Protein AF-0000000078666798 (afdb_homodimer)

pLDDT: mean 90.87, std 13.46, range [24.06, 98.31]

Structure (mmCIF, N/CA/C/O backbone):
data_AF-0000000078666798-model_v1
#
loop_
_entity.id
_entity.type
_entity.pdbx_description
1 polymer 'Uncharacterized protein'
#
loop_
_atom_site.group_PDB
_atom_site.id
_atom_site.type_symbol
_atom_site.label_atom_id
_atom_site.label_alt_id
_atom_site.label_comp_id
_atom_site.label_asym_id
_atom_site.label_entity_id
_atom_site.label_seq_id
_atom_site.pdbx_PDB_ins_code
_atom_site.Cartn_x
_atom_site.Cartn_y
_atom_site.Cartn_z
_atom_site.occupancy
_atom_site.B_iso_or_equiv
_atom_site.auth_seq_id
_atom_site.auth_comp_id
_atom_site.auth_asym_id
_atom_site.auth_atom_id
_atom_site.pdbx_PDB_model_num
ATOM 1 N N . MET A 1 1 ? -33.781 8.531 32.406 1 24.12 1 MET A N 1
ATOM 2 C CA . MET A 1 1 ? -33.062 9.25 31.375 1 24.12 1 MET A CA 1
ATOM 3 C C . MET A 1 1 ? -31.906 8.391 30.844 1 24.12 1 MET A C 1
ATOM 5 O O . MET A 1 1 ? -30.938 8.133 31.562 1 24.12 1 MET A O 1
ATOM 9 N N . VAL A 1 2 ? -32.219 7.316 30.141 1 29.7 2 VAL A N 1
ATOM 10 C CA . VAL A 1 2 ? -31.297 6.309 29.625 1 29.7 2 VAL A CA 1
ATOM 11 C C . VAL A 1 2 ? -30.266 6.969 28.703 1 29.7 2 VAL A C 1
ATOM 13 O O . VAL A 1 2 ? -30.625 7.691 27.781 1 29.7 2 VAL A O 1
ATOM 16 N N . GLY A 1 3 ? -29.125 7.355 29.203 1 28 3 GLY A N 1
ATOM 17 C CA . GLY A 1 3 ? -28.016 7.969 28.484 1 28 3 GLY A CA 1
ATOM 18 C C . GLY A 1 3 ? -27.625 7.215 27.219 1 28 3 GLY A C 1
ATOM 19 O O . GLY A 1 3 ? -27.406 6.004 27.266 1 28 3 GLY A O 1
ATOM 20 N N . ALA A 1 4 ? -28.266 7.656 26.141 1 33.53 4 ALA A N 1
ATOM 21 C CA . ALA A 1 4 ? -27.891 7.102 24.828 1 33.53 4 ALA A CA 1
ATOM 22 C C . ALA A 1 4 ? -26.375 6.969 24.719 1 33.53 4 ALA A C 1
ATOM 24 O O . ALA A 1 4 ? -25.656 7.957 24.844 1 33.53 4 ALA A O 1
ATOM 25 N N . GLN A 1 5 ? -25.859 5.953 25.172 1 31.39 5 GLN A N 1
ATOM 26 C CA . GLN A 1 5 ? -24.453 5.66 25 1 31.39 5 GLN A CA 1
ATOM 27 C C . GLN A 1 5 ? -24.031 5.816 23.531 1 31.39 5 GLN A C 1
ATOM 29 O O . GLN A 1 5 ? -24.484 5.051 22.672 1 31.39 5 GLN A O 1
ATOM 34 N N . VAL A 1 6 ? -24.094 7.082 23.016 1 33.88 6 VAL A N 1
ATOM 35 C CA . VAL A 1 6 ? -23.578 7.324 21.688 1 33.88 6 VAL A CA 1
ATOM 36 C C . VAL A 1 6 ? -22.281 6.539 21.484 1 33.88 6 VAL A C 1
ATOM 38 O O . VAL A 1 6 ? -21.328 6.699 22.25 1 33.88 6 VAL A O 1
ATOM 41 N N . LYS A 1 7 ? -22.438 5.395 21.188 1 41.75 7 LYS A N 1
ATOM 42 C CA . LYS A 1 7 ? -21.266 4.68 20.672 1 41.75 7 LYS A CA 1
ATOM 43 C C . LYS A 1 7 ? -20.344 5.625 19.922 1 41.75 7 LYS A C 1
ATOM 45 O O . LYS A 1 7 ? -20.75 6.297 18.969 1 41.75 7 LYS A O 1
ATOM 50 N N . ASP A 1 8 ? -19.359 6.504 20.453 1 40.84 8 ASP A N 1
ATOM 51 C CA . ASP A 1 8 ? -18.328 7.43 20.016 1 40.84 8 ASP A CA 1
ATOM 52 C C . ASP A 1 8 ? -17.625 6.918 18.766 1 40.84 8 ASP A C 1
ATOM 54 O O . ASP A 1 8 ? -16.672 6.141 18.859 1 40.84 8 ASP A O 1
ATOM 58 N N . GLU A 1 9 ? -18.188 6.461 17.828 1 48.91 9 GLU A N 1
ATOM 59 C CA . GLU A 1 9 ? -17.578 6.012 16.578 1 48.91 9 GLU A CA 1
ATOM 60 C C . GLU A 1 9 ? -16.641 7.074 16.016 1 48.91 9 GLU A C 1
ATOM 62 O O . GLU A 1 9 ? -17.078 8.188 15.703 1 48.91 9 GLU A O 1
ATOM 67 N N . LYS A 1 10 ? -15.43 7.164 16.484 1 56.38 10 LYS A N 1
ATOM 68 C CA . LYS A 1 10 ? -14.453 8.125 15.992 1 56.38 10 LYS A CA 1
ATOM 69 C C . LYS A 1 10 ? -14.539 8.281 14.477 1 56.38 10 LYS A C 1
ATOM 71 O O . LYS A 1 10 ? -14.602 7.285 13.75 1 56.38 10 LYS A O 1
ATOM 76 N N . SER A 1 11 ? -14.961 9.508 14.031 1 65.88 11 SER A N 1
ATOM 77 C CA . SER A 1 11 ? -15.109 9.867 12.625 1 65.88 11 SER A CA 1
ATOM 78 C C . SER A 1 11 ? -13.789 9.711 11.875 1 65.88 11 SER A C 1
ATOM 80 O O . SER A 1 11 ? -12.75 10.188 12.328 1 65.88 11 SER A O 1
ATOM 82 N N . THR A 1 12 ? -13.711 8.797 10.922 1 86.25 12 THR A N 1
ATOM 83 C CA . THR A 1 12 ? -12.539 8.617 10.07 1 86.25 12 THR A CA 1
ATOM 84 C C . THR A 1 12 ? -12.508 9.672 8.969 1 86.25 12 THR A C 1
ATOM 86 O O . THR A 1 12 ? -13.547 10.133 8.508 1 86.25 12 THR A O 1
ATOM 89 N N . ILE A 1 13 ? -11.328 10.242 8.719 1 94.5 13 ILE A N 1
ATOM 90 C CA . ILE A 1 13 ? -11.211 11.242 7.664 1 94.5 13 ILE A CA 1
ATOM 91 C C . ILE A 1 13 ? -11.156 10.547 6.305 1 94.5 13 ILE A C 1
ATOM 93 O O . ILE A 1 13 ? -10.781 9.375 6.211 1 94.5 13 ILE A O 1
ATOM 97 N N . ALA A 1 14 ? -11.492 11.266 5.262 1 94.94 14 ALA A N 1
ATOM 98 C CA . ALA A 1 14 ? -11.734 10.656 3.957 1 94.94 14 ALA A CA 1
ATOM 99 C C . ALA A 1 14 ? -10.719 11.133 2.924 1 94.94 14 ALA A C 1
ATOM 101 O O . ALA A 1 14 ? -10.953 11.023 1.718 1 94.94 14 ALA A O 1
ATOM 102 N N . ILE A 1 15 ? -9.617 11.609 3.322 1 96.25 15 ILE A N 1
ATOM 103 C CA . ILE A 1 15 ? -8.727 12.352 2.436 1 96.25 15 ILE A CA 1
ATOM 104 C C . ILE A 1 15 ? -8.141 11.406 1.386 1 96.25 15 ILE A C 1
ATOM 106 O O . ILE A 1 15 ? -7.605 11.859 0.369 1 96.25 15 ILE A O 1
ATOM 110 N N . PHE A 1 16 ? -8.25 10.055 1.621 1 93.56 16 PHE A N 1
ATOM 111 C CA . PHE A 1 16 ? -7.684 9.102 0.673 1 93.56 16 PHE A CA 1
ATOM 112 C C . PHE A 1 16 ? -8.781 8.391 -0.111 1 93.56 16 PHE A C 1
ATOM 114 O O . PHE A 1 16 ? -8.5 7.562 -0.977 1 93.56 16 PHE A O 1
ATOM 121 N N . ASP A 1 17 ? -10.016 8.742 0.143 1 92.06 17 ASP A N 1
ATOM 122 C CA . ASP A 1 17 ? -11.133 7.996 -0.439 1 92.06 17 ASP A CA 1
ATOM 123 C C . ASP A 1 17 ? -11.25 8.266 -1.937 1 92.06 17 ASP A C 1
ATOM 125 O O . ASP A 1 17 ? -11.211 9.422 -2.367 1 92.06 17 ASP A O 1
ATOM 129 N N . THR A 1 18 ? -11.32 7.215 -2.676 1 89.69 18 THR A N 1
ATOM 130 C CA . THR A 1 18 ? -11.539 7.285 -4.117 1 89.69 18 THR A CA 1
ATOM 131 C C . THR A 1 18 ? -12.844 6.602 -4.5 1 89.69 18 THR A C 1
ATOM 133 O O . THR A 1 18 ? -13.453 5.91 -3.684 1 89.69 18 THR A O 1
ATOM 136 N N . PHE A 1 19 ? -13.258 6.891 -5.691 1 84.69 19 PHE A N 1
ATOM 137 C CA . PHE A 1 19 ? -14.445 6.215 -6.191 1 84.69 19 PHE A CA 1
ATOM 138 C C . PHE A 1 19 ? -14.188 4.727 -6.387 1 84.69 19 PHE A C 1
ATOM 140 O O . PHE A 1 19 ? -13.086 4.328 -6.777 1 84.69 19 PHE A O 1
ATOM 147 N N . LYS A 1 20 ? -15.133 3.938 -6.16 1 72.81 20 LYS A N 1
ATOM 148 C CA . LYS A 1 20 ? -15.031 2.492 -6.344 1 72.81 20 LYS A CA 1
ATOM 149 C C . LYS A 1 20 ? -14.734 2.143 -7.801 1 72.81 20 LYS A C 1
ATOM 151 O O . LYS A 1 20 ? -13.938 1.245 -8.078 1 72.81 20 LYS A O 1
ATOM 156 N N . THR A 1 21 ? -15.383 2.861 -8.703 1 66.81 21 THR A N 1
ATOM 157 C CA . THR A 1 21 ? -15.32 2.543 -10.125 1 66.81 21 THR A CA 1
ATOM 158 C C . THR A 1 21 ? -14.102 3.195 -10.773 1 66.81 21 THR A C 1
ATOM 160 O O . THR A 1 21 ? -13.695 2.805 -11.875 1 66.81 21 THR A O 1
ATOM 163 N N . ARG A 1 22 ? -13.711 4.23 -10.141 1 69.75 22 ARG A N 1
ATOM 164 C CA . ARG A 1 22 ? -12.539 4.945 -10.633 1 69.75 22 ARG A CA 1
ATOM 165 C C . ARG A 1 22 ? -11.508 5.145 -9.523 1 69.75 22 ARG A C 1
ATOM 167 O O . ARG A 1 22 ? -11.453 6.211 -8.914 1 69.75 22 ARG A O 1
ATOM 174 N N . LYS A 1 23 ? -10.695 4.234 -9.344 1 66.88 23 LYS A N 1
ATOM 175 C CA . LYS A 1 23 ? -9.828 4.168 -8.172 1 66.88 23 LYS A CA 1
ATOM 176 C C . LYS A 1 23 ? -8.766 5.266 -8.211 1 66.88 23 LYS A C 1
ATOM 178 O O . LYS A 1 23 ? -8.172 5.594 -7.184 1 66.88 23 LYS A O 1
ATOM 183 N N . ASN A 1 24 ? -8.727 5.969 -9.289 1 76.25 24 ASN A N 1
ATOM 184 C CA . ASN A 1 24 ? -7.707 7.012 -9.367 1 76.25 24 ASN A CA 1
ATOM 185 C C . ASN A 1 24 ? -8.312 8.398 -9.188 1 76.25 24 ASN A C 1
ATOM 187 O O . ASN A 1 24 ? -7.609 9.406 -9.289 1 76.25 24 ASN A O 1
ATOM 191 N N . LYS A 1 25 ? -9.57 8.359 -8.812 1 87.06 25 LYS A N 1
ATOM 192 C CA . LYS A 1 25 ? -10.219 9.656 -8.633 1 87.06 25 LYS A CA 1
ATOM 193 C C . LYS A 1 25 ? -10.773 9.797 -7.219 1 87.06 25 LYS A C 1
ATOM 195 O O . LYS A 1 25 ? -11.547 8.953 -6.762 1 87.06 25 LYS A O 1
ATOM 200 N N . PHE A 1 26 ? -10.492 10.906 -6.598 1 92.75 26 PHE A N 1
ATOM 201 C CA . PHE A 1 26 ? -10.945 11.188 -5.238 1 92.75 26 PHE A CA 1
ATOM 202 C C . PHE A 1 26 ? -12.453 11.43 -5.215 1 92.75 26 PHE A C 1
ATOM 204 O O . PHE A 1 26 ? -13.008 11.992 -6.156 1 92.75 26 PHE A O 1
ATOM 211 N N . THR A 1 27 ? -13.125 11.055 -4.145 1 93.69 27 THR A N 1
ATOM 212 C CA . THR A 1 27 ? -14.523 11.391 -3.92 1 93.69 27 THR A CA 1
ATOM 213 C C . THR A 1 27 ? -14.68 12.891 -3.658 1 93.69 27 THR A C 1
ATOM 215 O O . THR A 1 27 ? -13.695 13.586 -3.416 1 93.69 27 THR A O 1
ATOM 218 N N . GLY A 1 28 ? -15.875 13.398 -3.717 1 92.38 28 GLY A N 1
ATOM 219 C CA . GLY A 1 28 ? -16.141 14.789 -3.396 1 92.38 28 GLY A CA 1
ATOM 220 C C . GLY A 1 28 ? -15.75 15.164 -1.98 1 92.38 28 GLY A C 1
ATOM 221 O O . GLY A 1 28 ? -15.164 16.234 -1.751 1 92.38 28 GLY A O 1
ATOM 222 N N . GLU A 1 29 ? -16.062 14.305 -1.074 1 94.75 29 GLU A N 1
ATOM 223 C CA . GLU A 1 29 ? -15.703 14.523 0.325 1 94.75 29 GLU A CA 1
ATOM 224 C C . GLU A 1 29 ? -14.195 14.586 0.514 1 94.75 29 GLU A C 1
ATOM 226 O O . GLU A 1 29 ? -13.688 15.453 1.229 1 94.75 29 GLU A O 1
ATOM 231 N N . ALA A 1 30 ? -13.523 13.672 -0.137 1 96.31 30 ALA A N 1
ATOM 232 C CA . ALA A 1 30 ? -12.062 13.656 -0.062 1 96.31 30 ALA A CA 1
ATOM 233 C C . ALA A 1 30 ? -11.477 14.977 -0.57 1 96.31 30 ALA A C 1
ATOM 235 O O . ALA A 1 30 ? -10.609 15.57 0.079 1 96.31 30 ALA A O 1
ATOM 236 N N . LYS A 1 31 ? -11.969 15.422 -1.641 1 95.44 31 LYS A N 1
ATOM 237 C CA . LYS A 1 31 ? -11.484 16.656 -2.236 1 95.44 31 LYS A CA 1
ATOM 238 C C . LYS A 1 31 ? -11.75 17.859 -1.32 1 95.44 31 LYS A C 1
ATOM 240 O O . LYS A 1 31 ? -10.891 18.719 -1.159 1 95.44 31 LYS A O 1
ATOM 245 N N . ARG A 1 32 ? -12.914 17.844 -0.799 1 96.56 32 ARG A N 1
ATOM 246 C CA . ARG A 1 32 ? -13.273 18.953 0.078 1 96.56 32 ARG A CA 1
ATOM 247 C C . ARG A 1 32 ? -12.414 18.953 1.335 1 96.56 32 ARG A C 1
ATOM 249 O O . ARG A 1 32 ? -11.891 20 1.729 1 96.56 32 ARG A O 1
ATOM 256 N N . GLN A 1 33 ? -12.242 17.812 1.947 1 98 33 GLN A N 1
ATOM 257 C CA . GLN A 1 33 ? -11.422 17.734 3.15 1 98 33 GLN A CA 1
ATOM 258 C C . GLN A 1 33 ? -9.977 18.109 2.854 1 98 33 GLN A C 1
ATOM 260 O O . GLN A 1 33 ? -9.344 18.828 3.629 1 98 33 GLN A O 1
ATOM 265 N N . ARG A 1 34 ? -9.492 17.578 1.766 1 97.94 34 ARG A N 1
ATOM 266 C CA . ARG A 1 34 ? -8.148 17.938 1.338 1 97.94 34 ARG A CA 1
ATOM 267 C C . ARG A 1 34 ? -8.023 19.438 1.132 1 97.94 34 ARG A C 1
ATOM 269 O O . ARG A 1 34 ? -7.031 20.047 1.53 1 97.94 34 ARG A O 1
ATOM 276 N N . GLY A 1 35 ? -9.023 20.031 0.528 1 97.31 35 GLY A N 1
ATOM 277 C CA . GLY A 1 35 ? -9.039 21.469 0.323 1 97.31 35 GLY A CA 1
ATOM 278 C C . GLY A 1 35 ? -9.023 22.25 1.62 1 97.31 35 GLY A C 1
ATOM 279 O O . GLY A 1 35 ? -8.305 23.25 1.746 1 97.31 35 GLY A O 1
ATOM 280 N N . ILE A 1 36 ? -9.812 21.828 2.543 1 98.31 36 ILE A N 1
ATOM 281 C CA . ILE A 1 36 ? -9.891 22.484 3.842 1 98.31 36 ILE A CA 1
ATOM 282 C C . ILE A 1 36 ? -8.531 22.438 4.531 1 98.31 36 ILE A C 1
ATOM 284 O O . ILE A 1 36 ? -8.016 23.469 4.977 1 98.31 36 ILE A O 1
ATOM 288 N N . ILE A 1 37 ? -7.973 21.281 4.582 1 98.31 37 ILE A N 1
ATOM 289 C CA . ILE A 1 37 ? -6.711 21.062 5.277 1 98.31 37 ILE A CA 1
ATOM 290 C C . ILE A 1 37 ? -5.598 21.844 4.586 1 98.31 37 ILE A C 1
ATOM 292 O O . ILE A 1 37 ? -4.785 22.5 5.25 1 98.31 37 ILE A O 1
ATOM 296 N N . ALA A 1 38 ? -5.578 21.781 3.279 1 97.88 38 ALA A N 1
ATOM 297 C CA . ALA A 1 38 ? -4.566 22.516 2.523 1 97.88 38 ALA A CA 1
ATOM 298 C C . ALA A 1 38 ? -4.664 24.016 2.789 1 97.88 38 ALA A C 1
ATOM 300 O O . ALA A 1 38 ? -3.648 24.688 2.969 1 97.88 38 ALA A O 1
ATOM 301 N N . HIS A 1 39 ? -5.855 24.516 2.814 1 97.94 39 HIS A N 1
ATOM 302 C CA . HIS A 1 39 ? -6.066 25.938 3.057 1 97.94 39 HIS A CA 1
ATOM 303 C C . HIS A 1 39 ? -5.598 26.344 4.453 1 97.94 39 HIS A C 1
ATOM 305 O O . HIS A 1 39 ? -4.875 27.328 4.613 1 97.94 39 HIS A O 1
ATOM 311 N N . LEU A 1 40 ? -5.953 25.578 5.402 1 98 40 LEU A N 1
ATOM 312 C CA . LEU A 1 40 ? -5.602 25.891 6.785 1 98 40 LEU A CA 1
ATOM 313 C C . LEU A 1 40 ? -4.098 25.766 7.004 1 98 40 LEU A C 1
ATOM 315 O O . LEU A 1 40 ? -3.537 26.406 7.891 1 98 40 LEU A O 1
ATOM 319 N N . ALA A 1 41 ? -3.449 24.906 6.23 1 97.25 41 ALA A N 1
ATOM 320 C CA . ALA A 1 41 ? -2.012 24.703 6.371 1 97.25 41 ALA A CA 1
ATOM 321 C C . ALA A 1 41 ? -1.224 25.891 5.84 1 97.25 41 ALA A C 1
ATOM 323 O O . ALA A 1 41 ? -0.082 26.125 6.246 1 97.25 41 ALA A O 1
ATOM 324 N N . THR A 1 42 ? -1.809 26.609 4.969 1 94.94 42 THR A N 1
ATOM 325 C CA . THR A 1 42 ? -1.032 27.625 4.266 1 94.94 42 THR A CA 1
ATOM 326 C C . THR A 1 42 ? -1.52 29.031 4.629 1 94.94 42 THR A C 1
ATOM 328 O O . THR A 1 42 ? -0.784 30 4.48 1 94.94 42 THR A O 1
ATOM 331 N N . GLU A 1 43 ? -2.746 29.141 5.059 1 95.56 43 GLU A N 1
ATOM 332 C CA . GLU A 1 43 ? -3.328 30.438 5.395 1 95.56 43 GLU A CA 1
ATOM 333 C C . GLU A 1 43 ? -3.023 30.828 6.84 1 95.56 43 GLU A C 1
ATOM 335 O O . GLU A 1 43 ? -3.299 30.062 7.766 1 95.56 43 GLU A O 1
ATOM 340 N N . GLN A 1 44 ? -2.537 32.062 7.035 1 93.69 44 GLN A N 1
ATOM 341 C CA . GLN A 1 44 ? -2.125 32.5 8.367 1 93.69 44 GLN A CA 1
ATOM 342 C C . GLN A 1 44 ? -3.145 33.438 8.984 1 93.69 44 GLN A C 1
ATOM 344 O O . GLN A 1 44 ? -3.262 33.531 10.211 1 93.69 44 GLN A O 1
ATOM 349 N N . SER A 1 45 ? -3.914 34.125 8.172 1 96.38 45 SER A N 1
ATOM 350 C CA . SER A 1 45 ? -4.844 35.125 8.664 1 96.38 45 SER A CA 1
ATOM 351 C C . SER A 1 45 ? -6.094 34.5 9.258 1 96.38 45 SER A C 1
ATOM 353 O O . SER A 1 45 ? -6.797 33.75 8.578 1 96.38 45 SER A O 1
ATOM 355 N N . PRO A 1 46 ? -6.391 34.844 10.477 1 95.31 46 PRO A N 1
ATOM 356 C CA . PRO A 1 46 ? -7.617 34.344 11.086 1 95.31 46 PRO A CA 1
ATOM 357 C C . PRO A 1 46 ? -8.867 34.656 10.273 1 95.31 46 PRO A C 1
ATOM 359 O O . PRO A 1 46 ? -9.789 33.844 10.195 1 95.31 46 PRO A O 1
ATOM 362 N N . GLU A 1 47 ? -8.914 35.781 9.633 1 94.94 47 GLU A N 1
ATOM 363 C CA . GLU A 1 47 ? -10.062 36.219 8.859 1 94.94 47 GLU A CA 1
ATOM 364 C C . GLU A 1 47 ? -10.312 35.312 7.664 1 94.94 47 GLU A C 1
ATOM 366 O O . GLU A 1 47 ? -11.453 35.156 7.219 1 94.94 47 GLU A O 1
ATOM 371 N N . LEU A 1 48 ? -9.289 34.688 7.273 1 97.19 48 LEU A N 1
ATOM 372 C CA . LEU A 1 48 ? -9.391 33.844 6.09 1 97.19 48 LEU A CA 1
ATOM 373 C C . LEU A 1 48 ? -9.5 32.375 6.48 1 97.19 48 LEU A C 1
ATOM 375 O O . LEU A 1 48 ? -9.453 31.5 5.617 1 97.19 48 LEU A O 1
ATOM 379 N N . ARG A 1 49 ? -9.641 32.156 7.762 1 97.88 49 ARG A N 1
ATOM 380 C CA . ARG A 1 49 ? -9.727 30.781 8.242 1 97.88 49 ARG A CA 1
ATOM 381 C C . ARG A 1 49 ? -11.062 30.516 8.93 1 97.88 49 ARG A C 1
ATOM 383 O O . ARG A 1 49 ? -11.156 29.656 9.812 1 97.88 49 ARG A O 1
ATOM 390 N N . THR A 1 50 ? -12.023 31.359 8.602 1 96.25 50 THR A N 1
ATOM 391 C CA . THR A 1 50 ? -13.391 31.094 9.031 1 96.25 50 THR A CA 1
ATOM 392 C C . THR A 1 50 ? -14.07 30.109 8.078 1 96.25 50 THR A C 1
ATOM 394 O O . THR A 1 50 ? -13.586 29.875 6.969 1 96.25 50 THR A O 1
ATOM 397 N N . ARG A 1 51 ? -15.18 29.578 8.508 1 95.38 51 ARG A N 1
ATOM 398 C CA . ARG A 1 51 ? -15.914 28.625 7.672 1 95.38 51 ARG A CA 1
ATOM 399 C C . ARG A 1 51 ? -16.234 29.234 6.312 1 95.38 51 ARG A C 1
ATOM 401 O O . ARG A 1 51 ? -16 28.609 5.273 1 95.38 51 ARG A O 1
ATOM 408 N N . THR A 1 52 ? -16.75 30.391 6.328 1 94.31 52 THR A N 1
ATOM 409 C CA . THR A 1 52 ? -17.156 31.078 5.105 1 94.31 52 THR A CA 1
ATOM 410 C C . THR A 1 52 ? -15.945 31.375 4.223 1 94.31 52 THR A C 1
ATOM 412 O O . THR A 1 52 ? -15.992 31.172 3.008 1 94.31 52 THR A O 1
ATOM 415 N N . SER A 1 53 ? -14.93 31.875 4.832 1 96.44 53 SER A N 1
ATOM 416 C CA . SER A 1 53 ? -13.727 32.188 4.066 1 96.44 53 SER A CA 1
ATOM 417 C C . SER A 1 53 ? -13.117 30.953 3.439 1 96.44 53 SER A C 1
ATOM 419 O O . SER A 1 53 ? -12.625 30.984 2.309 1 96.44 53 SER A O 1
ATOM 421 N N . ILE A 1 54 ? -13.125 29.891 4.152 1 97.88 54 ILE A N 1
ATOM 422 C CA . ILE A 1 54 ? -12.625 28.609 3.641 1 97.88 54 ILE A CA 1
ATOM 423 C C . ILE A 1 54 ? -13.461 28.172 2.439 1 97.88 54 ILE A C 1
ATOM 425 O O . ILE A 1 54 ? -12.914 27.781 1.406 1 97.88 54 ILE A O 1
ATOM 429 N N . ALA A 1 55 ? -14.758 28.297 2.57 1 97.5 55 ALA A N 1
ATOM 430 C CA . ALA A 1 55 ? -15.656 27.953 1.468 1 97.5 55 ALA A CA 1
ATOM 431 C C . ALA A 1 55 ? -15.359 28.797 0.236 1 97.5 55 ALA A C 1
ATOM 433 O O . ALA A 1 55 ? -15.305 28.281 -0.883 1 97.5 55 ALA A O 1
ATOM 434 N N . HIS A 1 56 ? -15.141 30.078 0.47 1 97.5 56 HIS A N 1
ATOM 435 C CA . HIS A 1 56 ? -14.82 30.984 -0.627 1 97.5 56 HIS A CA 1
ATOM 436 C C . HIS A 1 56 ? -13.516 30.578 -1.308 1 97.5 56 HIS A C 1
ATOM 438 O O . HIS A 1 56 ? -13.438 30.531 -2.537 1 97.5 56 HIS A O 1
ATOM 444 N N . ALA A 1 57 ? -12.547 30.297 -0.557 1 97.06 57 ALA A N 1
ATOM 445 C CA . ALA A 1 57 ? -11.227 29.969 -1.084 1 97.06 57 ALA A CA 1
ATOM 446 C C . ALA A 1 57 ? -11.273 28.688 -1.928 1 97.06 57 ALA A C 1
ATOM 448 O O . ALA A 1 57 ? -10.742 28.656 -3.039 1 97.06 57 ALA A O 1
ATOM 449 N N . ILE A 1 58 ? -11.922 27.672 -1.451 1 96.5 58 ILE A N 1
ATOM 450 C CA . ILE A 1 58 ? -11.984 26.391 -2.135 1 96.5 58 ILE A CA 1
ATOM 451 C C . ILE A 1 58 ? -12.852 26.516 -3.381 1 96.5 58 ILE A C 1
ATOM 453 O O . ILE A 1 58 ? -12.516 25.969 -4.438 1 96.5 58 ILE A O 1
ATOM 457 N N . ALA A 1 59 ? -13.977 27.188 -3.285 1 96.88 59 ALA A N 1
ATOM 458 C CA . ALA A 1 59 ? -14.859 27.406 -4.43 1 96.88 59 ALA A CA 1
ATOM 459 C C . ALA A 1 59 ? -14.133 28.125 -5.555 1 96.88 59 ALA A C 1
ATOM 461 O O . ALA A 1 59 ? -14.273 27.766 -6.727 1 96.88 59 ALA A O 1
ATOM 462 N N . LYS A 1 60 ? -13.461 29.172 -5.199 1 95.81 60 LYS A N 1
ATOM 463 C CA . LYS A 1 60 ? -12.703 29.953 -6.176 1 95.81 60 LYS A CA 1
ATOM 464 C C . LYS A 1 60 ? -11.703 29.078 -6.922 1 95.81 60 LYS A C 1
ATOM 466 O O . LYS A 1 60 ? -11.57 29.172 -8.141 1 95.81 60 LYS A O 1
ATOM 471 N N . GLN A 1 61 ? -11.023 28.203 -6.227 1 92.38 61 GLN A N 1
ATOM 472 C CA . GLN A 1 61 ? -10.031 27.297 -6.812 1 92.38 61 GLN A CA 1
ATOM 473 C C . GLN A 1 61 ? -10.672 26.375 -7.848 1 92.38 61 GLN A C 1
ATOM 475 O O . GLN A 1 61 ? -10.031 26.016 -8.836 1 92.38 61 GLN A O 1
ATOM 480 N N . HIS A 1 62 ? -11.867 26.062 -7.617 1 92.25 62 HIS A N 1
ATOM 481 C CA . HIS A 1 62 ? -12.523 25.094 -8.492 1 92.25 62 HIS A CA 1
ATOM 482 C C . HIS A 1 62 ? -13.477 25.781 -9.461 1 92.25 62 HIS A C 1
ATOM 484 O O . HIS A 1 62 ? -14.148 25.125 -10.25 1 92.25 62 HIS A O 1
ATOM 490 N N . GLY A 1 63 ? -13.594 27.047 -9.391 1 93.44 63 GLY A N 1
ATOM 491 C CA . GLY A 1 63 ? -14.438 27.812 -10.305 1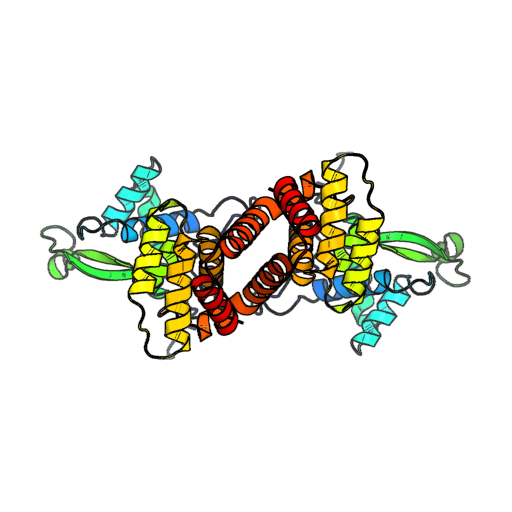 93.44 63 GLY A CA 1
ATOM 492 C C . GLY A 1 63 ? -15.922 27.578 -10.078 1 93.44 63 GLY A C 1
ATOM 493 O O . GLY A 1 63 ? -16.688 27.453 -11.039 1 93.44 63 GLY A O 1
ATOM 494 N N . ILE A 1 64 ? -16.312 27.359 -8.883 1 95.12 64 ILE A N 1
ATOM 495 C CA . ILE A 1 64 ? -17.703 27.156 -8.547 1 95.12 64 ILE A CA 1
ATOM 496 C C . ILE A 1 64 ? -18.156 28.188 -7.523 1 95.12 64 ILE A C 1
ATOM 498 O O . ILE A 1 64 ? -17.344 28.953 -7 1 95.12 64 ILE A O 1
ATOM 502 N N . LEU A 1 65 ? -19.469 28.266 -7.316 1 96 65 LEU A N 1
ATOM 503 C CA . LEU A 1 65 ? -20.016 29.172 -6.312 1 96 65 LEU A CA 1
ATOM 504 C C . LEU A 1 65 ? -19.828 28.609 -4.906 1 96 65 LEU A C 1
ATOM 506 O O . LEU A 1 65 ? -20.078 27.422 -4.676 1 96 65 LEU A O 1
ATOM 510 N N . TRP A 1 66 ? -19.406 29.469 -3.986 1 95.06 66 TRP A N 1
ATOM 511 C CA . TRP A 1 66 ? -19.094 29.016 -2.635 1 95.06 66 TRP A CA 1
ATOM 512 C C . TRP A 1 66 ? -20.344 28.453 -1.95 1 95.06 66 TRP A C 1
ATOM 514 O O . TRP A 1 66 ? -20.25 27.531 -1.14 1 95.06 66 TRP A O 1
ATOM 524 N N . GLN A 1 67 ? -21.516 28.969 -2.264 1 94.88 67 GLN A N 1
ATOM 525 C CA . GLN A 1 67 ? -22.781 28.531 -1.675 1 94.88 67 GLN A CA 1
ATOM 526 C C . GLN A 1 67 ? -23.031 27.047 -1.974 1 94.88 67 GLN A C 1
ATOM 528 O O . GLN A 1 67 ? -23.688 26.359 -1.187 1 94.88 67 GLN A O 1
ATOM 533 N N . ASN A 1 68 ? -22.469 26.562 -3.066 1 94.25 68 ASN A N 1
ATOM 534 C CA . ASN A 1 68 ? -22.703 25.188 -3.508 1 94.25 68 ASN A CA 1
ATOM 535 C C . ASN A 1 68 ? -21.906 24.188 -2.674 1 94.25 68 ASN A C 1
ATOM 537 O O . ASN A 1 68 ? -22.219 23 -2.674 1 94.25 68 ASN A O 1
ATOM 541 N N . ILE A 1 69 ? -20.906 24.703 -2.031 1 95.75 69 ILE A N 1
ATOM 542 C CA . ILE A 1 69 ? -20.062 23.734 -1.325 1 95.75 69 ILE A CA 1
ATOM 543 C C . ILE A 1 69 ? -20.078 24.047 0.17 1 95.75 69 ILE A C 1
ATOM 545 O O . ILE A 1 69 ? -19.469 23.312 0.962 1 95.75 69 ILE A O 1
ATOM 549 N N . TYR A 1 70 ? -20.766 25.109 0.602 1 96.31 70 TYR A N 1
ATOM 550 C CA . TYR A 1 70 ? -20.719 25.562 1.989 1 96.31 70 TYR A CA 1
ATOM 551 C C . TYR A 1 70 ? -21.203 24.453 2.93 1 96.31 70 TYR A C 1
ATOM 553 O O . TYR A 1 70 ? -20.578 24.188 3.959 1 96.31 70 TYR A O 1
ATOM 561 N N . SER A 1 71 ? -22.359 23.812 2.609 1 95.81 71 SER A N 1
ATOM 562 C CA . SER A 1 71 ? -22.906 22.766 3.461 1 95.81 71 SER A CA 1
ATOM 563 C C . SER A 1 71 ? -21.906 21.625 3.639 1 95.81 71 SER A C 1
ATOM 565 O O . SER A 1 71 ? -21.781 21.062 4.73 1 95.81 71 SER A O 1
ATOM 567 N N . GLY A 1 72 ? -21.219 21.312 2.533 1 96.44 72 GLY A N 1
ATOM 568 C CA . GLY A 1 72 ? -20.188 20.297 2.613 1 96.44 72 GLY A CA 1
ATOM 569 C C . GLY A 1 72 ? -19.016 20.688 3.488 1 96.44 72 GLY A C 1
ATOM 570 O O . GLY A 1 72 ? -18.531 19.875 4.281 1 96.44 72 GLY A O 1
ATOM 571 N N . ILE A 1 73 ? -18.641 21.922 3.365 1 96.75 73 ILE A N 1
ATOM 572 C CA . ILE A 1 73 ? -17.547 22.438 4.172 1 96.75 73 ILE A CA 1
ATOM 573 C C . ILE A 1 73 ? -17.938 22.406 5.652 1 96.75 73 ILE A C 1
ATOM 575 O O . ILE A 1 73 ? -17.141 21.969 6.492 1 96.75 73 ILE A O 1
ATOM 579 N N . PHE A 1 74 ? -19.094 22.797 5.926 1 95.56 74 PHE A N 1
ATOM 580 C CA . PHE A 1 74 ? -19.594 22.781 7.293 1 95.56 74 PHE A CA 1
ATOM 581 C C . PHE A 1 74 ? -19.578 21.359 7.863 1 95.56 74 PHE A C 1
ATOM 583 O O . PHE A 1 74 ? -19.047 21.141 8.961 1 95.56 74 PHE A O 1
ATOM 590 N N . ARG A 1 75 ? -20.109 20.469 7.145 1 96.31 75 ARG A N 1
ATOM 591 C CA . ARG A 1 75 ? -20.156 19.094 7.602 1 96.31 75 ARG A CA 1
ATOM 592 C C . ARG A 1 75 ? -18.766 18.516 7.816 1 96.31 75 ARG A C 1
ATOM 594 O O . ARG A 1 75 ? -18.484 17.938 8.867 1 96.31 75 ARG A O 1
ATOM 601 N N . ASP A 1 76 ? -17.922 18.719 6.84 1 96.88 76 ASP A N 1
ATOM 602 C CA . ASP A 1 76 ? -16.578 18.172 6.91 1 96.88 76 ASP A CA 1
ATOM 603 C C . ASP A 1 76 ? -15.797 18.766 8.078 1 96.88 76 ASP A C 1
ATOM 605 O O . ASP A 1 76 ? -15.086 18.031 8.789 1 96.88 76 ASP A O 1
ATOM 609 N N . LEU A 1 77 ? -15.945 20.016 8.281 1 96.81 77 LEU A N 1
ATOM 610 C CA . LEU A 1 77 ? -15.227 20.688 9.352 1 96.81 77 LEU A CA 1
ATOM 611 C C . LEU A 1 77 ? -15.781 20.281 10.719 1 96.81 77 LEU A C 1
ATOM 613 O O . LEU A 1 77 ? -15.055 19.75 11.555 1 96.81 77 LEU A O 1
ATOM 617 N N . ASP A 1 78 ? -17.062 20.375 10.93 1 94.44 78 ASP A N 1
ATOM 618 C CA . ASP A 1 78 ? -17.672 20.297 12.258 1 94.44 78 ASP A CA 1
ATOM 619 C C . ASP A 1 78 ? -17.969 18.844 12.633 1 94.44 78 ASP A C 1
ATOM 621 O O . ASP A 1 78 ? -17.922 18.484 13.812 1 94.44 78 ASP A O 1
ATOM 625 N N . GLU A 1 79 ? -18.219 18.078 11.633 1 95.44 79 GLU A N 1
ATOM 626 C CA . GLU A 1 79 ? -18.672 16.719 11.969 1 95.44 79 GLU A CA 1
ATOM 627 C C . GLU A 1 79 ? -17.562 15.703 11.719 1 95.44 79 GLU A C 1
ATOM 629 O O . GLU A 1 79 ? -17.656 14.562 12.164 1 95.44 79 GLU A O 1
ATOM 634 N N . VAL A 1 80 ? -16.5 16.094 11.078 1 96.12 80 VAL A N 1
ATOM 635 C CA . VAL A 1 80 ? -15.492 15.086 10.742 1 96.12 80 VAL A CA 1
ATOM 636 C C . VAL A 1 80 ? -14.117 15.539 11.234 1 96.12 80 VAL A C 1
ATOM 638 O O . VAL A 1 80 ? -13.578 14.984 12.195 1 96.12 80 VAL A O 1
ATOM 641 N N . LEU A 1 81 ? -13.609 16.672 10.766 1 97.88 81 LEU A N 1
ATOM 642 C CA . LEU A 1 81 ? -12.219 17.047 10.961 1 97.88 81 LEU A CA 1
ATOM 643 C C . LEU A 1 81 ? -11.969 17.5 12.398 1 97.88 81 LEU A C 1
ATOM 645 O O . LEU A 1 81 ? -10.906 17.234 12.961 1 97.88 81 LEU A O 1
ATOM 649 N N . ILE A 1 82 ? -12.93 18.172 12.969 1 97 82 ILE A N 1
ATOM 650 C CA . ILE A 1 82 ? -12.781 18.609 14.352 1 97 82 ILE A CA 1
ATOM 651 C C . ILE A 1 82 ? -12.898 17.422 15.289 1 97 82 ILE A C 1
ATOM 653 O O . ILE A 1 82 ? -12 17.172 16.109 1 97 82 ILE A O 1
ATOM 657 N N . PRO A 1 83 ? -13.953 16.578 15.125 1 95.31 83 PRO A N 1
ATOM 658 C CA . PRO A 1 83 ? -14.039 15.398 15.992 1 95.31 83 PRO A CA 1
ATOM 659 C C . PRO A 1 83 ? -12.852 14.453 15.828 1 95.31 83 PRO A C 1
ATOM 661 O O . PRO A 1 83 ? -12.438 13.797 16.797 1 95.31 83 PRO A O 1
ATOM 664 N N . ALA A 1 84 ? -12.242 14.422 14.672 1 95.19 84 ALA A N 1
ATOM 665 C CA . ALA A 1 84 ? -11.109 13.531 14.414 1 95.19 84 ALA A CA 1
ATOM 666 C C . ALA A 1 84 ? -9.82 14.102 14.984 1 95.19 84 ALA A C 1
ATOM 668 O O . ALA A 1 84 ? -8.789 13.43 15.008 1 95.19 84 ALA A O 1
ATOM 669 N N . GLY A 1 85 ? -9.891 15.359 15.391 1 94.88 85 GLY A N 1
ATOM 670 C CA . GLY A 1 85 ? -8.727 15.977 16.016 1 94.88 85 GLY A CA 1
ATOM 671 C C . GLY A 1 85 ? -7.742 16.547 15.008 1 94.88 85 GLY A C 1
ATOM 672 O O . GLY A 1 85 ? -6.574 16.766 15.328 1 94.88 85 GLY A O 1
ATOM 673 N N . VAL A 1 86 ? -8.133 16.766 13.781 1 97.5 86 VAL A N 1
ATOM 674 C CA . VAL A 1 86 ? -7.281 17.297 12.719 1 97.5 86 VAL A CA 1
ATOM 675 C C . VAL A 1 86 ? -7.34 18.812 12.711 1 97.5 86 VAL A C 1
ATOM 677 O O . VAL A 1 86 ? -6.352 19.484 12.391 1 97.5 86 VAL A O 1
ATOM 680 N N . VAL A 1 87 ? -8.523 19.328 13.039 1 98 87 VAL A N 1
ATOM 681 C CA . VAL A 1 87 ? -8.773 20.766 13.07 1 98 87 VAL A CA 1
ATOM 682 C C . VAL A 1 87 ? -9.305 21.172 14.438 1 98 87 VAL A C 1
ATOM 684 O O . VAL A 1 87 ? -9.945 20.375 15.125 1 98 87 VAL A O 1
ATOM 687 N N . LYS A 1 88 ? -8.984 22.359 14.812 1 98.06 88 LYS A N 1
ATOM 688 C CA . LYS A 1 88 ? -9.516 22.922 16.047 1 98.06 88 LYS A CA 1
ATOM 689 C C . LYS A 1 88 ? -9.906 24.391 15.867 1 98.06 88 LYS A C 1
ATOM 691 O O . LYS A 1 88 ? -9.469 25.031 14.906 1 98.06 88 LYS A O 1
ATOM 696 N N . GLU A 1 89 ? -10.758 24.828 16.781 1 96.31 89 GLU A N 1
ATOM 697 C CA . GLU A 1 89 ? -11.023 26.266 16.828 1 96.31 89 GLU A CA 1
ATOM 698 C C . GLU A 1 89 ? -9.836 27.031 17.391 1 96.31 89 GLU A C 1
ATOM 700 O O . GLU A 1 89 ? -9.32 26.688 18.453 1 96.31 89 GLU A O 1
ATOM 705 N N . GLY A 1 90 ? -9.359 27.969 16.641 1 94.56 90 GLY A N 1
ATOM 706 C CA . GLY A 1 90 ? -8.195 28.75 17.031 1 94.56 90 GLY A CA 1
ATOM 707 C C . GLY A 1 90 ? -8.547 29.984 17.844 1 94.56 90 GLY A C 1
ATOM 708 O O . GLY A 1 90 ? -7.688 30.547 18.516 1 94.56 90 GLY A O 1
ATOM 709 N N . GLY A 1 91 ? -9.766 30.359 17.75 1 93.25 91 GLY A N 1
ATOM 710 C CA . GLY A 1 91 ? -10.266 31.578 18.375 1 93.25 91 GLY A CA 1
ATOM 711 C C . GLY A 1 91 ? -11.484 32.156 17.688 1 93.25 91 GLY A C 1
ATOM 712 O O . GLY A 1 91 ? -12.117 31.469 16.859 1 93.25 91 GLY A O 1
ATOM 713 N N . ARG A 1 92 ? -11.836 33.312 18.141 1 93.06 92 ARG A N 1
ATOM 714 C CA . ARG A 1 92 ? -13.016 33.969 17.562 1 93.06 92 ARG A CA 1
ATOM 715 C C . ARG A 1 92 ? -12.742 35.438 17.234 1 93.06 92 ARG A C 1
ATOM 717 O O . ARG A 1 92 ? -12.055 36.125 17.984 1 93.06 92 ARG A O 1
ATOM 724 N N . LEU A 1 93 ? -13.219 35.75 16.109 1 92.5 93 LEU A N 1
ATOM 725 C CA . LEU A 1 93 ? -13.117 37.125 15.633 1 92.5 93 LEU A CA 1
ATOM 726 C C . LEU A 1 93 ? -14.359 37.906 16.016 1 92.5 93 LEU A C 1
ATOM 728 O O . LEU A 1 93 ? -15.477 37.406 15.953 1 92.5 93 LEU A O 1
ATOM 732 N N . PRO A 1 94 ? -14.031 39.156 16.391 1 87.62 94 PRO A N 1
ATOM 733 C CA . PRO A 1 94 ? -15.203 40 16.703 1 87.62 94 PRO A CA 1
ATOM 734 C C . PRO A 1 94 ? -16.094 40.25 15.484 1 87.62 94 PRO A C 1
ATOM 736 O O . PRO A 1 94 ? -15.578 40.375 14.367 1 87.62 94 PRO A O 1
ATOM 739 N N . LEU A 1 95 ? -17.344 40.031 15.703 1 77.62 95 LEU A N 1
ATOM 740 C CA . LEU A 1 95 ? -18.297 40.312 14.648 1 77.62 95 LEU A CA 1
ATOM 741 C C . LEU A 1 95 ? -19.219 41.469 15.047 1 77.62 95 LEU A C 1
ATOM 743 O O . LEU A 1 95 ? -19.781 41.469 16.141 1 77.62 95 LEU A O 1
ATOM 747 N N . ARG A 1 96 ? -19.297 42.406 14.25 1 71 96 ARG A N 1
ATOM 748 C CA . ARG A 1 96 ? -20.109 43.594 14.578 1 71 96 ARG A CA 1
ATOM 749 C C . ARG A 1 96 ? -21.547 43.375 14.109 1 71 96 ARG A C 1
ATOM 751 O O . ARG A 1 96 ? -22.484 43.875 14.742 1 71 96 ARG A O 1
ATOM 758 N N . ARG A 1 97 ? -21.672 42.594 12.945 1 71.69 97 ARG A N 1
ATOM 759 C CA . ARG A 1 97 ? -23.016 42.406 12.406 1 71.69 97 ARG A CA 1
ATOM 760 C C . ARG A 1 97 ? -23.328 40.906 12.219 1 71.69 97 ARG A C 1
ATOM 762 O O . ARG A 1 97 ? -22.422 40.094 12.109 1 71.69 97 ARG A O 1
ATOM 769 N N . GLY A 1 98 ? -24.656 40.469 12.32 1 68.69 98 GLY A N 1
ATOM 770 C CA . GLY A 1 98 ? -25.078 39.094 12.148 1 68.69 98 GLY A CA 1
ATOM 771 C C . GLY A 1 98 ? -25.844 38.562 13.344 1 68.69 98 GLY A C 1
ATOM 772 O O . GLY A 1 98 ? -26.297 39.312 14.195 1 68.69 98 GLY A O 1
ATOM 773 N N . PRO A 1 99 ? -26.062 37.25 13.172 1 70.38 99 PRO A N 1
ATOM 774 C CA . PRO A 1 99 ? -26.797 36.656 14.289 1 70.38 99 PRO A CA 1
ATOM 775 C C . PRO A 1 99 ? -26.203 37 15.648 1 70.38 99 PRO A C 1
ATOM 777 O O . PRO A 1 99 ? -24.984 37.156 15.773 1 70.38 99 PRO A O 1
ATOM 780 N N . LYS A 1 100 ? -27.109 37.25 16.516 1 73.75 100 LYS A N 1
ATOM 781 C CA . LYS A 1 100 ? -26.75 37.719 17.859 1 73.75 100 LYS A CA 1
ATOM 782 C C . LYS A 1 100 ? -25.656 36.844 18.453 1 73.75 100 LYS A C 1
ATOM 784 O O . LYS A 1 100 ? -24.734 37.375 19.094 1 73.75 100 LYS A O 1
ATOM 789 N N . ALA A 1 101 ? -25.781 35.562 18.281 1 70.94 101 ALA A N 1
ATOM 790 C CA . ALA A 1 101 ? -24.781 34.656 18.859 1 70.94 101 ALA A CA 1
ATOM 791 C C . ALA A 1 101 ? -23.391 34.969 18.344 1 70.94 101 ALA A C 1
ATOM 793 O O . ALA A 1 101 ? -22.422 34.938 19.109 1 70.94 101 ALA A O 1
ATOM 794 N N . LEU A 1 102 ? -23.312 35.25 17.125 1 75.5 102 LEU A N 1
ATOM 795 C CA . LEU A 1 102 ? -22.016 35.594 16.547 1 75.5 102 LEU A CA 1
ATOM 796 C C . LEU A 1 102 ? -21.531 36.969 17 1 75.5 102 LEU A C 1
ATOM 798 O O . LEU A 1 102 ? -20.328 37.188 17.125 1 75.5 102 LEU A O 1
ATOM 802 N N . GLN A 1 103 ? -22.5 37.812 17.203 1 75.94 103 GLN A N 1
ATOM 803 C CA . GLN A 1 103 ? -22.172 39.156 17.703 1 75.94 103 GLN A CA 1
ATOM 804 C C . GLN A 1 103 ? -21.625 39.094 19.125 1 75.94 103 GLN A C 1
ATOM 806 O O . GLN A 1 103 ? -20.703 39.812 19.484 1 75.94 103 GLN A O 1
ATOM 811 N N . LEU A 1 104 ? -22.188 38.156 19.844 1 79.81 104 LEU A N 1
ATOM 812 C CA . LEU A 1 104 ? -21.812 38.062 21.25 1 79.81 104 LEU A CA 1
ATOM 813 C C . LEU A 1 104 ? -20.547 37.219 21.406 1 79.81 104 LEU A C 1
ATOM 815 O O . LEU A 1 104 ? -19.656 37.594 22.188 1 79.81 104 LEU A O 1
ATOM 819 N N . GLU A 1 105 ? -20.438 36.125 20.641 1 85.81 105 GLU A N 1
ATOM 820 C CA . GLU A 1 105 ? -19.359 35.188 20.891 1 85.81 105 GLU A CA 1
ATOM 821 C C . GLU A 1 105 ? -18.25 35.312 19.875 1 85.81 105 GLU A C 1
ATOM 823 O O . GLU A 1 105 ? -17.141 34.812 20.078 1 85.81 105 GLU A O 1
ATOM 828 N N . GLY A 1 106 ? -18.531 35.969 18.75 1 89.88 106 GLY A N 1
ATOM 829 C CA . GLY A 1 106 ? -17.547 36.125 17.688 1 89.88 106 GLY A CA 1
ATOM 830 C C . GLY A 1 106 ? -17.625 35.031 16.641 1 89.88 106 GLY A C 1
ATOM 831 O O . GLY A 1 106 ? -18.422 34.094 16.781 1 89.88 106 GLY A O 1
ATOM 832 N N . VAL A 1 107 ? -16.953 35.219 15.602 1 90.62 107 VAL A N 1
ATOM 833 C CA . VAL A 1 107 ? -16.906 34.25 14.516 1 90.62 107 VAL A CA 1
ATOM 834 C C . VAL A 1 107 ? -15.695 33.312 14.695 1 90.62 107 VAL A C 1
ATOM 836 O O . VAL A 1 107 ? -14.555 33.781 14.75 1 90.62 107 VAL A O 1
ATOM 839 N N . PRO A 1 108 ? -16.016 32.094 14.797 1 93.62 108 PRO A N 1
ATOM 840 C CA . PRO A 1 108 ? -14.867 31.188 15 1 93.62 108 PRO A CA 1
ATOM 841 C C . PRO A 1 108 ? -13.953 31.125 13.781 1 93.62 108 PRO A C 1
ATOM 843 O O . PRO A 1 108 ? -14.43 31.188 12.641 1 93.62 108 PRO A O 1
ATOM 846 N N . PHE A 1 109 ? -12.664 31.062 13.961 1 96.44 109 PHE A N 1
ATOM 847 C CA . PHE A 1 109 ? -11.727 30.656 12.922 1 96.44 109 PHE A CA 1
ATOM 848 C C . PHE A 1 109 ? -10.984 29.391 13.328 1 96.44 109 PHE A C 1
ATOM 850 O O . PHE A 1 109 ? -11.062 28.953 14.484 1 96.44 109 PHE A O 1
ATOM 857 N N . TYR A 1 110 ? -10.352 28.75 12.367 1 98.06 110 TYR A N 1
ATOM 858 C CA . TYR A 1 110 ? -9.883 27.375 12.578 1 98.06 110 TYR A CA 1
ATOM 859 C C . TYR A 1 110 ? -8.391 27.266 12.273 1 98.06 110 TYR A C 1
ATOM 861 O O . TYR A 1 110 ? -7.828 28.109 11.57 1 98.06 110 TYR A O 1
ATOM 869 N N . GLU A 1 111 ? -7.785 26.312 12.898 1 98 111 GLU A N 1
ATOM 870 C CA . GLU A 1 111 ? -6.379 26 12.664 1 98 111 GLU A CA 1
ATOM 871 C C . GLU A 1 111 ? -6.145 24.5 12.672 1 98 111 GLU A C 1
ATOM 873 O O . GLU A 1 111 ? -6.969 23.734 13.18 1 98 111 GLU A O 1
ATOM 878 N N . LEU A 1 112 ? -5.055 24.109 12.062 1 97.56 112 LEU A N 1
ATOM 879 C CA . LEU A 1 112 ? -4.68 22.703 12.117 1 97.56 112 LEU A CA 1
ATOM 880 C C . LEU A 1 112 ? -4.078 22.359 13.477 1 97.56 112 LEU A C 1
ATOM 882 O O . LEU A 1 112 ? -3.336 23.156 14.055 1 97.56 112 LEU A O 1
ATOM 886 N N . THR A 1 113 ? -4.473 21.188 14.023 1 96.75 113 THR A N 1
ATOM 887 C CA . THR A 1 113 ? -3.768 20.609 15.164 1 96.75 113 THR A CA 1
ATOM 888 C C . THR A 1 113 ? -2.436 20.016 14.734 1 96.75 113 THR A C 1
ATOM 890 O O . THR A 1 113 ? -2.076 20.078 13.555 1 96.75 113 THR A O 1
ATOM 893 N N . ASP A 1 114 ? -1.732 19.375 15.672 1 94.81 114 ASP A N 1
ATOM 894 C CA . ASP A 1 114 ? -0.525 18.641 15.312 1 94.81 114 ASP A CA 1
ATOM 895 C C . ASP A 1 114 ? -0.847 17.469 14.375 1 94.81 114 ASP A C 1
ATOM 897 O O . ASP A 1 114 ? -0.116 17.234 13.414 1 94.81 114 ASP A O 1
ATOM 901 N N . ALA A 1 115 ? -1.911 16.812 14.711 1 95.62 115 ALA A N 1
ATOM 902 C CA . ALA A 1 115 ? -2.354 15.742 13.82 1 95.62 115 ALA A CA 1
ATOM 903 C C . ALA A 1 115 ? -2.688 16.297 12.43 1 95.62 115 ALA A C 1
ATOM 905 O O . ALA A 1 115 ? -2.344 15.68 11.422 1 95.62 115 ALA A O 1
ATOM 906 N N . GLY A 1 116 ? -3.324 17.438 12.438 1 97.12 116 GLY A N 1
ATOM 907 C CA . GLY A 1 116 ? -3.67 18.078 11.18 1 97.12 116 GLY A CA 1
ATOM 908 C C . GLY A 1 116 ? -2.459 18.453 10.344 1 97.12 116 GLY A C 1
ATOM 909 O O . GLY A 1 116 ? -2.482 18.328 9.117 1 97.12 116 GLY A O 1
ATOM 910 N N . MET A 1 117 ? -1.452 18.875 10.992 1 96.06 117 MET A N 1
ATOM 911 C CA . MET A 1 117 ? -0.221 19.234 10.289 1 96.06 117 MET A CA 1
ATOM 912 C C . MET A 1 117 ? 0.409 18 9.648 1 96.06 117 MET A C 1
ATOM 914 O O . MET A 1 117 ? 0.895 18.078 8.516 1 96.06 117 MET A O 1
ATOM 918 N N . LEU A 1 118 ? 0.417 16.938 10.367 1 96.25 118 LEU A N 1
ATOM 919 C CA . LEU A 1 118 ? 0.917 15.688 9.812 1 96.25 118 LEU A CA 1
ATOM 920 C C . LEU A 1 118 ? 0.075 15.25 8.617 1 96.25 118 LEU A C 1
ATOM 922 O O . LEU A 1 118 ? 0.616 14.867 7.578 1 96.25 118 LEU A O 1
ATOM 926 N N . VAL A 1 119 ? -1.215 15.32 8.758 1 97.38 119 VAL A N 1
ATOM 927 C CA . VAL A 1 119 ? -2.127 14.938 7.684 1 97.38 119 VAL A CA 1
ATOM 928 C C . VAL A 1 119 ? -1.889 15.828 6.465 1 97.38 119 VAL A C 1
ATOM 930 O O . VAL A 1 119 ? -1.865 15.344 5.332 1 97.38 119 VAL A O 1
ATOM 933 N N . ALA A 1 120 ? -1.679 17.109 6.695 1 97.62 120 ALA A N 1
ATOM 934 C CA . ALA A 1 120 ? -1.444 18.078 5.617 1 97.62 120 ALA A CA 1
ATOM 935 C C . ALA A 1 120 ? -0.221 17.688 4.793 1 97.62 120 ALA A C 1
ATOM 937 O O . ALA A 1 120 ? -0.18 17.922 3.584 1 97.62 120 ALA A O 1
ATOM 938 N N . SER A 1 121 ? 0.702 17.016 5.426 1 95.94 121 SER A N 1
ATOM 939 C CA . SER A 1 121 ? 1.943 16.656 4.75 1 95.94 121 SER A CA 1
ATOM 940 C C . SER A 1 121 ? 1.709 15.555 3.717 1 95.94 121 SER A C 1
ATOM 942 O O . SER A 1 121 ? 2.572 15.289 2.875 1 95.94 121 SER A O 1
ATOM 944 N N . ALA A 1 122 ? 0.576 14.93 3.736 1 95.19 122 ALA A N 1
ATOM 945 C CA . ALA A 1 122 ? 0.249 13.875 2.777 1 95.19 122 ALA A CA 1
ATOM 946 C C . ALA A 1 122 ? -0.597 14.422 1.631 1 95.19 122 ALA A C 1
ATOM 948 O O . ALA A 1 122 ? -0.939 13.688 0.7 1 95.19 122 ALA A O 1
ATOM 949 N N . ILE A 1 123 ? -0.939 15.633 1.684 1 96.56 123 ILE A N 1
ATOM 950 C CA . ILE A 1 123 ? -1.805 16.234 0.674 1 96.56 123 ILE A CA 1
ATOM 951 C C . ILE A 1 123 ? -0.958 16.766 -0.478 1 96.56 123 ILE A C 1
ATOM 953 O O . ILE A 1 123 ? -0.298 17.812 -0.343 1 96.56 123 ILE A O 1
ATOM 957 N N . GLU A 1 124 ? -1.071 16.141 -1.592 1 92.62 124 GLU A N 1
ATOM 958 C CA . GLU A 1 124 ? -0.221 16.422 -2.744 1 92.62 124 GLU A CA 1
ATOM 959 C C . GLU A 1 124 ? -0.496 17.828 -3.301 1 92.62 124 GLU A C 1
ATOM 961 O O . GLU A 1 124 ? 0.396 18.453 -3.869 1 92.62 124 GLU A O 1
ATOM 966 N N . GLU A 1 125 ? -1.668 18.328 -3.131 1 92.44 125 GLU A N 1
ATOM 967 C CA . GLU A 1 125 ? -2.07 19.641 -3.633 1 92.44 125 GLU A CA 1
ATOM 968 C C . GLU A 1 125 ? -1.218 20.75 -3.023 1 92.44 125 GLU A C 1
ATOM 970 O O . GLU A 1 125 ? -1.153 21.859 -3.564 1 92.44 125 GLU A O 1
ATOM 975 N N . LEU A 1 126 ? -0.579 20.453 -1.937 1 95.81 126 LEU A N 1
ATOM 976 C CA . LEU A 1 126 ? 0.261 21.438 -1.265 1 95.81 126 LEU A CA 1
ATOM 977 C C . LEU A 1 126 ? 1.622 21.547 -1.944 1 95.81 126 LEU A C 1
ATOM 979 O O . LEU A 1 126 ? 2.402 22.453 -1.639 1 95.81 126 LEU A O 1
ATOM 983 N N . GLY A 1 127 ? 1.965 20.641 -2.844 1 91.44 127 GLY A N 1
ATOM 984 C CA . GLY A 1 127 ? 3.211 20.703 -3.592 1 91.44 127 GLY A CA 1
ATOM 985 C C . GLY A 1 127 ? 4.441 20.688 -2.707 1 91.44 127 GLY A C 1
ATOM 986 O O . GLY A 1 127 ? 4.566 19.828 -1.83 1 91.44 127 GLY A O 1
ATOM 987 N N . ASP A 1 128 ? 5.289 21.578 -2.865 1 88.31 128 ASP A N 1
ATOM 988 C CA . ASP A 1 128 ? 6.57 21.641 -2.166 1 88.31 128 ASP A CA 1
ATOM 989 C C . ASP A 1 128 ? 6.375 22 -0.695 1 88.31 128 ASP A C 1
ATOM 991 O O . ASP A 1 128 ? 7.227 21.703 0.141 1 88.31 128 ASP A O 1
ATOM 995 N N . LYS A 1 129 ? 5.309 22.641 -0.4 1 93.62 129 LYS A N 1
ATOM 996 C CA . LYS A 1 129 ? 5.059 23.062 0.974 1 93.62 129 LYS A CA 1
ATOM 997 C C . LYS A 1 129 ? 4.844 21.859 1.892 1 93.62 129 LYS A C 1
ATOM 999 O O . LYS A 1 129 ? 5.031 21.969 3.105 1 93.62 129 LYS A O 1
ATOM 1004 N N . ARG A 1 130 ? 4.422 20.812 1.299 1 94.25 130 ARG A N 1
ATOM 1005 C CA . ARG A 1 130 ? 4.125 19.609 2.07 1 94.25 130 ARG A CA 1
ATOM 1006 C C . ARG A 1 130 ? 5.352 19.141 2.848 1 94.25 130 ARG A C 1
ATOM 1008 O O . ARG A 1 130 ? 5.27 18.891 4.051 1 94.25 130 ARG A O 1
ATOM 1015 N N . MET A 1 131 ? 6.449 19.109 2.174 1 93.88 131 MET A N 1
ATOM 1016 C CA . MET A 1 131 ? 7.664 18.625 2.816 1 93.88 131 MET A CA 1
ATOM 1017 C C . MET A 1 131 ? 8.164 19.625 3.857 1 93.88 131 MET A C 1
ATOM 1019 O O . MET A 1 131 ? 8.711 19.219 4.891 1 93.88 131 MET A O 1
ATOM 1023 N N . LYS A 1 132 ? 7.957 20.859 3.576 1 94.69 132 LYS A N 1
ATOM 1024 C CA . LYS A 1 132 ? 8.352 21.875 4.547 1 94.69 132 LYS A CA 1
ATOM 1025 C C . LYS A 1 132 ? 7.516 21.766 5.82 1 94.69 132 LYS A C 1
ATOM 1027 O O . LYS A 1 132 ? 8.047 21.922 6.926 1 94.69 132 LYS A O 1
ATOM 1032 N N . LEU A 1 133 ? 6.27 21.531 5.645 1 95.25 133 LEU A N 1
ATOM 1033 C CA . LEU A 1 133 ? 5.383 21.328 6.785 1 95.25 133 LEU A CA 1
ATOM 1034 C C . LEU A 1 133 ? 5.824 20.125 7.609 1 95.25 133 LEU A C 1
ATOM 1036 O O . LEU A 1 133 ? 5.887 20.188 8.836 1 95.25 133 LEU A O 1
ATOM 1040 N N . LEU A 1 134 ? 6.141 19.078 6.887 1 96.88 134 LEU A N 1
ATOM 1041 C CA . LEU A 1 134 ? 6.586 17.859 7.562 1 96.88 134 LEU A CA 1
ATOM 1042 C C . LEU A 1 134 ? 7.891 18.094 8.312 1 96.88 134 LEU A C 1
ATOM 1044 O O . LEU A 1 134 ? 8.031 17.688 9.469 1 96.88 134 LEU A O 1
ATOM 1048 N N . GLN A 1 135 ? 8.781 18.75 7.66 1 97 135 GLN A N 1
ATOM 1049 C CA . GLN A 1 135 ? 10.07 19.078 8.273 1 97 135 GLN A CA 1
ATOM 1050 C C . GLN A 1 135 ? 9.883 19.891 9.547 1 97 135 GLN A C 1
ATOM 1052 O O . GLN A 1 135 ? 10.508 19.609 10.57 1 97 135 GLN A O 1
ATOM 1057 N N . SER A 1 136 ? 9.023 20.859 9.469 1 95 136 SER A N 1
ATOM 1058 C CA . SER A 1 136 ? 8.75 21.703 10.625 1 95 136 SER A CA 1
ATOM 1059 C C . SER A 1 136 ? 8.133 20.891 11.758 1 95 136 SER A C 1
ATOM 1061 O O . SER A 1 136 ? 8.523 21.047 12.922 1 95 136 SER A O 1
ATOM 1063 N N . TYR A 1 137 ? 7.23 20.062 11.43 1 95.75 137 TYR A N 1
ATOM 1064 C CA . TYR A 1 137 ? 6.586 19.219 12.43 1 95.75 137 TYR A CA 1
ATOM 1065 C C . TYR A 1 137 ? 7.594 18.312 13.109 1 95.75 137 TYR A C 1
ATOM 1067 O O . TYR A 1 137 ? 7.648 18.234 14.336 1 95.75 137 TYR A O 1
ATOM 1075 N N . ILE A 1 138 ? 8.438 17.656 12.32 1 96.94 138 ILE A N 1
ATOM 1076 C CA . ILE A 1 138 ? 9.414 16.703 12.859 1 96.94 138 ILE A CA 1
ATOM 1077 C C . ILE A 1 138 ? 10.422 17.453 13.727 1 96.94 138 ILE A C 1
ATOM 1079 O O . ILE A 1 138 ? 10.812 16.969 14.789 1 96.94 138 ILE A O 1
ATOM 1083 N N . SER A 1 139 ? 10.82 18.594 13.273 1 96.06 139 SER A N 1
ATOM 1084 C CA . SER A 1 139 ? 11.781 19.391 14.016 1 96.06 139 SER A CA 1
ATOM 1085 C C . SER A 1 139 ? 11.25 19.781 15.391 1 96.06 139 SER A C 1
ATOM 1087 O O . SER A 1 139 ? 12.023 19.922 16.344 1 96.06 139 SER A O 1
ATOM 1089 N N . SER A 1 140 ? 9.961 19.875 15.492 1 94.5 140 SER A N 1
ATOM 1090 C CA . SER A 1 140 ? 9.344 20.344 16.734 1 94.5 140 SER A CA 1
ATOM 1091 C C . SER A 1 140 ? 9.164 19.188 17.719 1 94.5 140 SER A C 1
ATOM 1093 O O . SER A 1 140 ? 8.859 19.406 18.891 1 94.5 140 SER A O 1
ATOM 1095 N N . LEU A 1 141 ? 9.336 17.969 17.25 1 94.75 141 LEU A N 1
ATOM 1096 C CA . LEU A 1 141 ? 9.133 16.812 18.109 1 94.75 141 LEU A CA 1
ATOM 1097 C C . LEU A 1 141 ? 10.18 16.75 19.219 1 94.75 141 LEU A C 1
ATOM 1099 O O . LEU A 1 141 ? 11.336 17.141 19 1 94.75 141 LEU A O 1
ATOM 1103 N N . PRO A 1 142 ? 9.734 16.266 20.359 1 89.81 142 PRO A N 1
ATOM 1104 C CA . PRO A 1 142 ? 10.719 16.078 21.422 1 89.81 142 PRO A CA 1
ATOM 1105 C C . PRO A 1 142 ? 11.711 14.969 21.109 1 89.81 142 PRO A C 1
ATOM 1107 O O . PRO A 1 142 ? 11.414 14.062 20.328 1 89.81 142 PRO A O 1
ATOM 1110 N N . ALA A 1 143 ? 12.93 15.086 21.609 1 87.31 143 ALA A N 1
ATOM 1111 C CA . ALA A 1 143 ? 13.992 14.102 21.422 1 87.31 143 ALA A CA 1
ATOM 1112 C C . ALA A 1 143 ? 14.555 13.641 22.766 1 87.31 143 ALA A C 1
ATOM 1114 O O . ALA A 1 143 ? 15.773 13.648 22.969 1 87.31 143 ALA A O 1
ATOM 1115 N N . GLY A 1 144 ? 13.602 13.188 23.578 1 85.62 144 GLY A N 1
ATOM 1116 C CA . GLY A 1 144 ? 14 12.898 24.938 1 85.62 144 GLY A CA 1
ATOM 1117 C C . GLY A 1 144 ? 14.711 11.57 25.094 1 85.62 144 GLY A C 1
ATOM 1118 O O . GLY A 1 144 ? 15.586 11.422 25.953 1 85.62 144 GLY A O 1
ATOM 1119 N N . ASP A 1 145 ? 14.336 10.562 24.406 1 91 145 ASP A N 1
ATOM 1120 C CA . ASP A 1 145 ? 14.977 9.258 24.5 1 91 145 ASP A CA 1
ATOM 1121 C C . ASP A 1 145 ? 15.703 8.914 23.188 1 91 145 ASP A C 1
ATOM 1123 O O . ASP A 1 145 ? 15.547 9.609 22.188 1 91 145 ASP A O 1
ATOM 1127 N N . THR A 1 146 ? 16.484 7.875 23.25 1 94.06 146 THR A N 1
ATOM 1128 C CA . THR A 1 146 ? 17.375 7.508 22.141 1 94.06 146 THR A CA 1
ATOM 1129 C C . THR A 1 146 ? 16.562 7.168 20.891 1 94.06 146 THR A C 1
ATOM 1131 O O . THR A 1 146 ? 16.922 7.586 19.781 1 94.06 146 THR A O 1
ATOM 1134 N N . ASN A 1 147 ? 15.555 6.445 21.016 1 95 147 ASN A N 1
ATOM 1135 C CA . ASN A 1 147 ? 14.734 6.062 19.875 1 95 147 ASN A CA 1
ATOM 1136 C C . ASN A 1 147 ? 14.086 7.281 19.219 1 95 147 ASN A C 1
ATOM 1138 O O . ASN A 1 147 ? 14.055 7.387 18 1 95 147 ASN A O 1
ATOM 1142 N N . SER A 1 148 ? 13.57 8.188 20.047 1 95.06 148 SER A N 1
ATOM 1143 C CA . SER A 1 148 ? 12.945 9.398 19.547 1 95.06 148 SER A CA 1
ATOM 1144 C C . SER A 1 148 ? 13.953 10.273 18.797 1 95.06 148 SER A C 1
ATOM 1146 O O . SER A 1 148 ? 13.641 10.844 17.75 1 95.06 148 SER A O 1
ATOM 1148 N N . ARG A 1 149 ? 15.109 10.359 19.344 1 96.25 149 ARG A N 1
ATOM 1149 C CA . ARG A 1 149 ? 16.156 11.148 18.719 1 96.25 149 ARG A CA 1
ATOM 1150 C C . ARG A 1 149 ? 16.578 10.547 17.391 1 96.25 149 ARG A C 1
ATOM 1152 O O . ARG A 1 149 ? 16.719 11.266 16.391 1 96.25 149 ARG A O 1
ATOM 1159 N N . THR A 1 150 ? 16.75 9.234 17.359 1 97 150 THR A N 1
ATOM 1160 C CA . THR A 1 150 ? 17.141 8.523 16.156 1 97 150 THR A CA 1
ATOM 1161 C C . THR A 1 150 ? 16.094 8.695 15.062 1 97 150 THR A C 1
ATOM 1163 O O . THR A 1 150 ? 16.422 8.945 13.906 1 97 150 THR A O 1
ATOM 1166 N N . MET A 1 151 ? 14.859 8.547 15.43 1 97.12 151 MET A N 1
ATOM 1167 C CA . MET A 1 151 ? 13.766 8.719 14.477 1 97.12 151 MET A CA 1
ATOM 1168 C C . MET A 1 151 ? 13.758 10.141 13.914 1 97.12 151 MET A C 1
ATOM 1170 O O . MET A 1 151 ? 13.672 10.336 12.703 1 97.12 151 MET A O 1
ATOM 1174 N N . LYS A 1 152 ? 13.82 11.117 14.836 1 97.19 152 LYS A N 1
ATOM 1175 C CA . LYS A 1 152 ? 13.781 12.523 14.453 1 97.19 152 LYS A CA 1
ATOM 1176 C C . LYS A 1 152 ? 14.922 12.867 13.5 1 97.19 152 LYS A C 1
ATOM 1178 O O . LYS A 1 152 ? 14.688 13.414 12.414 1 97.19 152 LYS A O 1
ATOM 1183 N N . GLU A 1 153 ? 16.141 12.523 13.883 1 97.62 153 GLU A N 1
ATOM 1184 C CA . GLU A 1 153 ? 17.312 12.836 13.078 1 97.62 153 GLU A CA 1
ATOM 1185 C C . GLU A 1 153 ? 17.281 12.086 11.742 1 97.62 153 GLU A C 1
ATOM 1187 O O . GLU A 1 153 ? 17.609 12.648 10.703 1 97.62 153 GLU A O 1
ATOM 1192 N N . GLY A 1 154 ? 16.922 10.797 11.805 1 97.62 154 GLY A N 1
ATOM 1193 C CA . GLY A 1 154 ? 16.797 10.016 10.586 1 97.62 154 GLY A CA 1
ATOM 1194 C C . GLY A 1 154 ? 15.766 10.586 9.625 1 97.62 154 GLY A C 1
ATOM 1195 O O . GLY A 1 154 ? 16.031 10.688 8.422 1 97.62 154 GLY A O 1
ATOM 1196 N N . MET A 1 155 ? 14.641 11.008 10.133 1 97.62 155 MET A N 1
ATOM 1197 C CA . MET A 1 155 ? 13.578 11.562 9.297 1 97.62 155 MET A CA 1
ATOM 1198 C C . MET A 1 155 ? 14.008 12.891 8.68 1 97.62 155 MET A C 1
ATOM 1200 O O . MET A 1 155 ? 13.789 13.125 7.492 1 97.62 155 MET A O 1
ATOM 1204 N N . LEU A 1 156 ? 14.57 13.719 9.484 1 97.88 156 LEU A N 1
ATOM 1205 C CA . LEU A 1 156 ? 15.008 15.023 8.992 1 97.88 156 LEU A CA 1
ATOM 1206 C C . LEU A 1 156 ? 16.047 14.859 7.887 1 97.88 156 LEU A C 1
ATOM 1208 O O . LEU A 1 156 ? 16.016 15.586 6.887 1 97.88 156 LEU A O 1
ATOM 1212 N N . PHE A 1 157 ? 16.922 13.914 8.055 1 98 157 PHE A N 1
ATOM 1213 C CA . PHE A 1 157 ? 17.938 13.656 7.043 1 98 157 PHE A CA 1
ATOM 1214 C C . PHE A 1 157 ? 17.297 13.117 5.77 1 98 157 PHE A C 1
ATOM 1216 O O . PHE A 1 157 ? 17.594 13.586 4.672 1 98 157 PHE A O 1
ATOM 1223 N N . LEU A 1 158 ? 16.406 12.195 5.906 1 97.62 158 LEU A N 1
ATOM 1224 C CA . LEU A 1 158 ? 15.82 11.484 4.77 1 97.62 158 LEU A CA 1
ATOM 1225 C C . LEU A 1 158 ? 14.82 12.367 4.035 1 97.62 158 LEU A C 1
ATOM 1227 O O . LEU A 1 158 ? 14.562 12.164 2.848 1 97.62 158 LEU A O 1
ATOM 1231 N N . ILE A 1 159 ? 14.219 13.336 4.703 1 97.12 159 ILE A N 1
ATOM 1232 C CA . ILE A 1 159 ? 13.336 14.297 4.047 1 97.12 159 ILE A CA 1
ATOM 1233 C C . ILE A 1 159 ? 14.078 14.977 2.9 1 97.12 159 ILE A C 1
ATOM 1235 O O . ILE A 1 159 ? 13.484 15.281 1.861 1 97.12 159 ILE A O 1
ATOM 1239 N N . VAL A 1 160 ? 15.359 15.148 3.061 1 95.88 160 VAL A N 1
ATOM 1240 C CA . VAL A 1 160 ? 16.172 15.812 2.045 1 95.88 160 VAL A CA 1
ATOM 1241 C C . VAL A 1 160 ? 16.766 14.773 1.101 1 95.88 160 VAL A C 1
ATOM 1243 O O . VAL A 1 160 ? 16.688 14.922 -0.122 1 95.88 160 VAL A O 1
ATOM 1246 N N . ALA A 1 161 ? 17.297 13.664 1.58 1 96.62 161 ALA A N 1
ATOM 1247 C CA . ALA A 1 161 ? 18.062 12.688 0.814 1 96.62 161 ALA A CA 1
ATOM 1248 C C . ALA A 1 161 ? 17.156 11.773 0.014 1 96.62 161 ALA A C 1
ATOM 1250 O O . ALA A 1 161 ? 17.516 11.312 -1.069 1 96.62 161 ALA A O 1
ATOM 1251 N N . ALA A 1 162 ? 15.984 11.469 0.55 1 96.75 162 ALA A N 1
ATOM 1252 C CA . ALA A 1 162 ? 15.016 10.57 -0.071 1 96.75 162 ALA A CA 1
ATOM 1253 C C . ALA A 1 162 ? 13.586 10.992 0.243 1 96.75 162 ALA A C 1
ATOM 1255 O O . ALA A 1 162 ? 12.844 10.258 0.896 1 96.75 162 ALA A O 1
ATOM 1256 N N . PRO A 1 163 ? 13.148 12.109 -0.289 1 96.19 163 PRO A N 1
ATOM 1257 C CA . PRO A 1 163 ? 11.859 12.695 0.076 1 96.19 163 PRO A CA 1
ATOM 1258 C C . PRO A 1 163 ? 10.68 11.812 -0.308 1 96.19 163 PRO A C 1
ATOM 1260 O O . PRO A 1 163 ? 9.672 11.773 0.402 1 96.19 163 PRO A O 1
ATOM 1263 N N . SER A 1 164 ? 10.758 11.117 -1.421 1 95.5 164 SER A N 1
ATOM 1264 C CA . SER A 1 164 ? 9.656 10.258 -1.833 1 95.5 164 SER A CA 1
ATOM 1265 C C . SER A 1 164 ? 9.453 9.109 -0.849 1 95.5 164 SER A C 1
ATOM 1267 O O . SER A 1 164 ? 8.32 8.703 -0.585 1 95.5 164 SER A O 1
ATOM 1269 N N . PHE A 1 165 ? 10.578 8.625 -0.312 1 96.81 165 PHE A N 1
ATOM 1270 C CA . PHE A 1 165 ? 10.508 7.555 0.68 1 96.81 165 PHE A CA 1
ATOM 1271 C C . PHE A 1 165 ? 9.805 8.031 1.942 1 96.81 165 PHE A C 1
ATOM 1273 O O . PHE A 1 165 ? 8.898 7.359 2.447 1 96.81 165 PHE A O 1
ATOM 1280 N N . ILE A 1 166 ? 10.164 9.172 2.434 1 96.94 166 ILE A N 1
ATOM 1281 C CA . ILE A 1 166 ? 9.57 9.703 3.654 1 96.94 166 ILE A CA 1
ATOM 1282 C C . ILE A 1 166 ? 8.094 10.008 3.418 1 96.94 166 ILE A C 1
ATOM 1284 O O . ILE A 1 166 ? 7.25 9.727 4.273 1 96.94 166 ILE A O 1
ATOM 1288 N N . SER A 1 167 ? 7.82 10.562 2.242 1 95.75 167 SER A N 1
ATOM 1289 C CA . SER A 1 167 ? 6.43 10.836 1.895 1 95.75 167 SER A CA 1
ATOM 1290 C C . SER A 1 167 ? 5.594 9.562 1.918 1 95.75 167 SER A C 1
ATOM 1292 O O . SER A 1 167 ? 4.461 9.562 2.406 1 95.75 167 SER A O 1
ATOM 1294 N N . LYS A 1 168 ? 6.164 8.523 1.44 1 95.25 168 LYS A N 1
ATOM 1295 C CA . LYS A 1 168 ? 5.465 7.246 1.407 1 95.25 168 LYS A CA 1
ATOM 1296 C C . LYS A 1 168 ? 5.191 6.73 2.816 1 95.25 168 LYS A C 1
ATOM 1298 O O . LYS A 1 168 ? 4.074 6.312 3.127 1 95.25 168 LYS A O 1
ATOM 1303 N N . ILE A 1 169 ? 6.184 6.758 3.654 1 95.75 169 ILE A N 1
ATOM 1304 C CA . ILE A 1 169 ? 6.055 6.223 5.004 1 95.75 169 ILE A CA 1
ATOM 1305 C C . ILE A 1 169 ? 5.043 7.051 5.793 1 95.75 169 ILE A C 1
ATOM 1307 O O . ILE A 1 169 ? 4.219 6.5 6.527 1 95.75 169 ILE A O 1
ATOM 1311 N N . ILE A 1 170 ? 5.078 8.336 5.633 1 96.38 170 ILE A N 1
ATOM 1312 C CA . ILE A 1 170 ? 4.164 9.219 6.352 1 96.38 170 ILE A CA 1
ATOM 1313 C C . ILE A 1 170 ? 2.746 9.031 5.82 1 96.38 170 ILE A C 1
ATOM 1315 O O . ILE A 1 170 ? 1.786 9 6.598 1 96.38 170 ILE A O 1
ATOM 1319 N N . SER A 1 171 ? 2.627 8.914 4.527 1 96.12 171 SER A N 1
ATOM 1320 C CA . SER A 1 171 ? 1.313 8.688 3.936 1 96.12 171 SER A CA 1
ATOM 1321 C C . SER A 1 171 ? 0.693 7.391 4.445 1 96.12 171 SER A C 1
ATOM 1323 O O . SER A 1 171 ? -0.51 7.332 4.707 1 96.12 171 SER A O 1
ATOM 1325 N N . GLU A 1 172 ? 1.503 6.379 4.559 1 95.38 172 GLU A N 1
ATOM 1326 C CA . GLU A 1 172 ? 1.007 5.113 5.094 1 95.38 172 GLU A CA 1
ATOM 1327 C C . GLU A 1 172 ? 0.544 5.273 6.539 1 95.38 172 GLU A C 1
ATOM 1329 O O . GLU A 1 172 ? -0.468 4.691 6.938 1 95.38 172 GLU A O 1
ATOM 1334 N N . TYR A 1 173 ? 1.319 5.996 7.281 1 96.75 173 TYR A N 1
ATOM 1335 C CA . TYR A 1 173 ? 0.984 6.277 8.672 1 96.75 173 TYR A CA 1
ATOM 1336 C C . TYR A 1 173 ? -0.34 7.027 8.773 1 96.75 173 TYR A C 1
ATOM 1338 O O . TYR A 1 173 ? -1.204 6.664 9.578 1 96.75 173 TYR A O 1
ATOM 1346 N N . ILE A 1 174 ? -0.589 7.961 7.926 1 96.62 174 ILE A N 1
ATOM 1347 C CA . ILE A 1 174 ? -1.807 8.766 7.918 1 96.62 174 ILE A CA 1
ATOM 1348 C C . ILE A 1 174 ? -2.973 7.934 7.391 1 96.62 174 ILE A C 1
ATOM 1350 O O . ILE A 1 174 ? -4.105 8.07 7.863 1 96.62 174 ILE A O 1
ATOM 1354 N N . TYR A 1 175 ? -2.678 7.137 6.461 1 95.12 175 TYR A N 1
ATOM 1355 C CA . TYR A 1 175 ? -3.713 6.25 5.941 1 95.12 175 TYR A CA 1
ATOM 1356 C C . TYR A 1 175 ? -4.25 5.336 7.039 1 95.12 175 TYR A C 1
ATOM 1358 O O . TYR A 1 175 ? -5.461 5.129 7.145 1 95.12 175 TYR A O 1
ATOM 1366 N N . ALA A 1 176 ? -3.375 4.77 7.84 1 93.75 176 ALA A N 1
ATOM 1367 C CA . ALA A 1 176 ? -3.789 3.93 8.961 1 93.75 176 ALA A CA 1
ATOM 1368 C C . ALA A 1 176 ? -4.711 4.691 9.906 1 93.75 176 ALA A C 1
ATOM 1370 O O . ALA A 1 176 ? -5.684 4.137 10.422 1 93.75 176 ALA A O 1
ATOM 1371 N N . TYR A 1 177 ? -4.387 5.895 10.117 1 94.12 177 TYR A N 1
ATOM 1372 C CA . TYR A 1 177 ? -5.223 6.77 10.938 1 94.12 177 TYR A CA 1
ATOM 1373 C C . TYR A 1 177 ? -6.578 7 10.281 1 94.12 177 TYR A C 1
ATOM 1375 O O . TYR A 1 177 ? -7.617 6.891 10.93 1 94.12 177 TYR A O 1
ATOM 1383 N N . SER A 1 178 ? -6.602 7.258 8.984 1 93.38 178 SER A N 1
ATOM 1384 C CA . SER A 1 178 ? -7.816 7.59 8.242 1 93.38 178 SER A CA 1
ATOM 1385 C C . SER A 1 178 ? -8.758 6.395 8.172 1 93.38 178 SER A C 1
ATOM 1387 O O . SER A 1 178 ? -9.977 6.562 8.078 1 93.38 178 SER A O 1
ATOM 1389 N N . THR A 1 179 ? -8.219 5.223 8.258 1 88 179 THR A N 1
ATOM 1390 C CA . THR A 1 179 ? -9.039 4.02 8.156 1 88 179 THR A CA 1
ATOM 1391 C C . THR A 1 179 ? -9.414 3.506 9.547 1 88 179 THR A C 1
ATOM 1393 O O . THR A 1 179 ? -10.172 2.535 9.672 1 88 179 THR A O 1
ATOM 1396 N N . GLY A 1 180 ? -8.859 4.098 10.555 1 87.75 180 GLY A N 1
ATOM 1397 C CA . GLY A 1 180 ? -9.18 3.705 11.914 1 87.75 180 GLY A CA 1
ATOM 1398 C C . GLY A 1 180 ? -8.312 2.576 12.438 1 87.75 180 GLY A C 1
ATOM 1399 O O . GLY A 1 180 ? -8.562 2.033 13.516 1 87.75 180 GLY A O 1
ATOM 1400 N N . ALA A 1 181 ? -7.305 2.176 11.703 1 87.94 181 ALA A N 1
ATOM 1401 C CA . ALA A 1 181 ? -6.383 1.14 12.164 1 87.94 181 ALA A CA 1
ATOM 1402 C C . ALA A 1 181 ? -5.621 1.597 13.406 1 87.94 181 ALA A C 1
ATOM 1404 O O . ALA A 1 181 ? -5.215 0.774 14.227 1 87.94 181 ALA A O 1
ATOM 1405 N N . ILE A 1 182 ? -5.348 2.898 13.477 1 91.69 182 ILE A N 1
ATOM 1406 C CA . ILE A 1 182 ? -4.805 3.504 14.688 1 91.69 182 ILE A CA 1
ATOM 1407 C C . ILE A 1 182 ? -5.66 4.699 15.102 1 91.69 182 ILE A C 1
ATOM 1409 O O . ILE A 1 182 ? -6.273 5.348 14.25 1 91.69 182 ILE A O 1
ATOM 1413 N N . ASP A 1 183 ? -5.605 5.012 16.344 1 89.56 183 ASP A N 1
ATOM 1414 C CA . ASP A 1 183 ? -6.547 5.98 16.906 1 89.56 183 ASP A CA 1
ATOM 1415 C C . ASP A 1 183 ? -5.961 7.387 16.891 1 89.56 183 ASP A C 1
ATOM 1417 O O . ASP A 1 183 ? -6.695 8.375 16.875 1 89.56 183 ASP A O 1
ATOM 1421 N N . THR A 1 184 ? -4.648 7.465 17.047 1 92.75 184 THR A N 1
ATOM 1422 C CA . THR A 1 184 ? -3.98 8.758 17.094 1 92.75 184 THR A CA 1
ATOM 1423 C C . THR A 1 184 ? -2.678 8.727 16.297 1 92.75 184 THR A C 1
ATOM 1425 O O . THR A 1 184 ? -2.076 7.668 16.125 1 92.75 184 THR A O 1
ATOM 1428 N N . ILE A 1 185 ? -2.324 9.945 15.797 1 93.88 185 ILE A N 1
ATOM 1429 C CA . ILE A 1 185 ? -1.101 9.969 15.008 1 93.88 185 ILE A CA 1
ATOM 1430 C C . ILE A 1 185 ? -0.149 11.031 15.555 1 93.88 185 ILE A C 1
ATOM 1432 O O . ILE A 1 185 ? 1.009 11.109 15.133 1 93.88 185 ILE A O 1
ATOM 1436 N N . ALA A 1 186 ? -0.639 11.891 16.422 1 93.94 186 ALA A N 1
ATOM 1437 C CA . ALA A 1 186 ? 0.201 12.922 17.016 1 93.94 186 ALA A CA 1
ATOM 1438 C C . ALA A 1 186 ? 0.214 12.789 18.547 1 93.94 186 ALA A C 1
ATOM 1440 O O . ALA A 1 186 ? -0.807 12.461 19.156 1 93.94 186 ALA A O 1
ATOM 1441 N N . PRO A 1 187 ? 1.364 12.984 19.25 1 93.81 187 PRO A N 1
ATOM 1442 C CA . PRO A 1 187 ? 2.666 13.234 18.625 1 93.81 187 PRO A CA 1
ATOM 1443 C C . PRO A 1 187 ? 3.24 11.992 17.938 1 93.81 187 PRO A C 1
ATOM 1445 O O . PRO A 1 187 ? 3.016 10.867 18.406 1 93.81 187 PRO A O 1
ATOM 1448 N N . LEU A 1 188 ? 3.908 12.227 16.875 1 94.81 188 LEU A N 1
ATOM 1449 C CA . LEU A 1 188 ? 4.598 11.148 16.172 1 94.81 188 LEU A CA 1
ATOM 1450 C C . LEU A 1 188 ? 5.703 10.562 17.047 1 94.81 188 LEU A C 1
ATOM 1452 O O . LEU A 1 188 ? 6.52 11.297 17.609 1 94.81 188 LEU A O 1
ATOM 1456 N N . ASP A 1 189 ? 5.66 9.336 17.234 1 93.56 189 ASP A N 1
ATOM 1457 C CA . ASP A 1 189 ? 6.75 8.688 17.953 1 93.56 189 ASP A CA 1
ATOM 1458 C C . ASP A 1 189 ? 7.133 7.363 17.281 1 93.56 189 ASP A C 1
ATOM 1460 O O . ASP A 1 189 ? 6.391 6.848 16.453 1 93.56 189 ASP A O 1
ATOM 1464 N N . ALA A 1 190 ? 8.219 6.836 17.719 1 95.25 190 ALA A N 1
ATOM 1465 C CA . ALA A 1 190 ? 8.82 5.688 17.047 1 95.25 190 ALA A CA 1
ATOM 1466 C C . ALA A 1 190 ? 7.953 4.445 17.203 1 95.25 190 ALA A C 1
ATOM 1468 O O . ALA A 1 190 ? 7.801 3.664 16.266 1 95.25 190 ALA A O 1
ATOM 1469 N N . LYS A 1 191 ? 7.395 4.25 18.328 1 94.69 191 LYS A N 1
ATOM 1470 C CA . LYS A 1 191 ? 6.59 3.064 18.594 1 94.69 191 LYS A CA 1
ATOM 1471 C C . LYS A 1 191 ? 5.336 3.045 17.734 1 94.69 191 LYS A C 1
ATOM 1473 O O . LYS A 1 191 ? 5.012 2.023 17.125 1 94.69 191 LYS A O 1
ATOM 1478 N N . LYS A 1 192 ? 4.648 4.152 17.672 1 93.94 192 LYS A N 1
ATOM 1479 C CA . LYS A 1 192 ? 3.436 4.262 16.859 1 93.94 192 LYS A CA 1
ATOM 1480 C C . LYS A 1 192 ? 3.742 4.102 15.375 1 93.94 192 LYS A C 1
ATOM 1482 O O . LYS A 1 192 ? 3.051 3.363 14.672 1 93.94 192 LYS A O 1
ATOM 1487 N N . LEU A 1 193 ? 4.754 4.844 14.977 1 96.75 193 LEU A N 1
ATOM 1488 C CA . LEU A 1 193 ? 5.141 4.758 13.57 1 96.75 193 LEU A CA 1
ATOM 1489 C C . LEU A 1 193 ? 5.531 3.332 13.203 1 96.75 193 LEU A C 1
ATOM 1491 O O . LEU A 1 193 ? 5.082 2.807 12.18 1 96.75 193 LEU A O 1
ATOM 1495 N N . ARG A 1 194 ? 6.297 2.693 14.047 1 96.88 194 ARG A N 1
ATOM 1496 C CA . ARG A 1 194 ? 6.754 1.324 13.844 1 96.88 194 ARG A CA 1
ATOM 1497 C C . ARG A 1 194 ? 5.578 0.359 13.75 1 96.88 194 ARG A C 1
ATOM 1499 O O . ARG A 1 194 ? 5.594 -0.575 12.945 1 96.88 194 ARG A O 1
ATOM 1506 N N . SER A 1 195 ? 4.57 0.54 14.508 1 95.69 195 SER A N 1
ATOM 1507 C CA . SER A 1 195 ? 3.418 -0.354 14.547 1 95.69 195 SER A CA 1
ATOM 1508 C C . SER A 1 195 ? 2.701 -0.39 13.203 1 95.69 195 SER A C 1
ATOM 1510 O O . SER A 1 195 ? 1.978 -1.343 12.906 1 95.69 195 SER A O 1
ATOM 1512 N N . VAL A 1 196 ? 2.926 0.64 12.43 1 95.75 196 VAL A N 1
ATOM 1513 C CA . VAL A 1 196 ? 2.217 0.753 11.164 1 95.75 196 VAL A CA 1
ATOM 1514 C C . VAL A 1 196 ? 3.146 0.375 10.016 1 95.75 196 VAL A C 1
ATOM 1516 O O . VAL A 1 196 ? 2.744 -0.332 9.086 1 95.75 196 VAL A O 1
ATOM 1519 N N . ILE A 1 197 ? 4.406 0.77 10.094 1 96.56 197 ILE A N 1
ATOM 1520 C CA . ILE A 1 197 ? 5.191 0.767 8.867 1 96.56 197 ILE A CA 1
ATOM 1521 C C . ILE A 1 197 ? 6.34 -0.234 8.992 1 96.56 197 ILE A C 1
ATOM 1523 O O . ILE A 1 197 ? 7.199 -0.312 8.109 1 96.56 197 ILE A O 1
ATOM 1527 N N . ALA A 1 198 ? 6.477 -1.039 10.023 1 96.62 198 ALA A N 1
ATOM 1528 C CA . ALA A 1 198 ? 7.617 -1.917 10.273 1 96.62 198 ALA A CA 1
ATOM 1529 C C . ALA A 1 198 ? 7.863 -2.855 9.102 1 96.62 198 ALA A C 1
ATOM 1531 O O . ALA A 1 198 ? 9.008 -3.049 8.68 1 96.62 198 ALA A O 1
ATOM 1532 N N . LYS A 1 199 ? 6.828 -3.457 8.594 1 93.44 199 LYS A N 1
ATOM 1533 C CA . LYS A 1 199 ? 6.969 -4.398 7.488 1 93.44 199 LYS A CA 1
ATOM 1534 C C . LYS A 1 199 ? 7.551 -3.717 6.25 1 93.44 199 LYS A C 1
ATOM 1536 O O . LYS A 1 199 ? 8.438 -4.266 5.594 1 93.44 199 LYS A O 1
ATOM 1541 N N . GLN A 1 200 ? 7.031 -2.576 6.016 1 93.94 200 GLN A N 1
ATOM 1542 C CA . GLN A 1 200 ? 7.531 -1.814 4.875 1 93.94 200 GLN A CA 1
ATOM 1543 C C . GLN A 1 200 ? 9 -1.448 5.055 1 93.94 200 GLN A C 1
ATOM 1545 O O . GLN A 1 200 ? 9.797 -1.568 4.121 1 93.94 200 GLN A O 1
ATOM 1550 N N . ILE A 1 201 ? 9.344 -1.032 6.207 1 96.88 201 ILE A N 1
ATOM 1551 C CA . ILE A 1 201 ? 10.711 -0.617 6.492 1 96.88 201 ILE A CA 1
ATOM 1552 C C . ILE A 1 201 ? 11.648 -1.816 6.383 1 96.88 201 ILE A C 1
ATOM 1554 O O . ILE A 1 201 ? 12.789 -1.683 5.93 1 96.88 201 ILE A O 1
ATOM 1558 N N . THR A 1 202 ? 11.195 -2.955 6.797 1 96.25 202 THR A N 1
ATOM 1559 C CA . THR A 1 202 ? 12 -4.168 6.695 1 96.25 202 THR A CA 1
ATOM 1560 C C . THR A 1 202 ? 12.344 -4.465 5.238 1 96.25 202 THR A C 1
ATOM 1562 O O . THR A 1 202 ? 13.477 -4.844 4.93 1 96.25 202 THR A O 1
ATOM 1565 N N . VAL A 1 203 ? 11.406 -4.285 4.379 1 95.81 203 VAL A N 1
ATOM 1566 C CA . VAL A 1 203 ? 11.609 -4.508 2.951 1 95.81 203 VAL A CA 1
ATOM 1567 C C . VAL A 1 203 ? 12.633 -3.51 2.412 1 95.81 203 VAL A C 1
ATOM 1569 O O . VAL A 1 203 ? 13.547 -3.887 1.675 1 95.8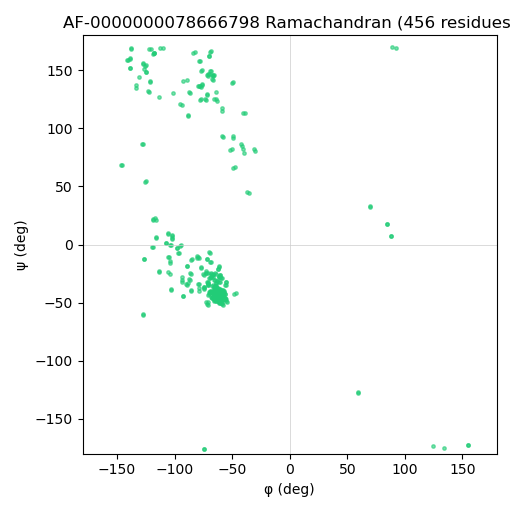1 203 VAL A O 1
ATOM 1572 N N . GLU A 1 204 ? 12.461 -2.244 2.793 1 96.19 204 GLU A N 1
ATOM 1573 C CA . GLU A 1 204 ? 13.383 -1.202 2.352 1 96.19 204 GLU A CA 1
ATOM 1574 C C . GLU A 1 204 ? 14.805 -1.468 2.854 1 96.19 204 GLU A C 1
ATOM 1576 O O . GLU A 1 204 ? 15.773 -1.322 2.104 1 96.19 204 GLU A O 1
ATOM 1581 N N . LYS A 1 205 ? 14.867 -1.789 4.098 1 95.69 205 LYS A N 1
ATOM 1582 C CA . LYS A 1 205 ? 16.156 -2.117 4.711 1 95.69 205 LYS A CA 1
ATOM 1583 C C . LYS A 1 205 ? 16.828 -3.273 3.982 1 95.69 205 LYS A C 1
ATOM 1585 O O . LYS A 1 205 ? 18.031 -3.209 3.68 1 95.69 205 LYS A O 1
ATOM 1590 N N . GLU A 1 206 ? 16.094 -4.34 3.699 1 96.56 206 GLU A N 1
ATOM 1591 C CA . GLU A 1 206 ? 16.609 -5.496 2.973 1 96.56 206 GLU A CA 1
ATOM 1592 C C . GLU A 1 206 ? 17.188 -5.086 1.623 1 96.56 206 GLU A C 1
ATOM 1594 O O . GLU A 1 206 ? 18.312 -5.488 1.273 1 96.56 206 GLU A O 1
ATOM 1599 N N . LEU A 1 207 ? 16.469 -4.293 0.91 1 96.88 207 LEU A N 1
ATOM 1600 C CA . LEU A 1 207 ? 16.891 -3.887 -0.428 1 96.88 207 LEU A CA 1
ATOM 1601 C C . LEU A 1 207 ? 18.141 -3.027 -0.371 1 96.88 207 LEU A C 1
ATOM 1603 O O . LEU A 1 207 ? 19.094 -3.254 -1.128 1 96.88 207 LEU A O 1
ATOM 1607 N N . VAL A 1 208 ? 18.156 -2.068 0.545 1 96.5 208 VAL A N 1
ATOM 1608 C CA . VAL A 1 208 ? 19.281 -1.156 0.69 1 96.5 208 VAL A CA 1
ATOM 1609 C C . VAL A 1 208 ? 20.531 -1.938 1.098 1 96.5 208 VAL A C 1
ATOM 1611 O O . VAL A 1 208 ? 21.594 -1.769 0.502 1 96.5 208 VAL A O 1
ATOM 1614 N N . GLU A 1 209 ? 20.375 -2.809 2.053 1 94.44 209 GLU A N 1
ATOM 1615 C CA . GLU A 1 209 ? 21.5 -3.584 2.543 1 94.44 209 GLU A CA 1
ATOM 1616 C C . GLU A 1 209 ? 22.016 -4.555 1.478 1 94.44 209 GLU A C 1
ATOM 1618 O O . GLU A 1 209 ? 23.219 -4.734 1.318 1 94.44 209 GLU A O 1
ATOM 1623 N N . ALA A 1 210 ? 21.094 -5.176 0.773 1 95.62 210 ALA A N 1
ATOM 1624 C CA . ALA A 1 210 ? 21.484 -6.055 -0.324 1 95.62 210 ALA A CA 1
ATOM 1625 C C . ALA A 1 210 ? 22.266 -5.285 -1.386 1 95.62 210 ALA A C 1
ATOM 1627 O O . ALA A 1 210 ? 23.328 -5.73 -1.829 1 95.62 210 ALA A O 1
ATOM 1628 N N . PHE A 1 211 ? 21.844 -4.148 -1.738 1 95.69 211 PHE A N 1
ATOM 1629 C CA . PHE A 1 211 ? 22.422 -3.365 -2.82 1 95.69 211 PHE A CA 1
ATOM 1630 C C . PHE A 1 211 ? 23.828 -2.906 -2.453 1 95.69 211 PHE A C 1
ATOM 1632 O O . PHE A 1 211 ? 24.75 -2.943 -3.285 1 95.69 211 PHE A O 1
ATOM 1639 N N . VAL A 1 212 ? 24 -2.514 -1.257 1 92.5 212 VAL A N 1
ATOM 1640 C CA . VAL A 1 212 ? 25.281 -1.959 -0.8 1 92.5 212 VAL A CA 1
ATOM 1641 C C . VAL A 1 212 ? 26.359 -3.039 -0.839 1 92.5 212 VAL A C 1
ATOM 1643 O O . VAL A 1 212 ? 27.516 -2.752 -1.133 1 92.5 212 VAL A O 1
ATOM 1646 N N . THR A 1 213 ? 25.984 -4.273 -0.64 1 92.44 213 THR A N 1
ATOM 1647 C CA . THR A 1 213 ? 26.969 -5.344 -0.516 1 92.44 213 THR A CA 1
ATOM 1648 C C . THR A 1 213 ? 27.188 -6.031 -1.86 1 92.44 213 THR A C 1
ATOM 1650 O O . THR A 1 213 ? 28.094 -6.863 -1.995 1 92.44 213 THR A O 1
ATOM 1653 N N . MET A 1 214 ? 26.5 -5.613 -2.871 1 94.81 214 MET A N 1
ATOM 1654 C CA . MET A 1 214 ? 26.578 -6.23 -4.191 1 94.81 214 MET A CA 1
ATOM 1655 C C . MET A 1 214 ? 27.875 -5.824 -4.906 1 94.81 214 MET A C 1
ATOM 1657 O O . MET A 1 214 ? 28.391 -4.727 -4.688 1 94.81 214 MET A O 1
ATOM 1661 N N . GLN A 1 215 ? 28.344 -6.734 -5.754 1 95.06 215 GLN A N 1
ATOM 1662 C CA . GLN A 1 215 ? 29.391 -6.379 -6.699 1 95.06 215 GLN A CA 1
ATOM 1663 C C . GLN A 1 215 ? 28.859 -5.441 -7.781 1 95.06 215 GLN A C 1
ATOM 1665 O O . GLN A 1 215 ? 27.641 -5.348 -7.992 1 95.06 215 GLN A O 1
ATOM 1670 N N . GLN A 1 216 ? 29.719 -4.789 -8.461 1 94.88 216 GLN A N 1
ATOM 1671 C CA . GLN A 1 216 ? 29.359 -3.727 -9.398 1 94.88 216 GLN A CA 1
ATOM 1672 C C . GLN A 1 216 ? 28.469 -4.258 -10.516 1 94.88 216 GLN A C 1
ATOM 1674 O O . GLN A 1 216 ? 27.516 -3.602 -10.922 1 94.88 216 GLN A O 1
ATOM 1679 N N . ASP A 1 217 ? 28.75 -5.383 -11.031 1 95.75 217 ASP A N 1
ATOM 1680 C CA . ASP A 1 217 ? 27.953 -5.953 -12.109 1 95.75 217 ASP A CA 1
ATOM 1681 C C . ASP A 1 217 ? 26.516 -6.168 -11.672 1 95.75 217 ASP A C 1
ATOM 1683 O O . ASP A 1 217 ? 25.578 -5.93 -12.445 1 95.75 217 ASP A O 1
ATOM 1687 N N . HIS A 1 218 ? 26.375 -6.66 -10.422 1 96.5 218 HIS A N 1
ATOM 1688 C CA . HIS A 1 218 ? 25.031 -6.871 -9.883 1 96.5 218 HIS A CA 1
ATOM 1689 C C . HIS A 1 218 ? 24.344 -5.547 -9.594 1 96.5 218 HIS A C 1
ATOM 1691 O O . HIS A 1 218 ? 23.125 -5.43 -9.766 1 96.5 218 HIS A O 1
ATOM 1697 N N . LYS A 1 219 ? 25.094 -4.531 -9.164 1 96.31 219 LYS A N 1
ATOM 1698 C CA . LYS A 1 219 ? 24.531 -3.195 -8.977 1 96.31 219 LYS A CA 1
ATOM 1699 C C . LYS A 1 219 ? 24 -2.635 -10.297 1 96.31 219 LYS A C 1
ATOM 1701 O O . LYS A 1 219 ? 22.906 -2.066 -10.344 1 96.31 219 LYS A O 1
ATOM 1706 N N . ASP A 1 220 ? 24.766 -2.838 -11.352 1 96.75 220 ASP A N 1
ATOM 1707 C CA . ASP A 1 220 ? 24.344 -2.367 -12.672 1 96.75 220 ASP A CA 1
ATOM 1708 C C . ASP A 1 220 ? 23.094 -3.092 -13.141 1 96.75 220 ASP A C 1
ATOM 1710 O O . ASP A 1 220 ? 22.203 -2.482 -13.75 1 96.75 220 ASP A O 1
ATOM 1714 N N . LEU A 1 221 ? 23.031 -4.352 -12.836 1 96.81 221 LEU A N 1
ATOM 1715 C CA . LEU A 1 221 ? 21.859 -5.145 -13.18 1 96.81 221 LEU A CA 1
ATOM 1716 C C . LEU A 1 221 ? 20.609 -4.602 -12.492 1 96.81 221 LEU A C 1
ATOM 1718 O O . LEU A 1 221 ? 19.578 -4.426 -13.125 1 96.81 221 LEU A O 1
ATOM 1722 N N . VAL A 1 222 ? 20.75 -4.309 -11.203 1 97.38 222 VAL A N 1
ATOM 1723 C CA . VAL A 1 222 ? 19.625 -3.822 -10.414 1 97.38 222 VAL A CA 1
ATOM 1724 C C . VAL A 1 222 ? 19.25 -2.416 -10.867 1 97.38 222 VAL A C 1
ATOM 1726 O O . VAL A 1 222 ? 18.062 -2.094 -10.984 1 97.38 222 VAL A O 1
ATOM 1729 N N . ARG A 1 223 ? 20.219 -1.557 -11.164 1 96.75 223 ARG A N 1
ATOM 1730 C CA . ARG A 1 223 ? 19.953 -0.217 -11.68 1 96.75 223 ARG A CA 1
ATOM 1731 C C . ARG A 1 223 ? 19.188 -0.279 -12.992 1 96.75 223 ARG A C 1
ATOM 1733 O O . ARG A 1 223 ? 18.234 0.479 -13.195 1 96.75 223 ARG A O 1
ATOM 1740 N N . ASN A 1 224 ? 19.594 -1.144 -13.859 1 97.12 224 ASN A N 1
ATOM 1741 C CA . ASN A 1 224 ? 18.906 -1.314 -15.133 1 97.12 224 ASN A CA 1
ATOM 1742 C C . ASN A 1 224 ? 17.484 -1.852 -14.938 1 97.12 224 ASN A C 1
ATOM 1744 O O . ASN A 1 224 ? 16.578 -1.463 -15.656 1 97.12 224 ASN A O 1
ATOM 1748 N N . PHE A 1 225 ? 17.391 -2.783 -13.961 1 97.75 225 PHE A N 1
ATOM 1749 C CA . PHE A 1 225 ? 16.078 -3.301 -13.602 1 97.75 225 PHE A CA 1
ATOM 1750 C C . PHE A 1 225 ? 15.156 -2.172 -13.164 1 97.75 225 PHE A C 1
ATOM 1752 O O . PHE A 1 225 ? 14.016 -2.08 -13.633 1 97.75 225 PHE A O 1
ATOM 1759 N N . PHE A 1 226 ? 15.641 -1.257 -12.312 1 97.75 226 PHE A N 1
ATOM 1760 C CA . PHE A 1 226 ? 14.859 -0.11 -11.867 1 97.75 226 PHE A CA 1
ATOM 1761 C C . PHE A 1 226 ? 14.5 0.789 -13.047 1 97.75 226 PHE A C 1
ATOM 1763 O O . PHE A 1 226 ? 13.367 1.262 -13.156 1 97.75 226 PHE A O 1
ATOM 1770 N N . LYS A 1 227 ? 15.43 1.001 -13.914 1 96.56 227 LYS A N 1
ATOM 1771 C CA . LYS A 1 227 ? 15.227 1.887 -15.055 1 96.56 227 LYS A CA 1
ATOM 1772 C C . LYS A 1 227 ? 14.117 1.362 -15.969 1 96.56 227 LYS A C 1
ATOM 1774 O O . LYS A 1 227 ? 13.266 2.129 -16.422 1 96.56 227 LYS A O 1
ATOM 1779 N N . VAL A 1 228 ? 14.078 0.075 -16.156 1 96.56 228 VAL A N 1
ATOM 1780 C CA . VAL A 1 228 ? 13.117 -0.558 -17.047 1 96.56 228 VAL A CA 1
ATOM 1781 C C . VAL A 1 228 ? 11.719 -0.469 -16.438 1 96.56 228 VAL A C 1
ATOM 1783 O O . VAL A 1 228 ? 10.719 -0.423 -17.172 1 96.56 228 VAL A O 1
ATOM 1786 N N . LEU A 1 229 ? 11.648 -0.426 -15.117 1 96.88 229 LEU A N 1
ATOM 1787 C CA . LEU A 1 229 ? 10.359 -0.506 -14.445 1 96.88 229 LEU A CA 1
ATOM 1788 C C . LEU A 1 229 ? 9.906 0.871 -13.977 1 96.88 229 LEU A C 1
ATOM 1790 O O . LEU A 1 229 ? 8.938 0.984 -13.219 1 96.88 229 LEU A O 1
ATOM 1794 N N . THR A 1 230 ? 10.609 1.923 -14.289 1 93.81 230 THR A N 1
ATOM 1795 C CA . THR A 1 230 ? 10.18 3.281 -13.984 1 93.81 230 THR A CA 1
ATOM 1796 C C . THR A 1 230 ? 9.875 4.055 -15.266 1 93.81 230 THR A C 1
ATOM 1798 O O . THR A 1 230 ? 10.359 3.699 -16.344 1 93.81 230 THR A O 1
ATOM 1801 N N . MET B 1 1 ? -35.219 -12.531 -30.234 1 24.06 1 MET B N 1
ATOM 1802 C CA . MET B 1 1 ? -34.281 -13.148 -29.266 1 24.06 1 MET B CA 1
ATOM 1803 C C . MET B 1 1 ? -33.219 -12.164 -28.828 1 24.06 1 MET B C 1
ATOM 1805 O O . MET B 1 1 ? -32.344 -11.781 -29.625 1 24.06 1 MET B O 1
ATOM 1809 N N . VAL B 1 2 ? -33.562 -11.141 -28.062 1 29.58 2 VAL B N 1
ATOM 1810 C CA . VAL B 1 2 ? -32.719 -10.039 -27.609 1 29.58 2 VAL B CA 1
ATOM 1811 C C . VAL B 1 2 ? -31.531 -10.594 -26.828 1 29.58 2 VAL B C 1
ATOM 1813 O O . VAL B 1 2 ? -31.703 -11.367 -25.875 1 29.58 2 VAL B O 1
ATOM 1816 N N . GLY B 1 3 ? -30.391 -10.852 -27.438 1 28.52 3 GLY B N 1
ATOM 1817 C CA . GLY B 1 3 ? -29.156 -11.367 -26.844 1 28.52 3 GLY B CA 1
ATOM 1818 C C . GLY B 1 3 ? -28.734 -10.617 -25.594 1 28.52 3 GLY B C 1
ATOM 1819 O O . GLY B 1 3 ? -28.641 -9.383 -25.609 1 28.52 3 GLY B O 1
ATOM 1820 N N . ALA B 1 4 ? -29.188 -11.188 -24.469 1 34.16 4 ALA B N 1
ATOM 1821 C CA . ALA B 1 4 ? -28.766 -10.633 -23.188 1 34.16 4 ALA B CA 1
ATOM 1822 C C . ALA B 1 4 ? -27.281 -10.281 -23.219 1 34.16 4 ALA B C 1
ATOM 1824 O O . ALA B 1 4 ? -26.438 -11.133 -23.516 1 34.16 4 ALA B O 1
ATOM 1825 N N . GLN B 1 5 ? -26.969 -9.188 -23.641 1 31.3 5 GLN B N 1
ATOM 1826 C CA . GLN B 1 5 ? -25.594 -8.688 -23.578 1 31.3 5 GLN B CA 1
ATOM 1827 C C . GLN B 1 5 ? -25 -8.891 -22.188 1 31.3 5 GLN B C 1
ATOM 1829 O O . GLN B 1 5 ? -25.453 -8.273 -21.219 1 31.3 5 GLN B O 1
ATOM 1834 N N . VAL B 1 6 ? -24.797 -10.195 -21.797 1 33.56 6 VAL B N 1
ATOM 1835 C CA . VAL B 1 6 ? -24.094 -10.445 -20.547 1 33.56 6 VAL B CA 1
ATOM 1836 C C . VAL B 1 6 ? -22.938 -9.469 -20.391 1 33.56 6 VAL B C 1
ATOM 1838 O O . VAL B 1 6 ? -22.047 -9.414 -21.25 1 33.56 6 VAL B O 1
ATOM 1841 N N . LYS B 1 7 ? -23.234 -8.359 -20.016 1 41.31 7 LYS B N 1
ATOM 1842 C CA . LYS B 1 7 ? -22.141 -7.512 -19.547 1 41.31 7 LYS B CA 1
ATOM 1843 C C . LYS B 1 7 ? -21.031 -8.344 -18.938 1 41.31 7 LYS B C 1
ATOM 1845 O O . LYS B 1 7 ? -21.266 -9.102 -17.984 1 41.31 7 LYS B O 1
ATOM 1850 N N . ASP B 1 8 ? -20 -9.062 -19.562 1 41.06 8 ASP B N 1
ATOM 1851 C CA . ASP B 1 8 ? -18.812 -9.836 -19.234 1 41.06 8 ASP B CA 1
ATOM 1852 C C . ASP B 1 8 ? -18.094 -9.266 -18.016 1 41.06 8 ASP B C 1
ATOM 1854 O O . ASP B 1 8 ? -17.25 -8.367 -18.141 1 41.06 8 ASP B O 1
ATOM 1858 N N . GLU B 1 9 ? -18.656 -8.914 -17.031 1 49.25 9 GLU B N 1
ATOM 1859 C CA . GLU B 1 9 ? -18.031 -8.406 -15.812 1 49.25 9 GLU B CA 1
ATOM 1860 C C . GLU B 1 9 ? -16.938 -9.359 -15.312 1 49.25 9 GLU B C 1
ATOM 1862 O O . GLU B 1 9 ? -17.219 -10.508 -14.984 1 49.25 9 GLU B O 1
ATOM 1867 N N . LYS B 1 10 ? -15.75 -9.312 -15.844 1 56.69 10 LYS B N 1
ATOM 1868 C CA . LYS B 1 10 ? -14.633 -10.148 -15.422 1 56.69 10 LYS B CA 1
ATOM 1869 C C . LYS B 1 10 ? -14.586 -10.289 -13.906 1 56.69 10 LYS B C 1
ATOM 1871 O O . LYS B 1 10 ? -14.703 -9.289 -13.188 1 56.69 10 LYS B O 1
ATOM 1876 N N . SER B 1 11 ? -14.844 -11.547 -13.422 1 65.75 11 SER B N 1
ATOM 1877 C CA . SER B 1 11 ? -14.844 -11.891 -12.008 1 65.75 11 SER B CA 1
ATOM 1878 C C . SER B 1 11 ? -13.492 -11.586 -11.367 1 65.75 11 SER B C 1
ATOM 1880 O O . SER B 1 11 ? -12.445 -11.961 -11.891 1 65.75 11 SER B O 1
ATOM 1882 N N . THR B 1 12 ? -13.461 -10.68 -10.398 1 86.38 12 THR B N 1
ATOM 1883 C CA . THR B 1 12 ? -12.25 -10.359 -9.648 1 86.38 12 THR B CA 1
ATOM 1884 C C . THR B 1 12 ? -12 -11.406 -8.562 1 86.38 12 THR B C 1
ATOM 1886 O O . THR B 1 12 ? -12.945 -11.977 -8.016 1 86.38 12 THR B O 1
ATOM 1889 N N . ILE B 1 13 ? -10.758 -11.836 -8.414 1 94.56 13 ILE B N 1
ATOM 1890 C CA . ILE B 1 13 ? -10.438 -12.812 -7.375 1 94.56 13 ILE B CA 1
ATOM 1891 C C . ILE B 1 13 ? -10.352 -12.109 -6.02 1 94.56 13 ILE B C 1
ATOM 1893 O O . ILE B 1 13 ? -10.109 -10.898 -5.953 1 94.56 13 ILE B O 1
ATOM 1897 N N . ALA B 1 14 ? -10.516 -12.852 -4.957 1 94.94 14 ALA B N 1
ATOM 1898 C CA . ALA B 1 14 ? -10.727 -12.266 -3.637 1 94.94 14 ALA B CA 1
ATOM 1899 C C . ALA B 1 14 ? -9.594 -12.633 -2.688 1 94.94 14 ALA B C 1
ATOM 1901 O O . ALA B 1 14 ? -9.742 -12.547 -1.466 1 94.94 14 ALA B O 1
ATOM 1902 N N . ILE B 1 15 ? -8.477 -12.969 -3.17 1 96.25 15 ILE B N 1
ATOM 1903 C CA . ILE B 1 15 ? -7.441 -13.602 -2.357 1 96.25 15 ILE B CA 1
ATOM 1904 C C . ILE B 1 15 ? -6.887 -12.594 -1.352 1 96.25 15 ILE B C 1
ATOM 1906 O O . ILE B 1 15 ? -6.23 -12.977 -0.381 1 96.25 15 ILE B O 1
ATOM 1910 N N . PHE B 1 16 ? -7.172 -11.266 -1.572 1 93.38 16 PHE B N 1
ATOM 1911 C CA . PHE B 1 16 ? -6.641 -10.25 -0.668 1 93.38 16 PHE B CA 1
ATOM 1912 C C . PHE B 1 16 ? -7.75 -9.672 0.203 1 93.38 16 PHE B C 1
ATOM 1914 O O . PHE B 1 16 ? -7.492 -8.812 1.051 1 93.38 16 PHE B O 1
ATOM 1921 N N . ASP B 1 17 ? -8.953 -10.148 0.053 1 91.94 17 ASP B N 1
ATOM 1922 C CA . ASP B 1 17 ? -10.094 -9.531 0.726 1 91.94 17 ASP B CA 1
ATOM 1923 C C . ASP B 1 17 ? -10.062 -9.812 2.227 1 91.94 17 ASP B C 1
ATOM 1925 O O . ASP B 1 17 ? -9.859 -10.953 2.648 1 91.94 17 ASP B O 1
ATOM 1929 N N . THR B 1 18 ? -10.188 -8.758 2.977 1 89.12 18 THR B N 1
ATOM 1930 C CA . THR B 1 18 ? -10.281 -8.844 4.43 1 89.12 18 THR B CA 1
ATOM 1931 C C . THR B 1 18 ? -11.617 -8.297 4.922 1 89.12 18 THR B C 1
ATOM 1933 O O . THR B 1 18 ? -12.359 -7.68 4.156 1 89.12 18 THR B O 1
ATOM 1936 N N . PHE B 1 19 ? -11.891 -8.617 6.145 1 83.81 19 PHE B N 1
ATOM 1937 C CA . PHE B 1 19 ? -13.102 -8.07 6.738 1 83.81 19 PHE B CA 1
ATOM 1938 C C . PHE B 1 19 ? -12.984 -6.562 6.926 1 83.81 19 PHE B C 1
ATOM 1940 O O . PHE B 1 19 ? -11.906 -6.051 7.227 1 83.81 19 PHE B O 1
ATOM 1947 N N . LYS B 1 20 ? -14.023 -5.891 6.777 1 72.12 20 LYS B N 1
ATOM 1948 C CA . LYS B 1 20 ? -14.062 -4.441 6.965 1 72.12 20 LYS B CA 1
ATOM 1949 C C . LYS B 1 20 ? -13.703 -4.066 8.398 1 72.12 20 LYS B C 1
ATOM 1951 O O . LYS B 1 20 ? -12.984 -3.088 8.633 1 72.12 20 LYS B O 1
ATOM 1956 N N . THR B 1 21 ? -14.195 -4.836 9.344 1 66.19 21 THR B N 1
ATOM 1957 C CA . THR B 1 21 ? -14.07 -4.508 10.758 1 66.19 21 THR B CA 1
ATOM 1958 C C . THR B 1 21 ? -12.75 -5.027 11.32 1 66.19 21 THR B C 1
ATOM 1960 O O . THR B 1 21 ? -12.305 -4.59 12.383 1 66.19 21 THR B O 1
ATOM 1963 N N . ARG B 1 22 ? -12.297 -6.016 10.633 1 69.06 22 ARG B N 1
ATOM 1964 C CA . ARG B 1 22 ? -11.031 -6.598 11.047 1 69.06 22 ARG B CA 1
ATOM 1965 C C . ARG B 1 22 ? -10.062 -6.691 9.875 1 69.06 22 ARG B C 1
ATOM 1967 O O . ARG B 1 22 ? -9.93 -7.75 9.25 1 69.06 22 ARG B O 1
ATOM 1974 N N . LYS B 1 23 ? -9.352 -5.703 9.617 1 66.5 23 LYS B N 1
ATOM 1975 C CA . LYS B 1 23 ? -8.586 -5.551 8.383 1 66.5 23 LYS B CA 1
ATOM 1976 C C . LYS B 1 23 ? -7.43 -6.543 8.328 1 66.5 23 LYS B C 1
ATOM 1978 O O . LYS B 1 23 ? -6.902 -6.828 7.254 1 66.5 23 LYS B O 1
ATOM 1983 N N . ASN B 1 24 ? -7.223 -7.234 9.383 1 75.75 24 ASN B N 1
ATOM 1984 C CA . ASN B 1 24 ? -6.098 -8.164 9.359 1 75.75 24 ASN B CA 1
ATOM 1985 C C . ASN B 1 24 ? -6.57 -9.609 9.227 1 75.75 24 ASN B C 1
ATOM 1987 O O . ASN B 1 24 ? -5.758 -10.539 9.266 1 75.75 24 ASN B O 1
ATOM 1991 N N . LYS B 1 25 ? -7.863 -9.695 8.953 1 86.75 25 LYS B N 1
ATOM 1992 C CA . LYS B 1 25 ? -8.383 -11.055 8.82 1 86.75 25 LYS B CA 1
ATOM 1993 C C . LYS B 1 25 ? -9.031 -11.266 7.457 1 86.75 25 LYS B C 1
ATOM 1995 O O . LYS B 1 25 ? -9.938 -10.516 7.07 1 86.75 25 LYS B O 1
ATOM 2000 N N . PHE B 1 26 ? -8.664 -12.336 6.801 1 92.62 26 PHE B N 1
ATOM 2001 C CA . PHE B 1 26 ? -9.188 -12.672 5.48 1 92.62 26 PHE B CA 1
ATOM 2002 C C . PHE B 1 26 ? -10.648 -13.086 5.57 1 92.62 26 PHE B C 1
ATOM 2004 O O . PHE B 1 26 ? -11.07 -13.711 6.551 1 92.62 26 PHE B O 1
ATOM 2011 N N . THR B 1 27 ? -11.438 -12.789 4.562 1 93.62 27 THR B N 1
ATOM 2012 C CA . THR B 1 27 ? -12.805 -13.289 4.445 1 93.62 27 THR B CA 1
ATOM 2013 C C . THR B 1 27 ? -12.805 -14.789 4.188 1 93.62 27 THR B C 1
ATOM 2015 O O . THR B 1 27 ? -11.773 -15.375 3.869 1 93.62 27 THR B O 1
ATOM 2018 N N . GLY B 1 28 ? -13.93 -15.43 4.332 1 92.25 28 GLY B N 1
ATOM 2019 C CA . GLY B 1 28 ? -14.062 -16.844 4.023 1 92.25 28 GLY B CA 1
ATOM 2020 C C . GLY B 1 28 ? -13.742 -17.172 2.578 1 92.25 28 GLY B C 1
ATOM 2021 O O . GLY B 1 28 ? -13.07 -18.172 2.299 1 92.25 28 GLY B O 1
ATOM 2022 N N . GLU B 1 29 ? -14.211 -16.344 1.712 1 94.69 29 GLU B N 1
ATOM 2023 C CA . GLU B 1 29 ? -13.953 -16.531 0.288 1 94.69 29 GLU B CA 1
ATOM 2024 C C . GLU B 1 29 ? -12.461 -16.438 -0.016 1 94.69 29 GLU B C 1
ATOM 2026 O O . GLU B 1 29 ? -11.914 -17.234 -0.771 1 94.69 29 GLU B O 1
ATOM 2031 N N . ALA B 1 30 ? -11.836 -15.453 0.583 1 96.25 30 ALA B N 1
ATOM 2032 C CA . ALA B 1 30 ? -10.398 -15.281 0.396 1 96.25 30 ALA B CA 1
ATOM 2033 C C . ALA B 1 30 ? -9.633 -16.516 0.851 1 96.25 30 ALA B C 1
ATOM 2035 O O . ALA B 1 30 ? -8.758 -17.016 0.134 1 96.25 30 ALA B O 1
ATOM 2036 N N . LYS B 1 31 ? -9.992 -17.016 1.949 1 95.38 31 LYS B N 1
ATOM 2037 C CA . LYS B 1 31 ? -9.328 -18.188 2.5 1 95.38 31 LYS B CA 1
ATOM 2038 C C . LYS B 1 31 ? -9.523 -19.406 1.599 1 95.38 31 LYS B C 1
ATOM 2040 O O . LYS B 1 31 ? -8.586 -20.172 1.364 1 95.38 31 LYS B O 1
ATOM 2045 N N . ARG B 1 32 ? -10.719 -19.516 1.17 1 96.5 32 ARG B N 1
ATOM 2046 C CA . ARG B 1 32 ? -11.016 -20.656 0.319 1 96.5 32 ARG B CA 1
ATOM 2047 C C . ARG B 1 32 ? -10.258 -20.578 -1.001 1 96.5 32 ARG B C 1
ATOM 2049 O O . ARG B 1 32 ? -9.656 -21.562 -1.437 1 96.5 32 ARG B O 1
ATOM 2056 N N . GLN B 1 33 ? -10.273 -19.438 -1.616 1 98 33 GLN B N 1
ATOM 2057 C CA . GLN B 1 33 ? -9.562 -19.266 -2.879 1 98 33 GLN B CA 1
ATOM 2058 C C . GLN B 1 33 ? -8.062 -19.469 -2.699 1 98 33 GLN B C 1
ATOM 2060 O O . GLN B 1 33 ? -7.418 -20.125 -3.521 1 98 33 GLN B O 1
ATOM 2065 N N . ARG B 1 34 ? -7.562 -18.891 -1.655 1 97.94 34 ARG B N 1
ATOM 2066 C CA . ARG B 1 34 ? -6.156 -19.094 -1.336 1 97.94 34 ARG B CA 1
ATOM 2067 C C . ARG B 1 34 ? -5.848 -20.578 -1.147 1 97.94 34 ARG B C 1
ATOM 2069 O O . ARG B 1 34 ? -4.824 -21.078 -1.626 1 97.94 34 ARG B O 1
ATOM 2076 N N . GLY B 1 35 ? -6.719 -21.266 -0.46 1 97.25 35 GLY B N 1
ATOM 2077 C CA . GLY B 1 35 ? -6.555 -22.688 -0.26 1 97.25 35 GLY B CA 1
ATOM 2078 C C . GLY B 1 35 ? -6.559 -23.484 -1.557 1 97.25 35 GLY B C 1
ATOM 2079 O O . GLY B 1 35 ? -5.738 -24.391 -1.743 1 97.25 35 GLY B O 1
ATOM 2080 N N . ILE B 1 36 ? -7.465 -23.156 -2.418 1 98.31 36 ILE B N 1
ATOM 2081 C CA . ILE B 1 36 ? -7.57 -23.828 -3.709 1 98.31 36 ILE B CA 1
ATOM 2082 C C . ILE B 1 36 ? -6.281 -23.625 -4.504 1 98.31 36 ILE B C 1
ATOM 2084 O O . ILE B 1 36 ? -5.688 -24.594 -4.992 1 98.31 36 ILE B O 1
ATOM 2088 N N . ILE B 1 37 ? -5.855 -22.422 -4.59 1 98.31 37 ILE B N 1
ATOM 2089 C CA . ILE B 1 37 ? -4.684 -22.062 -5.383 1 98.31 37 ILE B CA 1
ATOM 2090 C C . ILE B 1 37 ? -3.438 -22.719 -4.785 1 98.31 37 ILE B C 1
ATOM 2092 O O . ILE B 1 37 ? -2.611 -23.266 -5.512 1 98.31 37 ILE B O 1
ATOM 2096 N N . ALA B 1 38 ? -3.326 -22.656 -3.482 1 97.88 38 ALA B N 1
ATOM 2097 C CA . ALA B 1 38 ? -2.184 -23.266 -2.812 1 97.88 38 ALA B CA 1
ATOM 2098 C C . ALA B 1 38 ? -2.135 -24.766 -3.08 1 97.88 38 ALA B C 1
ATOM 2100 O O . ALA B 1 38 ? -1.064 -25.328 -3.344 1 97.88 38 ALA B O 1
ATOM 2101 N N . HIS B 1 39 ? -3.256 -25.391 -3.008 1 97.94 39 HIS B N 1
ATOM 2102 C CA . HIS B 1 39 ? -3.326 -26.828 -3.242 1 97.94 39 HIS B CA 1
ATOM 2103 C C . HIS B 1 39 ? -2.926 -27.188 -4.672 1 97.94 39 HIS B C 1
ATOM 2105 O O . HIS B 1 39 ? -2.113 -28.078 -4.891 1 97.94 39 HIS B O 1
ATOM 2111 N N . LEU B 1 40 ? -3.441 -26.469 -5.594 1 97.94 40 LEU B N 1
ATOM 2112 C CA . LEU B 1 40 ? -3.166 -26.75 -7 1 97.94 40 LEU B CA 1
ATOM 2113 C C . LEU B 1 40 ? -1.708 -26.453 -7.336 1 97.94 40 LEU B C 1
ATOM 2115 O O . LEU B 1 40 ? -1.148 -27.047 -8.266 1 97.94 40 LEU B O 1
ATOM 2119 N N . ALA B 1 41 ? -1.1 -25.531 -6.613 1 97.25 41 ALA B N 1
ATOM 2120 C CA . ALA B 1 41 ? 0.289 -25.156 -6.867 1 97.25 41 ALA B CA 1
ATOM 2121 C C . ALA B 1 41 ? 1.247 -26.25 -6.402 1 97.25 41 ALA B C 1
ATOM 2123 O O . ALA B 1 41 ? 2.371 -26.344 -6.902 1 97.25 41 ALA B O 1
ATOM 2124 N N . THR B 1 42 ? 0.814 -27.016 -5.484 1 95 42 THR B N 1
ATOM 2125 C CA . THR B 1 42 ? 1.754 -27.938 -4.852 1 95 42 THR B CA 1
ATOM 2126 C C . THR B 1 42 ? 1.399 -29.391 -5.184 1 95 42 THR B C 1
ATOM 2128 O O . THR B 1 42 ? 2.248 -30.281 -5.09 1 95 42 THR B O 1
ATOM 2131 N N . GLU B 1 43 ? 0.165 -29.641 -5.527 1 95.5 43 GLU B N 1
ATOM 2132 C CA . GLU B 1 43 ? -0.291 -31 -5.824 1 95.5 43 GLU B CA 1
ATOM 2133 C C . GLU B 1 43 ? -0.067 -31.344 -7.289 1 95.5 43 GLU B C 1
ATOM 2135 O O . GLU B 1 43 ? -0.507 -30.609 -8.18 1 95.5 43 GLU B O 1
ATOM 2140 N N . GLN B 1 44 ? 0.54 -32.531 -7.535 1 93.44 44 GLN B N 1
ATOM 2141 C CA . GLN B 1 44 ? 0.887 -32.906 -8.906 1 93.44 44 GLN B CA 1
ATOM 2142 C C . GLN B 1 44 ? -0.064 -33.969 -9.438 1 93.44 44 GLN B C 1
ATOM 2144 O O . GLN B 1 44 ? -0.274 -34.062 -10.648 1 93.44 44 GLN B O 1
ATOM 2149 N N . SER B 1 45 ? -0.688 -34.719 -8.578 1 96.19 45 SER B N 1
ATOM 2150 C CA . SER B 1 45 ? -1.529 -35.812 -9 1 96.19 45 SER B CA 1
ATOM 2151 C C . SER B 1 45 ? -2.889 -35.344 -9.492 1 96.19 45 SER B C 1
ATOM 2153 O O . SER B 1 45 ? -3.617 -34.656 -8.758 1 96.19 45 SER B O 1
ATOM 2155 N N . PRO B 1 46 ? -3.232 -35.719 -10.688 1 95.25 46 PRO B N 1
ATOM 2156 C CA . PRO B 1 46 ? -4.555 -35.344 -11.195 1 95.25 46 PRO B CA 1
ATOM 2157 C C . PRO B 1 46 ? -5.688 -35.812 -10.289 1 95.25 46 PRO B C 1
ATOM 2159 O O . PRO B 1 46 ? -6.688 -35.125 -10.133 1 95.25 46 PRO B O 1
ATOM 2162 N N . GLU B 1 47 ? -5.562 -36.938 -9.656 1 94.62 47 GLU B N 1
ATOM 2163 C CA . GLU B 1 47 ? -6.594 -37.531 -8.797 1 94.62 47 GLU B CA 1
ATOM 2164 C C . GLU B 1 47 ? -6.848 -36.625 -7.578 1 94.62 47 GLU B C 1
ATOM 2166 O O . GLU B 1 47 ? -7.953 -36.625 -7.035 1 94.62 47 GLU B O 1
ATOM 2171 N N . LEU B 1 48 ? -5.875 -35.875 -7.25 1 97 48 LEU B N 1
ATOM 2172 C CA . LEU B 1 48 ? -5.977 -35.062 -6.055 1 97 48 LEU B CA 1
ATOM 2173 C C . LEU B 1 48 ? -6.281 -33.594 -6.426 1 97 48 LEU B C 1
ATOM 2175 O O . LEU B 1 48 ? -6.281 -32.719 -5.559 1 97 48 LEU B O 1
ATOM 2179 N N . ARG B 1 49 ? -6.547 -33.406 -7.695 1 97.88 49 ARG B N 1
ATOM 2180 C CA . ARG B 1 49 ? -6.828 -32.062 -8.156 1 97.88 49 ARG B CA 1
ATOM 2181 C C . ARG B 1 49 ? -8.234 -31.953 -8.742 1 97.88 49 ARG B C 1
ATOM 2183 O O . ARG B 1 49 ? -8.492 -31.125 -9.602 1 97.88 49 ARG B O 1
ATOM 2190 N N . THR B 1 50 ? -9.055 -32.875 -8.328 1 95.94 50 THR B N 1
ATOM 2191 C CA . THR B 1 50 ? -10.477 -32.781 -8.641 1 95.94 50 THR B CA 1
ATOM 2192 C C . THR B 1 50 ? -11.188 -31.891 -7.629 1 95.94 50 THR B C 1
ATOM 2194 O O . THR B 1 50 ? -10.648 -31.594 -6.562 1 95.94 50 THR B O 1
ATOM 2197 N N . ARG B 1 51 ? -12.359 -31.484 -7.969 1 95.25 51 ARG B N 1
ATOM 2198 C CA . ARG B 1 51 ? -13.133 -30.625 -7.07 1 95.25 51 ARG B CA 1
ATOM 2199 C C . ARG B 1 51 ? -13.273 -31.266 -5.695 1 95.25 51 ARG B C 1
ATOM 2201 O O . ARG B 1 51 ? -13.023 -30.609 -4.676 1 95.25 51 ARG B O 1
ATOM 2208 N N . THR B 1 52 ? -13.641 -32.438 -5.668 1 94.12 52 THR B N 1
ATOM 2209 C CA . THR B 1 52 ? -13.875 -33.156 -4.422 1 94.12 52 THR B CA 1
ATOM 2210 C C . THR B 1 52 ? -12.57 -33.344 -3.641 1 94.12 52 THR B C 1
ATOM 2212 O O . THR B 1 52 ? -12.547 -33.125 -2.424 1 94.12 52 THR B O 1
ATOM 2215 N N . SER B 1 53 ? -11.562 -33.719 -4.328 1 96.25 53 SER B N 1
ATOM 2216 C CA . SER B 1 53 ? -10.273 -33.906 -3.658 1 96.25 53 SER B CA 1
ATOM 2217 C C . SER B 1 53 ? -9.758 -32.594 -3.082 1 96.25 53 SER B C 1
ATOM 2219 O O . SER B 1 53 ? -9.18 -32.562 -1.996 1 96.25 53 SER B O 1
ATOM 2221 N N . ILE B 1 54 ? -9.945 -31.547 -3.787 1 97.88 54 ILE B N 1
ATOM 2222 C CA . ILE B 1 54 ? -9.555 -30.219 -3.312 1 97.88 54 ILE B CA 1
ATOM 2223 C C . ILE B 1 54 ? -10.336 -29.875 -2.045 1 97.88 54 ILE B C 1
ATOM 2225 O O . ILE B 1 54 ? -9.758 -29.422 -1.058 1 97.88 54 ILE B O 1
ATOM 2229 N N . ALA B 1 55 ? -11.625 -30.141 -2.059 1 97.44 55 ALA B N 1
ATOM 2230 C CA . ALA B 1 55 ? -12.461 -29.891 -0.889 1 97.44 55 ALA B CA 1
ATOM 2231 C C . ALA B 1 55 ? -11.977 -30.703 0.312 1 97.44 55 ALA B C 1
ATOM 2233 O O . ALA B 1 55 ? -11.891 -30.172 1.426 1 97.44 55 ALA B O 1
ATOM 2234 N N . HIS B 1 56 ? -11.641 -31.953 0.046 1 97.38 56 HIS B N 1
ATOM 2235 C CA . HIS B 1 56 ? -11.133 -32.812 1.108 1 97.38 56 HIS B CA 1
ATOM 2236 C C . HIS B 1 56 ? -9.836 -32.25 1.686 1 97.38 56 HIS B C 1
ATOM 2238 O O . HIS B 1 56 ? -9.664 -32.188 2.906 1 97.38 56 HIS B O 1
ATOM 2244 N N . ALA B 1 57 ? -8.961 -31.875 0.86 1 97 57 ALA B N 1
ATOM 2245 C CA . ALA B 1 57 ? -7.645 -31.391 1.282 1 97 57 ALA B CA 1
ATOM 2246 C C . ALA B 1 57 ? -7.766 -30.125 2.133 1 97 57 ALA B C 1
ATOM 2248 O O . ALA B 1 57 ? -7.156 -30.031 3.199 1 97 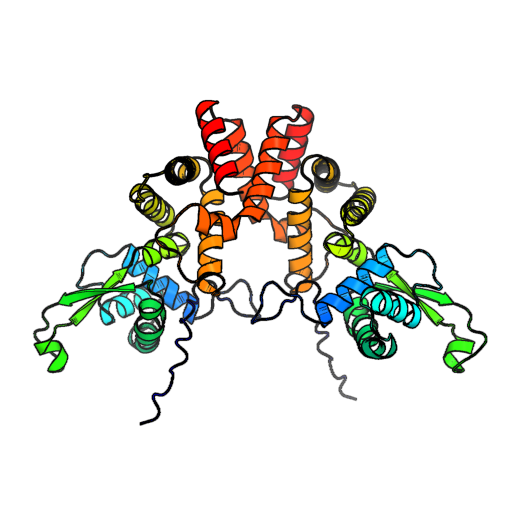57 ALA B O 1
ATOM 2249 N N . ILE B 1 58 ? -8.555 -29.188 1.711 1 96.31 58 ILE B N 1
ATOM 2250 C CA . ILE B 1 58 ? -8.711 -27.906 2.402 1 96.31 58 ILE B CA 1
ATOM 2251 C C . ILE B 1 58 ? -9.461 -28.125 3.715 1 96.31 58 ILE B C 1
ATOM 2253 O O . ILE B 1 58 ? -9.102 -27.547 4.742 1 96.31 58 ILE B O 1
ATOM 2257 N N . ALA B 1 59 ? -10.508 -28.938 3.705 1 96.75 59 ALA B N 1
ATOM 2258 C CA . ALA B 1 59 ? -11.266 -29.234 4.914 1 96.75 59 ALA B CA 1
ATOM 2259 C C . ALA B 1 59 ? -10.383 -29.875 5.977 1 96.75 59 ALA B C 1
ATOM 2261 O O . ALA B 1 59 ? -10.461 -29.516 7.156 1 96.75 59 ALA B O 1
ATOM 2262 N N . LYS B 1 60 ? -9.617 -30.844 5.57 1 95.69 60 LYS B N 1
ATOM 2263 C CA . LYS B 1 60 ? -8.703 -31.516 6.48 1 95.69 60 LYS B CA 1
ATOM 2264 C C . LYS B 1 60 ? -7.754 -30.531 7.148 1 95.69 60 LYS B C 1
ATOM 2266 O O . LYS B 1 60 ? -7.512 -30.609 8.352 1 95.69 60 LYS B O 1
ATOM 2271 N N . GLN B 1 61 ? -7.234 -29.594 6.406 1 92.19 61 GLN B N 1
ATOM 2272 C CA . GLN B 1 61 ? -6.309 -28.578 6.918 1 92.19 61 GLN B CA 1
ATOM 2273 C C . GLN B 1 61 ? -6.961 -27.734 8.008 1 92.19 61 GLN B C 1
ATOM 2275 O O . GLN B 1 61 ? -6.293 -27.297 8.938 1 92.19 61 GLN B O 1
ATOM 2280 N N . HIS B 1 62 ? -8.211 -27.562 7.867 1 92.12 62 HIS B N 1
ATOM 2281 C CA . HIS B 1 62 ? -8.898 -26.672 8.789 1 92.12 62 HIS B CA 1
ATOM 2282 C C . HIS B 1 62 ? -9.695 -27.453 9.828 1 92.12 62 HIS B C 1
ATOM 2284 O O . HIS B 1 62 ? -10.375 -26.859 10.672 1 92.12 62 HIS B O 1
ATOM 2290 N N . GLY B 1 63 ? -9.68 -28.734 9.781 1 93.38 63 GLY B N 1
ATOM 2291 C CA . GLY B 1 63 ? -10.367 -29.578 10.75 1 93.38 63 GLY B CA 1
ATOM 2292 C C . GLY B 1 63 ? -11.875 -29.516 10.633 1 93.38 63 GLY B C 1
ATOM 2293 O O . GLY B 1 63 ? -12.578 -29.469 11.648 1 93.38 63 GLY B O 1
ATOM 2294 N N . ILE B 1 64 ? -12.375 -29.328 9.469 1 95 64 ILE B N 1
ATOM 2295 C CA . ILE B 1 64 ? -13.812 -29.281 9.242 1 95 64 ILE B CA 1
ATOM 2296 C C . ILE B 1 64 ? -14.219 -30.375 8.258 1 95 64 ILE 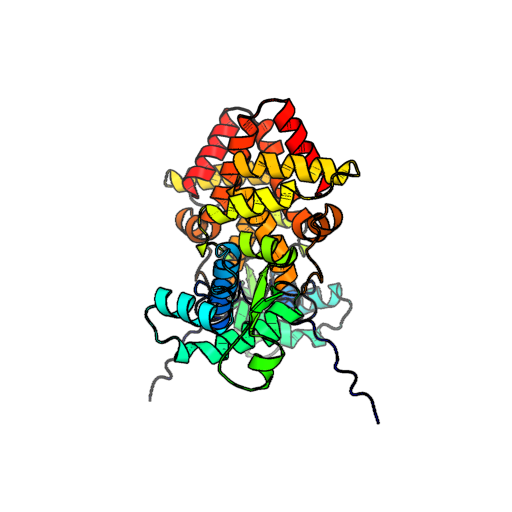B C 1
ATOM 2298 O O . ILE B 1 64 ? -13.367 -31.031 7.664 1 95 64 ILE B O 1
ATOM 2302 N N . LEU B 1 65 ? -15.516 -30.594 8.148 1 96 65 LEU B N 1
ATOM 2303 C CA . LEU B 1 65 ? -16.031 -31.562 7.188 1 96 65 LEU B CA 1
ATOM 2304 C C . LEU B 1 65 ? -16.031 -30.969 5.777 1 96 65 LEU B C 1
ATOM 2306 O O . LEU B 1 65 ? -16.438 -29.828 5.57 1 96 65 LEU B O 1
ATOM 2310 N N . TRP B 1 66 ? -15.586 -31.781 4.816 1 95 66 TRP B N 1
ATOM 2311 C CA . TRP B 1 66 ? -15.438 -31.297 3.449 1 95 66 TRP B CA 1
ATOM 2312 C C . TRP B 1 66 ? -16.781 -30.891 2.865 1 95 66 TRP B C 1
ATOM 2314 O O . TRP B 1 66 ? -16.875 -29.953 2.057 1 95 66 TRP B O 1
ATOM 2324 N N . GLN B 1 67 ? -17.875 -31.531 3.26 1 94.88 67 GLN B N 1
ATOM 2325 C CA . GLN B 1 67 ? -19.219 -31.234 2.773 1 94.88 67 GLN B CA 1
ATOM 2326 C C . GLN B 1 67 ? -19.609 -29.797 3.1 1 94.88 67 GLN B C 1
ATOM 2328 O O . GLN B 1 67 ? -20.391 -29.188 2.371 1 94.88 67 GLN B O 1
ATOM 2333 N N . ASN B 1 68 ? -19.016 -29.25 4.148 1 94.19 68 ASN B N 1
ATOM 2334 C CA . ASN B 1 68 ? -19.375 -27.906 4.613 1 94.19 68 ASN B CA 1
ATOM 2335 C C . ASN B 1 68 ? -18.766 -26.828 3.729 1 94.19 68 ASN B C 1
ATOM 2337 O O . ASN B 1 68 ? -19.203 -25.672 3.766 1 94.19 68 ASN B O 1
ATOM 2341 N N . ILE B 1 69 ? -17.75 -27.219 3.01 1 95.69 69 ILE B N 1
ATOM 2342 C CA . ILE B 1 69 ? -17.094 -26.172 2.244 1 95.69 69 ILE B CA 1
ATOM 2343 C C . ILE B 1 69 ? -17.188 -26.484 0.753 1 95.69 69 ILE B C 1
ATOM 2345 O O . ILE B 1 69 ? -16.734 -25.688 -0.081 1 95.69 69 ILE B O 1
ATOM 2349 N N . TYR B 1 70 ? -17.781 -27.641 0.377 1 96.31 70 TYR B N 1
ATOM 2350 C CA . TYR B 1 70 ? -17.797 -28.078 -1.011 1 96.31 70 TYR B CA 1
ATOM 2351 C C . TYR B 1 70 ? -18.484 -27.047 -1.905 1 96.31 70 TYR B C 1
ATOM 2353 O O . TYR B 1 70 ? -17.969 -26.719 -2.982 1 96.31 70 TYR B O 1
ATOM 2361 N N . SER B 1 71 ? -19.656 -26.531 -1.492 1 95.75 71 SER B N 1
ATOM 2362 C CA . SER B 1 71 ? -20.391 -25.562 -2.291 1 95.75 71 SER B CA 1
ATOM 2363 C C . SER B 1 71 ? -19.547 -24.312 -2.545 1 95.75 71 SER B C 1
ATOM 2365 O O . SER B 1 71 ? -19.578 -23.75 -3.639 1 95.75 71 SER B O 1
ATOM 2367 N N . GLY B 1 72 ? -18.812 -23.922 -1.492 1 96.38 72 GLY B N 1
ATOM 2368 C CA . GLY B 1 72 ? -17.922 -22.781 -1.652 1 96.38 72 GLY B CA 1
ATOM 2369 C C . GLY B 1 72 ? -16.781 -23.047 -2.621 1 96.38 72 GLY B C 1
ATOM 2370 O O . GLY B 1 72 ? -16.453 -22.203 -3.449 1 96.38 72 GLY B O 1
ATOM 2371 N N . ILE B 1 73 ? -16.266 -24.234 -2.543 1 96.69 73 ILE B N 1
ATOM 2372 C CA . ILE B 1 73 ? -15.188 -24.625 -3.438 1 96.69 73 ILE B CA 1
ATOM 2373 C C . ILE B 1 73 ? -15.688 -24.641 -4.879 1 96.69 73 ILE B C 1
ATOM 2375 O O . ILE B 1 73 ? -15.023 -24.125 -5.781 1 96.69 73 ILE B O 1
ATOM 2379 N N . PHE B 1 74 ? -16.812 -25.172 -5.062 1 95.5 74 PHE B N 1
ATOM 2380 C CA . PHE B 1 74 ? -17.422 -25.219 -6.383 1 95.5 74 PHE B CA 1
ATOM 2381 C C . PHE B 1 74 ? -17.609 -23.812 -6.949 1 95.5 74 PHE B C 1
ATOM 2383 O O . PHE B 1 74 ? -17.203 -23.531 -8.078 1 95.5 74 PHE B O 1
ATOM 2390 N N . ARG B 1 75 ? -18.172 -22.984 -6.188 1 96.25 75 ARG B N 1
ATOM 2391 C CA . ARG B 1 75 ? -18.422 -21.625 -6.629 1 96.25 75 ARG B CA 1
ATOM 2392 C C . ARG B 1 75 ? -17.125 -20.906 -6.953 1 96.25 75 ARG B C 1
ATOM 2394 O O . ARG B 1 75 ? -16.984 -20.297 -8.016 1 96.25 75 ARG B O 1
ATOM 2401 N N . ASP B 1 76 ? -16.188 -21 -6.051 1 96.88 76 ASP B N 1
ATOM 2402 C CA . ASP B 1 76 ? -14.914 -20.297 -6.223 1 96.88 76 ASP B CA 1
ATOM 2403 C C . ASP B 1 76 ? -14.172 -20.812 -7.461 1 96.88 76 ASP B C 1
ATOM 2405 O O . ASP B 1 76 ? -13.609 -20.016 -8.211 1 96.88 76 ASP B O 1
ATOM 2409 N N . LEU B 1 77 ? -14.211 -22.062 -7.656 1 96.75 77 LEU B N 1
ATOM 2410 C CA . LEU B 1 77 ? -13.5 -22.656 -8.789 1 96.75 77 LEU B CA 1
ATOM 2411 C C . LEU B 1 77 ? -14.203 -22.328 -10.102 1 96.75 77 LEU B C 1
ATOM 2413 O O . LEU B 1 77 ? -13.609 -21.719 -10.992 1 96.75 77 LEU B O 1
ATOM 2417 N N . ASP B 1 78 ? -15.484 -22.562 -10.211 1 94.38 78 ASP B N 1
ATOM 2418 C CA . ASP B 1 78 ? -16.203 -22.547 -11.477 1 94.38 78 ASP B CA 1
ATOM 2419 C C . ASP B 1 78 ? -16.672 -21.141 -11.828 1 94.38 78 ASP B C 1
ATOM 2421 O O . ASP B 1 78 ? -16.75 -20.781 -13.008 1 94.38 78 ASP B O 1
ATOM 2425 N N . GLU B 1 79 ? -16.938 -20.406 -10.805 1 95.38 79 GLU B N 1
ATOM 2426 C CA . GLU B 1 79 ? -17.547 -19.109 -11.094 1 95.38 79 GLU B CA 1
ATOM 2427 C C . GLU B 1 79 ? -16.547 -17.969 -10.93 1 95.38 79 GLU B C 1
ATOM 2429 O O . GLU B 1 79 ? -16.797 -16.844 -11.359 1 95.38 79 GLU B O 1
ATOM 2434 N N . VAL B 1 80 ? -15.398 -18.234 -10.375 1 96.12 80 VAL B N 1
ATOM 2435 C CA . VAL B 1 80 ? -14.492 -17.125 -10.109 1 96.12 80 VAL B CA 1
ATOM 2436 C C . VAL B 1 80 ? -13.117 -17.422 -10.711 1 96.12 80 VAL B C 1
ATOM 2438 O O . VAL B 1 80 ? -12.727 -16.812 -11.711 1 96.12 80 VAL B O 1
ATOM 2441 N N . LEU B 1 81 ? -12.453 -18.5 -10.297 1 97.88 81 LEU B N 1
ATOM 2442 C CA . LEU B 1 81 ? -11.047 -18.719 -10.609 1 97.88 81 LEU B CA 1
ATOM 2443 C C . LEU B 1 81 ? -10.867 -19.125 -12.062 1 97.88 81 LEU B C 1
ATOM 2445 O O . LEU B 1 81 ? -9.883 -18.75 -12.711 1 97.88 81 LEU B O 1
ATOM 2449 N N . ILE B 1 82 ? -11.789 -19.922 -12.555 1 97 82 ILE B N 1
ATOM 2450 C CA . ILE B 1 82 ? -11.703 -20.344 -13.953 1 97 82 ILE B CA 1
ATOM 2451 C C . ILE B 1 82 ? -12.023 -19.172 -14.867 1 97 82 ILE B C 1
ATOM 2453 O O . ILE B 1 82 ? -11.234 -18.828 -15.75 1 97 82 ILE B O 1
ATOM 2457 N N . PRO B 1 83 ? -13.156 -18.453 -14.617 1 95.31 83 PRO B N 1
ATOM 2458 C CA . PRO B 1 83 ? -13.438 -17.297 -15.469 1 95.31 83 PRO B CA 1
ATOM 2459 C C . PRO B 1 83 ? -12.352 -16.219 -15.391 1 95.31 83 PRO B C 1
ATOM 2461 O O . PRO B 1 83 ? -12.109 -15.523 -16.375 1 95.31 83 PRO B O 1
ATOM 2464 N N . ALA B 1 84 ? -11.656 -16.109 -14.289 1 95.25 84 ALA B N 1
ATOM 2465 C CA . ALA B 1 84 ? -10.617 -15.109 -14.109 1 95.25 84 ALA B CA 1
ATOM 2466 C C . ALA B 1 84 ? -9.32 -15.531 -14.797 1 95.25 84 ALA B C 1
ATOM 2468 O O . ALA B 1 84 ? -8.375 -14.742 -14.898 1 95.25 84 ALA B O 1
ATOM 2469 N N . GLY B 1 85 ? -9.281 -16.781 -15.211 1 94.94 85 GLY B N 1
ATOM 2470 C CA . GLY B 1 85 ? -8.109 -17.266 -15.922 1 94.94 85 GLY B CA 1
ATOM 2471 C C . GLY B 1 85 ? -6.996 -17.719 -15 1 94.94 85 GLY B C 1
ATOM 2472 O O . GLY B 1 85 ? -5.84 -17.812 -15.414 1 94.94 85 GLY B O 1
ATOM 2473 N N . VAL B 1 86 ? -7.262 -17.984 -13.742 1 97.56 86 VAL B N 1
ATOM 2474 C CA . VAL B 1 86 ? -6.273 -18.391 -12.75 1 97.56 86 VAL B CA 1
ATOM 2475 C C . VAL B 1 86 ? -6.16 -19.922 -12.742 1 97.56 86 VAL B C 1
ATOM 2477 O O . VAL B 1 86 ? -5.078 -20.469 -12.516 1 97.56 86 VAL B O 1
ATOM 2480 N N . VAL B 1 87 ? -7.301 -20.562 -12.992 1 98 87 VAL B N 1
ATOM 2481 C CA . VAL B 1 87 ? -7.391 -22.016 -13.008 1 98 87 VAL B CA 1
ATOM 2482 C C . VAL B 1 87 ? -7.973 -22.5 -14.336 1 98 87 VAL B C 1
ATOM 2484 O O . VAL B 1 87 ? -8.766 -21.781 -14.961 1 98 87 VAL B O 1
ATOM 2487 N N . LYS B 1 88 ? -7.551 -23.641 -14.75 1 98.06 88 LYS B N 1
ATOM 2488 C CA . LYS B 1 88 ? -8.117 -24.266 -15.938 1 98.06 88 LYS B CA 1
ATOM 2489 C C . LYS B 1 88 ? -8.32 -25.766 -15.727 1 98.06 88 LYS B C 1
ATOM 2491 O O . LYS B 1 88 ? -7.738 -26.359 -14.82 1 98.06 88 LYS B O 1
ATOM 2496 N N . GLU B 1 89 ? -9.188 -26.297 -16.578 1 96.25 89 GLU B N 1
ATOM 2497 C CA . GLU B 1 89 ? -9.297 -27.766 -16.594 1 96.25 89 GLU B CA 1
ATOM 2498 C C . GLU B 1 89 ? -8.078 -28.391 -17.266 1 96.25 89 GLU B C 1
ATOM 2500 O O . GLU B 1 89 ? -7.699 -28 -18.375 1 96.25 89 GLU B O 1
ATOM 2505 N N . GLY B 1 90 ? -7.441 -29.281 -16.547 1 94.44 90 GLY B N 1
ATOM 2506 C CA . GLY B 1 90 ? -6.23 -29.922 -17.031 1 94.44 90 GLY B CA 1
ATOM 2507 C C . GLY B 1 90 ? -6.508 -31.188 -17.828 1 94.44 90 GLY B C 1
ATOM 2508 O O . GLY B 1 90 ? -5.637 -31.672 -18.547 1 94.44 90 GLY B O 1
ATOM 2509 N N . GLY B 1 91 ? -7.66 -31.703 -17.656 1 93.06 91 GLY B N 1
ATOM 2510 C CA . GLY B 1 91 ? -8.062 -32.969 -18.234 1 93.06 91 GLY B CA 1
ATOM 2511 C C . GLY B 1 91 ? -9.156 -33.656 -17.453 1 93.06 91 GLY B C 1
ATOM 2512 O O . GLY B 1 91 ? -9.797 -33.062 -16.594 1 93.06 91 GLY B O 1
ATOM 2513 N N . ARG B 1 92 ? -9.406 -34.875 -17.891 1 92.81 92 ARG B N 1
ATOM 2514 C CA . ARG B 1 92 ? -10.461 -35.656 -17.234 1 92.81 92 ARG B CA 1
ATOM 2515 C C . ARG B 1 92 ? -10 -37.062 -16.938 1 92.81 92 ARG B C 1
ATOM 2517 O O . ARG B 1 92 ? -9.297 -37.688 -17.734 1 92.81 92 ARG B O 1
ATOM 2524 N N . LEU B 1 93 ? -10.305 -37.438 -15.758 1 91.88 93 LEU B N 1
ATOM 2525 C CA . LEU B 1 93 ? -10.016 -38.781 -15.297 1 91.88 93 LEU B CA 1
ATOM 2526 C C . LEU B 1 93 ? -11.18 -39.719 -15.617 1 91.88 93 LEU B C 1
ATOM 2528 O O . LEU B 1 93 ? -12.344 -39.312 -15.547 1 91.88 93 LEU B O 1
ATOM 2532 N N . PRO B 1 94 ? -10.719 -40.938 -15.992 1 86.06 94 PRO B N 1
ATOM 2533 C CA . PRO B 1 94 ? -11.812 -41.906 -16.188 1 86.06 94 PRO B CA 1
ATOM 2534 C C . PRO B 1 94 ? -12.594 -42.188 -14.914 1 86.06 94 PRO B C 1
ATOM 2536 O O . PRO B 1 94 ? -12.023 -42.188 -13.82 1 86.06 94 PRO B O 1
ATOM 2539 N N . LEU B 1 95 ? -13.859 -41.969 -15.016 1 73.75 95 LEU B N 1
ATOM 2540 C CA . LEU B 1 95 ? -14.695 -42.344 -13.883 1 73.75 95 LEU B CA 1
ATOM 2541 C C . LEU B 1 95 ? -15.414 -43.656 -14.133 1 73.75 95 LEU B C 1
ATOM 2543 O O . LEU B 1 95 ? -15.922 -43.906 -15.234 1 73.75 95 LEU B O 1
ATOM 2547 N N . ARG B 1 96 ? -15.352 -44.562 -13.234 1 68.06 96 ARG B N 1
ATOM 2548 C CA . ARG B 1 96 ? -16.031 -45.844 -13.43 1 68.06 96 ARG B CA 1
ATOM 2549 C C . ARG B 1 96 ? -17.422 -45.844 -12.82 1 68.06 96 ARG B C 1
ATOM 2551 O O . ARG B 1 96 ? -18.328 -46.531 -13.305 1 68.06 96 ARG B O 1
ATOM 2558 N N . ARG B 1 97 ? -17.656 -45 -11.719 1 69 97 ARG B N 1
ATOM 2559 C CA . ARG B 1 97 ? -18.969 -44.938 -11.078 1 69 97 ARG B CA 1
ATOM 2560 C C . ARG B 1 97 ? -19.438 -43.5 -10.891 1 69 97 ARG B C 1
ATOM 2562 O O . ARG B 1 97 ? -18.625 -42.594 -10.859 1 69 97 ARG B O 1
ATOM 2569 N N . GLY B 1 98 ? -20.859 -43.25 -11.039 1 65.62 98 GLY B N 1
ATOM 2570 C CA . GLY B 1 98 ? -21.406 -41.906 -10.859 1 65.62 98 GLY B CA 1
ATOM 2571 C C . GLY B 1 98 ? -22.391 -41.531 -11.961 1 65.62 98 GLY B C 1
ATOM 2572 O O . GLY B 1 98 ? -22.812 -42.375 -12.742 1 65.62 98 GLY B O 1
ATOM 2573 N N . PRO B 1 99 ? -22.75 -40.25 -11.758 1 69.75 99 PRO B N 1
ATOM 2574 C CA . PRO B 1 99 ? -23.656 -39.781 -12.812 1 69.75 99 PRO B CA 1
ATOM 2575 C C . PRO B 1 99 ? -23.125 -40.094 -14.219 1 69.75 99 PRO B C 1
ATOM 2577 O O . PRO B 1 99 ? -21.906 -40.094 -14.438 1 69.75 99 PRO B O 1
ATOM 2580 N N . LYS B 1 100 ? -24.078 -40.469 -15 1 70.19 100 LYS B N 1
ATOM 2581 C CA . LYS B 1 100 ? -23.781 -40.906 -16.359 1 70.19 100 LYS B CA 1
ATOM 2582 C C . LYS B 1 100 ? -22.828 -39.938 -17.047 1 70.19 100 LYS B C 1
ATOM 2584 O O . LYS B 1 100 ? -21.922 -40.344 -17.766 1 70.19 100 LYS B O 1
ATOM 2589 N N . ALA B 1 101 ? -23.062 -38.594 -16.844 1 67.19 101 ALA B N 1
ATOM 2590 C CA . ALA B 1 101 ? -22.219 -37.594 -17.484 1 67.19 101 ALA B CA 1
ATOM 2591 C C . ALA B 1 101 ? -20.75 -37.781 -17.078 1 67.19 101 ALA B C 1
ATOM 2593 O O . ALA B 1 101 ? -19.844 -37.625 -17.906 1 67.19 101 ALA B O 1
ATOM 2594 N N . LEU B 1 102 ? -20.562 -38.031 -15.875 1 72 102 LEU B N 1
ATOM 2595 C CA . LEU B 1 102 ? -19.203 -38.219 -15.383 1 72 102 LEU B CA 1
ATOM 2596 C C . LEU B 1 102 ? -18.625 -39.531 -15.891 1 72 102 LEU B C 1
ATOM 2598 O O . LEU B 1 102 ? -17.406 -39.656 -16.109 1 72 102 LEU B O 1
ATOM 2602 N N . GLN B 1 103 ? -19.5 -40.469 -16.047 1 72.5 103 GLN B N 1
ATOM 2603 C CA . GLN B 1 103 ? -19.078 -41.75 -16.578 1 72.5 103 GLN B CA 1
ATOM 2604 C C . GLN B 1 103 ? -18.641 -41.656 -18.047 1 72.5 103 GLN B C 1
ATOM 2606 O O . GLN B 1 103 ? -17.672 -42.281 -18.469 1 72.5 103 GLN B O 1
ATOM 2611 N N . LEU B 1 104 ? -19.375 -40.781 -18.703 1 76.5 104 LEU B N 1
ATOM 2612 C CA . LEU B 1 104 ? -19.125 -40.688 -20.125 1 76.5 104 LEU B CA 1
ATOM 2613 C C . LEU B 1 104 ? -17.969 -39.719 -20.391 1 76.5 104 LEU B C 1
ATOM 2615 O O . LEU B 1 104 ? -17.109 -39.969 -21.234 1 76.5 104 LEU B O 1
ATOM 2619 N N . GLU B 1 105 ? -17.906 -38.625 -19.641 1 84.06 105 GLU B N 1
ATOM 2620 C CA . GLU B 1 105 ? -16.969 -37.562 -19.984 1 84.06 105 GLU B CA 1
ATOM 2621 C C . GLU B 1 105 ? -15.75 -37.562 -19.062 1 84.06 105 GLU B C 1
ATOM 2623 O O . GLU B 1 105 ? -14.727 -36.969 -19.359 1 84.06 105 GLU B O 1
ATOM 2628 N N . GLY B 1 106 ? -15.836 -38.281 -17.938 1 89.5 106 GLY B N 1
ATOM 2629 C CA . GLY B 1 106 ? -14.758 -38.312 -16.953 1 89.5 106 GLY B CA 1
ATOM 2630 C C . GLY B 1 106 ? -14.867 -37.219 -15.906 1 89.5 106 GLY B C 1
ATOM 2631 O O . GLY B 1 106 ? -15.773 -36.375 -15.961 1 89.5 106 GLY B O 1
ATOM 2632 N N . VAL B 1 107 ? -14.086 -37.312 -14.938 1 90.06 107 VAL B N 1
ATOM 2633 C CA . VAL B 1 107 ? -14.062 -36.312 -13.852 1 90.06 107 VAL B CA 1
ATOM 2634 C C . VAL B 1 107 ? -12.977 -35.281 -14.117 1 90.06 107 VAL B C 1
ATOM 2636 O O . VAL B 1 107 ? -11.797 -35.625 -14.242 1 90.06 107 VAL B O 1
ATOM 2639 N N . PRO B 1 108 ? -13.43 -34.094 -14.203 1 93.25 108 PRO B N 1
ATOM 2640 C CA . PRO B 1 108 ? -12.414 -33.094 -14.492 1 93.25 108 PRO B CA 1
ATOM 2641 C C . PRO B 1 108 ? -11.422 -32.906 -13.344 1 93.25 108 PRO B C 1
ATOM 2643 O O . PRO B 1 108 ? -11.797 -33.031 -12.18 1 93.25 108 PRO B O 1
ATOM 2646 N N . PHE B 1 109 ? -10.164 -32.688 -13.617 1 96.38 109 PHE B N 1
ATOM 2647 C CA . PHE B 1 109 ? -9.195 -32.188 -12.656 1 96.38 109 PHE B CA 1
ATOM 2648 C C . PHE B 1 109 ? -8.633 -30.844 -13.117 1 96.38 109 PHE B C 1
ATOM 2650 O O . PHE B 1 109 ? -8.844 -30.438 -14.258 1 96.38 109 PHE B O 1
ATOM 2657 N N . TYR B 1 110 ? -8.008 -30.125 -12.203 1 98.12 110 TYR B N 1
ATOM 2658 C CA . TYR B 1 110 ? -7.707 -28.719 -12.445 1 98.12 110 TYR B CA 1
ATOM 2659 C C . TYR B 1 110 ? -6.223 -28.438 -12.266 1 98.12 110 TYR B C 1
ATOM 2661 O O . TYR B 1 110 ? -5.512 -29.203 -11.617 1 98.12 110 TYR B O 1
ATOM 2669 N N . GLU B 1 111 ? -5.766 -27.422 -12.93 1 98 111 GLU B N 1
ATOM 2670 C CA . GLU B 1 111 ? -4.391 -26.953 -12.805 1 98 111 GLU B CA 1
ATOM 2671 C C . GLU B 1 111 ? -4.32 -25.438 -12.82 1 98 111 GLU B C 1
ATOM 2673 O O . GLU B 1 111 ? -5.262 -24.766 -13.266 1 98 111 GLU B O 1
ATOM 2678 N N . LEU B 1 112 ? -3.25 -24.922 -12.305 1 97.56 112 LEU B N 1
ATOM 2679 C CA . LEU B 1 112 ? -3.037 -23.484 -12.383 1 97.56 112 LEU B CA 1
ATOM 2680 C C . LEU B 1 112 ? -2.588 -23.078 -13.781 1 97.56 112 LEU B C 1
ATOM 2682 O O . LEU B 1 112 ? -1.809 -23.797 -14.422 1 97.56 112 LEU B O 1
ATOM 2686 N N . THR B 1 113 ? -3.154 -21.969 -14.289 1 96.81 113 THR B N 1
ATOM 2687 C CA . THR B 1 113 ? -2.605 -21.328 -15.484 1 96.81 113 THR B CA 1
ATOM 2688 C C . THR B 1 113 ? -1.32 -20.578 -15.148 1 96.81 113 THR B C 1
ATOM 2690 O O . THR B 1 113 ? -0.869 -20.594 -14 1 96.81 113 THR B O 1
ATOM 2693 N N . ASP B 1 114 ? -0.752 -19.875 -16.125 1 94.94 114 ASP B N 1
ATOM 2694 C CA . ASP B 1 114 ? 0.387 -19 -15.859 1 94.94 114 ASP B CA 1
ATOM 2695 C C . ASP B 1 114 ? 0.008 -17.875 -14.898 1 94.94 114 ASP B C 1
ATOM 2697 O O . ASP B 1 114 ? 0.779 -17.547 -13.992 1 94.94 114 ASP B O 1
ATOM 2701 N N . ALA B 1 115 ? -1.156 -17.344 -15.141 1 95.81 115 ALA B N 1
ATOM 2702 C CA . ALA B 1 115 ? -1.648 -16.328 -14.211 1 95.81 115 ALA B CA 1
ATOM 2703 C C . ALA B 1 115 ? -1.807 -16.906 -12.805 1 95.81 115 ALA B C 1
ATOM 2705 O O . ALA B 1 115 ? -1.46 -16.25 -11.82 1 95.81 115 ALA B O 1
ATOM 2706 N N . GLY B 1 116 ? -2.307 -18.125 -12.773 1 97.19 116 GLY B N 1
ATOM 2707 C CA . GLY B 1 116 ? -2.477 -18.781 -11.492 1 97.19 116 GLY B CA 1
ATOM 2708 C C . GLY B 1 116 ? -1.169 -19.016 -10.758 1 97.19 116 GLY B C 1
ATOM 2709 O O . GLY B 1 116 ? -1.107 -18.875 -9.531 1 97.19 116 GLY B O 1
ATOM 2710 N N . MET B 1 117 ? -0.17 -19.328 -11.492 1 96.19 117 MET B N 1
ATOM 2711 C CA . MET B 1 117 ? 1.145 -19.531 -10.891 1 96.19 117 MET B CA 1
ATOM 2712 C C . MET B 1 117 ? 1.68 -18.234 -10.289 1 96.19 117 MET B C 1
ATOM 2714 O O . MET B 1 117 ? 2.254 -18.25 -9.195 1 96.19 117 MET B O 1
ATOM 2718 N N . LEU B 1 118 ? 1.51 -17.188 -11 1 96.38 118 LEU B N 1
ATOM 2719 C CA . LEU B 1 118 ? 1.906 -15.875 -10.484 1 96.38 118 LEU B CA 1
ATOM 2720 C C . LEU B 1 118 ? 1.115 -15.531 -9.227 1 96.38 118 LEU B C 1
ATOM 2722 O O . LEU B 1 118 ? 1.69 -15.086 -8.234 1 96.38 118 LEU B O 1
ATOM 2726 N N . VAL B 1 119 ? -0.167 -15.742 -9.258 1 97.5 119 VAL B N 1
ATOM 2727 C CA . VAL B 1 119 ? -1.029 -15.469 -8.117 1 97.5 119 VAL B CA 1
ATOM 2728 C C . VAL B 1 119 ? -0.595 -16.328 -6.926 1 97.5 119 VAL B C 1
ATOM 2730 O O . VAL B 1 119 ? -0.532 -15.836 -5.797 1 97.5 119 VAL B O 1
ATOM 2733 N N . ALA B 1 120 ? -0.257 -17.562 -7.176 1 97.62 120 ALA B N 1
ATOM 2734 C CA . ALA B 1 120 ? 0.168 -18.484 -6.125 1 97.62 120 ALA B CA 1
ATOM 2735 C C . ALA B 1 120 ? 1.401 -17.969 -5.398 1 97.62 120 ALA B C 1
ATOM 2737 O O . ALA B 1 120 ? 1.562 -18.188 -4.195 1 97.62 120 ALA B O 1
ATOM 2738 N N . SER B 1 121 ? 2.197 -17.203 -6.098 1 96 121 SER B N 1
ATOM 2739 C CA . SER B 1 121 ? 3.438 -16.703 -5.52 1 96 121 SER B CA 1
ATOM 2740 C C . SER B 1 121 ? 3.162 -15.625 -4.469 1 96 121 SER B C 1
ATOM 2742 O O . SER B 1 121 ? 4.051 -15.266 -3.695 1 96 121 SER B O 1
ATOM 2744 N N . ALA B 1 122 ? 1.964 -15.133 -4.398 1 95.19 122 ALA B N 1
ATOM 2745 C CA . ALA B 1 122 ? 1.597 -14.125 -3.414 1 95.19 122 ALA B CA 1
ATOM 2746 C C . ALA B 1 122 ? 0.909 -14.758 -2.207 1 95.19 122 ALA B C 1
ATOM 2748 O O . ALA B 1 122 ? 0.555 -14.062 -1.251 1 95.19 122 ALA B O 1
ATOM 2749 N N . ILE B 1 123 ? 0.707 -15.992 -2.232 1 96.56 123 ILE B N 1
ATOM 2750 C CA . ILE B 1 123 ? -0.004 -16.688 -1.161 1 96.56 123 ILE B CA 1
ATOM 2751 C C . ILE B 1 123 ? 0.984 -17.109 -0.08 1 96.56 123 ILE B C 1
ATOM 2753 O O . ILE B 1 123 ? 1.739 -18.078 -0.266 1 96.56 123 ILE B O 1
ATOM 2757 N N . GLU B 1 124 ? 0.89 -16.484 1.042 1 92.5 124 GLU B N 1
ATOM 2758 C CA . GLU B 1 124 ? 1.855 -16.672 2.121 1 92.5 124 GLU B CA 1
ATOM 2759 C C . GLU B 1 124 ? 1.784 -18.078 2.699 1 92.5 124 GLU B C 1
ATOM 2761 O O . GLU B 1 124 ? 2.783 -18.609 3.189 1 92.5 124 GLU B O 1
ATOM 2766 N N . GLU B 1 125 ? 0.67 -18.719 2.615 1 92.44 125 GLU B N 1
ATOM 2767 C CA . GLU B 1 125 ? 0.459 -20.062 3.143 1 92.44 125 GLU B CA 1
ATOM 2768 C C . GLU B 1 125 ? 1.383 -21.078 2.467 1 92.44 125 GLU B C 1
ATOM 2770 O O . GLU B 1 125 ? 1.616 -22.172 2.998 1 92.44 125 GLU B O 1
ATOM 2775 N N . LEU B 1 126 ? 1.898 -20.719 1.329 1 95.94 126 LEU B N 1
ATOM 2776 C CA . LEU B 1 126 ? 2.787 -21.609 0.589 1 95.94 126 LEU B CA 1
ATOM 2777 C C . LEU B 1 126 ? 4.203 -21.547 1.157 1 95.94 126 LEU B C 1
ATOM 2779 O O . LEU B 1 126 ? 5.055 -22.359 0.778 1 95.94 126 LEU B O 1
ATOM 2783 N N . GLY B 1 127 ? 4.508 -20.625 2.031 1 91.62 127 GLY B N 1
ATOM 2784 C CA . GLY B 1 127 ? 5.809 -20.547 2.68 1 91.62 127 GLY B CA 1
ATOM 2785 C C . GLY B 1 127 ? 6.953 -20.375 1.698 1 91.62 127 GLY B C 1
ATOM 2786 O O . GLY B 1 127 ? 6.91 -19.516 0.819 1 91.62 127 GLY B O 1
ATOM 2787 N N . ASP B 1 128 ? 7.895 -21.172 1.775 1 88.5 128 ASP B N 1
ATOM 2788 C CA . ASP B 1 128 ? 9.117 -21.094 0.978 1 88.5 128 ASP B CA 1
ATOM 2789 C C . ASP B 1 128 ? 8.844 -21.484 -0.474 1 88.5 128 ASP B C 1
ATOM 2791 O O . ASP B 1 128 ? 9.602 -21.094 -1.373 1 88.5 128 ASP B O 1
ATOM 2795 N N . LYS B 1 129 ? 7.832 -22.203 -0.685 1 93.75 129 LYS B N 1
ATOM 2796 C CA . LYS B 1 129 ? 7.523 -22.672 -2.035 1 93.75 129 LYS B CA 1
ATOM 2797 C C . LYS B 1 129 ? 7.105 -21.516 -2.932 1 93.75 129 LYS B C 1
ATOM 2799 O O . LYS B 1 129 ? 7.207 -21.594 -4.156 1 93.75 129 LYS B O 1
ATOM 2804 N N . ARG B 1 130 ? 6.625 -20.516 -2.303 1 94.38 130 ARG B N 1
ATOM 2805 C CA . ARG B 1 130 ? 6.141 -19.359 -3.051 1 94.38 130 ARG B CA 1
ATOM 2806 C C . ARG B 1 130 ? 7.242 -18.766 -3.918 1 94.38 130 ARG B C 1
ATOM 2808 O O . ARG B 1 130 ? 7.043 -18.516 -5.109 1 94.38 130 ARG B O 1
ATOM 2815 N N . MET B 1 131 ? 8.375 -18.609 -3.334 1 93.94 131 MET B N 1
ATOM 2816 C CA . MET B 1 131 ? 9.477 -17.984 -4.066 1 93.94 131 MET B CA 1
ATOM 2817 C C . MET B 1 131 ? 10.008 -18.922 -5.145 1 93.94 131 MET B C 1
ATOM 2819 O O . MET B 1 131 ? 10.422 -18.484 -6.215 1 93.94 131 MET B O 1
ATOM 2823 N N . LYS B 1 132 ? 9.953 -20.188 -4.844 1 94.81 132 LYS B N 1
ATOM 2824 C CA . LYS B 1 132 ? 10.383 -21.156 -5.844 1 94.81 132 LYS B CA 1
ATOM 2825 C C . LYS B 1 132 ? 9.445 -21.156 -7.051 1 94.81 132 LYS B C 1
ATOM 2827 O O . LYS B 1 132 ? 9.898 -21.25 -8.195 1 94.81 132 LYS B O 1
ATOM 2832 N N . LEU B 1 133 ? 8.203 -21.047 -6.777 1 95.38 133 LEU B N 1
ATOM 2833 C CA . LEU B 1 133 ? 7.219 -20.953 -7.848 1 95.38 133 LEU B CA 1
ATOM 2834 C C . LEU B 1 133 ? 7.453 -19.719 -8.703 1 95.38 133 LEU B C 1
ATOM 2836 O O . LEU B 1 133 ? 7.43 -19.781 -9.93 1 95.38 133 LEU B O 1
ATOM 2840 N N . LEU B 1 134 ? 7.711 -18.641 -8.008 1 96.94 134 LEU B N 1
ATOM 2841 C CA . LEU B 1 134 ? 7.957 -17.391 -8.711 1 96.94 134 LEU B CA 1
ATOM 2842 C C . LEU B 1 134 ? 9.219 -17.484 -9.562 1 96.94 134 LEU B C 1
ATOM 2844 O O . LEU B 1 134 ? 9.219 -17.062 -10.727 1 96.94 134 LEU B O 1
ATOM 2848 N N . GLN B 1 135 ? 10.227 -18.016 -8.984 1 97.12 135 GLN B N 1
ATOM 2849 C CA . GLN B 1 135 ? 11.484 -18.188 -9.695 1 97.12 135 GLN B CA 1
ATOM 2850 C C . GLN B 1 135 ? 11.297 -19.031 -10.953 1 97.12 135 GLN B C 1
ATOM 2852 O O . GLN B 1 135 ? 11.805 -18.688 -12.023 1 97.12 135 GLN B O 1
ATOM 2857 N N . SER B 1 136 ? 10.562 -20.094 -10.82 1 95.19 136 SER B N 1
ATOM 2858 C CA . SER B 1 136 ? 10.289 -20.969 -11.953 1 95.19 136 SER B CA 1
ATOM 2859 C C . SER B 1 136 ? 9.492 -20.25 -13.031 1 95.19 136 SER B C 1
ATOM 2861 O O . SER B 1 136 ? 9.805 -20.359 -14.219 1 95.19 136 SER B O 1
ATOM 2863 N N . TYR B 1 137 ? 8.531 -19.531 -12.625 1 95.81 137 TYR B N 1
ATOM 2864 C CA . TYR B 1 137 ? 7.715 -18.766 -13.562 1 95.81 137 TYR B CA 1
ATOM 2865 C C . TYR B 1 137 ? 8.555 -17.75 -14.32 1 95.81 137 TYR B C 1
ATOM 2867 O O . TYR B 1 137 ? 8.492 -17.672 -15.547 1 95.81 137 TYR B O 1
ATOM 2875 N N . ILE B 1 138 ? 9.383 -16.984 -13.602 1 97 138 ILE B N 1
ATOM 2876 C CA . ILE B 1 138 ? 10.195 -15.945 -14.203 1 97 138 ILE B CA 1
ATOM 2877 C C . ILE B 1 138 ? 11.211 -16.578 -15.156 1 97 138 ILE B C 1
ATOM 2879 O O . ILE B 1 138 ? 11.461 -16.047 -16.25 1 97 138 ILE B O 1
ATOM 2883 N N . SER B 1 139 ? 11.766 -17.656 -14.742 1 96.12 139 SER B N 1
ATOM 2884 C CA . SER B 1 139 ? 12.758 -18.344 -15.562 1 96.12 139 SER B CA 1
ATOM 2885 C C . SER B 1 139 ? 12.164 -18.797 -16.891 1 96.12 139 SER B C 1
ATOM 2887 O O . SER B 1 139 ? 12.867 -18.859 -17.906 1 96.12 139 SER B O 1
ATOM 2889 N N . SER B 1 140 ? 10.891 -19.031 -16.891 1 94.69 140 SER B N 1
ATOM 2890 C CA . SER B 1 140 ? 10.234 -19.578 -18.078 1 94.69 140 SER B CA 1
ATOM 2891 C C . SER B 1 140 ? 9.844 -18.453 -19.047 1 94.69 140 SER B C 1
ATOM 2893 O O . SER B 1 140 ? 9.469 -18.719 -20.188 1 94.69 140 SER B O 1
ATOM 2895 N N . LEU B 1 141 ? 9.891 -17.234 -18.594 1 94.81 141 LEU B N 1
ATOM 2896 C CA . LEU B 1 141 ? 9.484 -16.094 -19.422 1 94.81 141 LEU B CA 1
ATOM 2897 C C . LEU B 1 141 ? 10.43 -15.938 -20.609 1 94.81 141 LEU B C 1
ATOM 2899 O O . LEU B 1 141 ? 11.625 -16.188 -20.5 1 94.81 141 LEU B O 1
ATOM 2903 N N . PRO B 1 142 ? 9.844 -15.5 -21.703 1 89.62 142 PRO B N 1
ATOM 2904 C CA . PRO B 1 142 ? 10.711 -15.211 -22.844 1 89.62 142 PRO B CA 1
ATOM 2905 C C . PRO B 1 142 ? 11.602 -13.992 -22.625 1 89.62 142 PRO B C 1
ATOM 2907 O O . PRO B 1 142 ? 11.273 -13.125 -21.797 1 89.62 142 PRO B O 1
ATOM 2910 N N . ALA B 1 143 ? 12.789 -13.969 -23.219 1 86.56 143 ALA B N 1
ATOM 2911 C CA . ALA B 1 143 ? 13.75 -12.875 -23.094 1 86.56 143 ALA B CA 1
ATOM 2912 C C . ALA B 1 143 ? 14.156 -12.367 -24.484 1 86.56 143 ALA B C 1
ATOM 2914 O O . ALA B 1 143 ? 15.352 -12.227 -24.766 1 86.56 143 ALA B O 1
ATOM 2915 N N . GLY B 1 144 ? 13.109 -12.047 -25.219 1 85.31 144 GLY B N 1
ATOM 2916 C CA . GLY B 1 144 ? 13.367 -11.719 -26.609 1 85.31 144 GLY B CA 1
ATOM 2917 C C . GLY B 1 144 ? 13.906 -10.312 -26.797 1 85.31 144 GLY B C 1
ATOM 2918 O O . GLY B 1 144 ? 14.719 -10.07 -27.688 1 85.31 144 GLY B O 1
ATOM 2919 N N . ASP B 1 145 ? 13.43 -9.352 -26.094 1 90.81 145 ASP B N 1
ATOM 2920 C CA . ASP B 1 145 ? 13.906 -7.977 -26.219 1 90.81 145 ASP B CA 1
ATOM 2921 C C . ASP B 1 145 ? 14.695 -7.547 -24.984 1 90.81 145 ASP B C 1
ATOM 2923 O O . ASP B 1 145 ? 14.695 -8.242 -23.969 1 90.81 145 ASP B O 1
ATOM 2927 N N . THR B 1 146 ? 15.344 -6.434 -25.078 1 94 146 THR B N 1
ATOM 2928 C CA . THR B 1 146 ? 16.266 -5.961 -24.062 1 94 146 THR B CA 1
ATOM 2929 C C . THR B 1 146 ? 15.539 -5.707 -22.75 1 94 146 THR B C 1
ATOM 2931 O O . THR B 1 146 ? 16.031 -6.07 -21.672 1 94 146 THR B O 1
ATOM 2934 N N . ASN B 1 147 ? 14.445 -5.102 -22.812 1 94.94 147 ASN B N 1
ATOM 2935 C CA . ASN B 1 147 ? 13.68 -4.805 -21.594 1 94.94 147 ASN B CA 1
ATOM 2936 C C . ASN B 1 147 ? 13.234 -6.082 -20.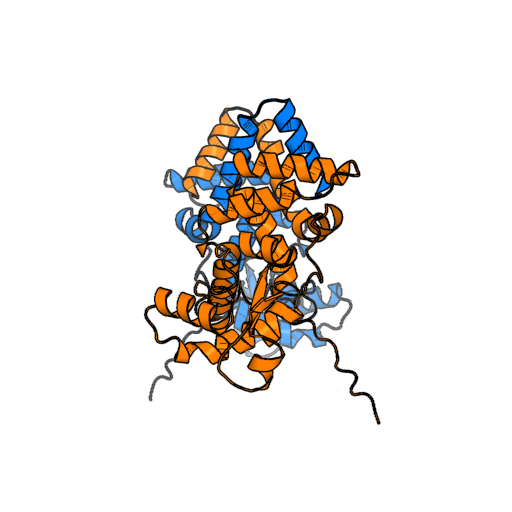891 1 94.94 147 ASN B C 1
ATOM 2938 O O . ASN B 1 147 ? 13.312 -6.18 -19.672 1 94.94 147 ASN B O 1
ATOM 2942 N N . SER B 1 148 ? 12.758 -7.043 -21.688 1 94.94 148 SER B N 1
ATOM 2943 C CA . SER B 1 148 ? 12.32 -8.312 -21.125 1 94.94 148 SER B CA 1
ATOM 2944 C C . SER B 1 148 ? 13.477 -9.07 -20.469 1 94.94 148 SER B C 1
ATOM 2946 O O . SER B 1 148 ? 13.312 -9.656 -19.406 1 94.94 148 SER B O 1
ATOM 2948 N N . ARG B 1 149 ? 14.586 -9.031 -21.109 1 96.19 149 ARG B N 1
ATOM 2949 C CA . ARG B 1 149 ? 15.766 -9.695 -20.562 1 96.19 149 ARG B CA 1
ATOM 2950 C C . ARG B 1 149 ? 16.219 -9.039 -19.266 1 96.19 149 ARG B C 1
ATOM 2952 O O . ARG B 1 149 ? 16.516 -9.727 -18.297 1 96.19 149 ARG B O 1
ATOM 2959 N N . THR B 1 150 ? 16.25 -7.711 -19.266 1 96.88 150 THR B N 1
ATOM 2960 C CA . THR B 1 150 ? 16.656 -6.953 -18.078 1 96.88 150 THR B CA 1
ATOM 2961 C C . THR B 1 150 ? 15.719 -7.23 -16.906 1 96.88 150 THR B C 1
ATOM 2963 O O . THR B 1 150 ? 16.172 -7.441 -15.781 1 96.88 150 THR B O 1
ATOM 2966 N N . MET B 1 151 ? 14.453 -7.227 -17.172 1 97.06 151 MET B N 1
ATOM 2967 C CA . MET B 1 151 ? 13.469 -7.516 -16.141 1 97.06 151 MET B CA 1
ATOM 2968 C C . MET B 1 151 ? 13.664 -8.922 -15.586 1 97.06 151 MET B C 1
ATOM 2970 O O . MET B 1 151 ? 13.703 -9.117 -14.367 1 97.06 151 MET B O 1
ATOM 2974 N N . LYS B 1 152 ? 13.766 -9.883 -16.516 1 97.19 152 LYS B N 1
ATOM 2975 C CA . LYS B 1 152 ? 13.914 -11.281 -16.125 1 97.19 152 LYS B CA 1
ATOM 2976 C C . LYS B 1 152 ? 15.156 -11.492 -15.266 1 97.19 152 LYS B C 1
ATOM 2978 O O . LYS B 1 152 ? 15.078 -12.055 -14.172 1 97.19 152 LYS B O 1
ATOM 2983 N N . GLU B 1 153 ? 16.281 -11.016 -15.75 1 97.56 153 GLU B N 1
ATOM 2984 C CA . GLU B 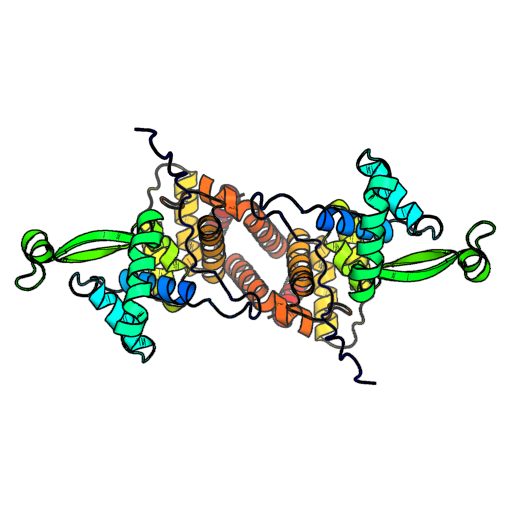1 153 ? 17.547 -11.195 -15.039 1 97.56 153 GLU B CA 1
ATOM 2985 C C . GLU B 1 153 ? 17.547 -10.445 -13.711 1 97.56 153 GLU B C 1
ATOM 2987 O O . GLU B 1 153 ? 18.016 -10.961 -12.703 1 97.56 153 GLU B O 1
ATOM 2992 N N . GLY B 1 154 ? 17.047 -9.203 -13.75 1 97.56 154 GLY B N 1
ATOM 2993 C CA . GLY B 1 154 ? 16.922 -8.438 -12.523 1 97.56 154 GLY B CA 1
ATOM 2994 C C . GLY B 1 154 ? 16.047 -9.117 -11.477 1 97.56 154 GLY B C 1
ATOM 2995 O O . GLY B 1 154 ? 16.422 -9.18 -10.305 1 97.56 154 GLY B O 1
ATOM 2996 N N . MET B 1 155 ? 14.938 -9.672 -11.883 1 97.69 155 MET B N 1
ATOM 2997 C CA . MET B 1 155 ? 14.016 -10.344 -10.969 1 97.69 155 MET B CA 1
ATOM 2998 C C . MET B 1 155 ? 14.648 -11.609 -10.398 1 97.69 155 MET B C 1
ATOM 3000 O O . MET B 1 155 ? 14.555 -11.859 -9.195 1 97.69 155 MET B O 1
ATOM 3004 N N . LEU B 1 156 ? 15.234 -12.367 -11.258 1 97.88 156 LEU B N 1
ATOM 3005 C CA . LEU B 1 156 ? 15.852 -13.609 -10.805 1 97.88 156 LEU B CA 1
ATOM 3006 C C . LEU B 1 156 ? 16.953 -13.328 -9.781 1 97.88 156 LEU B C 1
ATOM 3008 O O . LEU B 1 156 ? 17.094 -14.047 -8.797 1 97.88 156 LEU B O 1
ATOM 3012 N N . PHE B 1 157 ? 17.688 -12.281 -10.016 1 98 157 PHE B N 1
ATOM 3013 C CA . PHE B 1 157 ? 18.75 -11.906 -9.086 1 98 157 PHE B CA 1
ATOM 3014 C C . PHE B 1 157 ? 18.156 -11.43 -7.762 1 98 157 PHE B C 1
ATOM 3016 O O . PHE B 1 157 ? 18.594 -11.859 -6.691 1 98 157 PHE B O 1
ATOM 3023 N N . LEU B 1 158 ? 17.156 -10.617 -7.828 1 97.62 158 LEU B N 1
ATOM 3024 C CA . LEU B 1 158 ? 16.594 -9.977 -6.648 1 97.62 158 LEU B CA 1
ATOM 3025 C C . LEU B 1 158 ? 15.758 -10.969 -5.836 1 97.62 158 LEU B C 1
ATOM 3027 O O . LEU B 1 158 ? 15.57 -10.781 -4.633 1 97.62 158 LEU B O 1
ATOM 3031 N N . ILE B 1 159 ? 15.227 -12 -6.457 1 97.19 159 ILE B N 1
ATOM 3032 C CA . ILE B 1 159 ? 14.516 -13.047 -5.734 1 97.19 159 ILE B CA 1
ATOM 3033 C C . ILE B 1 159 ? 15.414 -13.633 -4.652 1 97.19 159 ILE B C 1
ATOM 3035 O O . ILE B 1 159 ? 14.945 -13.984 -3.566 1 97.19 159 ILE B O 1
ATOM 3039 N N . VAL B 1 160 ? 16.688 -13.656 -4.91 1 95.88 160 VAL B N 1
ATOM 3040 C CA . VAL B 1 160 ? 17.656 -14.219 -3.967 1 95.88 160 VAL B CA 1
ATOM 3041 C C . VAL B 1 160 ? 18.203 -13.109 -3.068 1 95.88 160 VAL B C 1
ATOM 3043 O O . VAL B 1 160 ? 18.234 -13.258 -1.844 1 95.88 160 VAL B O 1
ATOM 3046 N N . ALA B 1 161 ? 18.562 -11.961 -3.584 1 96.56 161 ALA B N 1
ATOM 3047 C CA . ALA B 1 161 ? 19.266 -10.898 -2.879 1 96.56 161 ALA B CA 1
ATOM 3048 C C . ALA B 1 161 ? 18.328 -10.086 -2.004 1 96.56 161 ALA B C 1
ATOM 3050 O O . ALA B 1 161 ? 18.719 -9.586 -0.95 1 96.56 161 ALA B O 1
ATOM 3051 N N . ALA B 1 162 ? 17.094 -9.914 -2.445 1 96.75 162 ALA B N 1
ATOM 3052 C CA . ALA B 1 162 ? 16.078 -9.125 -1.747 1 96.75 162 ALA B CA 1
ATOM 3053 C C . ALA B 1 162 ? 14.688 -9.719 -1.945 1 96.75 162 ALA B C 1
ATOM 3055 O O . ALA B 1 162 ? 13.812 -9.078 -2.539 1 96.75 162 ALA B O 1
ATOM 3056 N N . PRO B 1 163 ? 14.422 -10.875 -1.384 1 96.19 163 PRO B N 1
ATOM 3057 C CA . PRO B 1 163 ? 13.18 -11.609 -1.646 1 96.19 163 PRO B CA 1
ATOM 3058 C C . PRO B 1 163 ? 11.938 -10.859 -1.167 1 96.19 163 PRO B C 1
ATOM 3060 O O . PRO B 1 163 ? 10.883 -10.945 -1.795 1 96.19 163 PRO B O 1
ATOM 3063 N N . SER B 1 164 ? 12.031 -10.156 -0.057 1 95.5 164 SER B N 1
ATOM 3064 C CA . SER B 1 164 ? 10.875 -9.422 0.441 1 95.5 164 SER B CA 1
ATOM 3065 C C . SER B 1 164 ? 10.469 -8.312 -0.521 1 95.5 164 SER B C 1
ATOM 3067 O O . SER B 1 164 ? 9.273 -8.039 -0.692 1 95.5 164 SER B O 1
ATOM 3069 N N . PHE B 1 165 ? 11.469 -7.711 -1.142 1 96.75 165 PHE B N 1
ATOM 3070 C CA . PHE B 1 165 ? 11.211 -6.668 -2.123 1 96.75 165 PHE B CA 1
ATOM 3071 C C . PHE B 1 165 ? 10.461 -7.23 -3.328 1 96.75 165 PHE B C 1
ATOM 3073 O O . PHE B 1 165 ? 9.453 -6.664 -3.76 1 96.75 165 PHE B O 1
ATOM 3080 N N . ILE B 1 166 ? 10.914 -8.312 -3.854 1 96.94 166 ILE B N 1
ATOM 3081 C CA . ILE B 1 166 ? 10.289 -8.922 -5.023 1 96.94 166 ILE B CA 1
ATOM 3082 C C . ILE B 1 166 ? 8.883 -9.391 -4.672 1 96.94 166 ILE B C 1
ATOM 3084 O O . ILE B 1 166 ? 7.945 -9.211 -5.457 1 96.94 166 ILE B O 1
ATOM 3088 N N . SER B 1 167 ? 8.766 -9.969 -3.484 1 95.81 167 SER B N 1
ATOM 3089 C CA . SER B 1 167 ? 7.453 -10.398 -3.025 1 95.81 167 SER B CA 1
ATOM 3090 C C . SER B 1 167 ? 6.477 -9.227 -2.979 1 95.81 167 SER B C 1
ATOM 3092 O O . SER B 1 167 ? 5.316 -9.359 -3.381 1 95.81 167 SER B O 1
ATOM 3094 N N . LYS B 1 168 ? 6.953 -8.133 -2.541 1 95.25 168 LYS B N 1
ATOM 3095 C CA . LYS B 1 168 ? 6.113 -6.941 -2.447 1 95.25 168 LYS B CA 1
ATOM 3096 C C . LYS B 1 168 ? 5.676 -6.465 -3.83 1 95.25 168 LYS B C 1
ATOM 3098 O O . LYS B 1 168 ? 4.5 -6.176 -4.051 1 95.25 168 LYS B O 1
ATOM 3103 N N . ILE B 1 169 ? 6.598 -6.371 -4.742 1 95.75 169 ILE B N 1
ATOM 3104 C CA . ILE B 1 169 ? 6.305 -5.859 -6.074 1 95.75 169 ILE B CA 1
ATOM 3105 C C . ILE B 1 169 ? 5.332 -6.797 -6.789 1 95.75 169 ILE B C 1
ATOM 3107 O O . ILE B 1 169 ? 4.395 -6.348 -7.445 1 95.75 169 ILE B O 1
ATOM 3111 N N . ILE B 1 170 ? 5.531 -8.078 -6.633 1 96.44 170 ILE B N 1
ATOM 3112 C CA . ILE B 1 170 ? 4.672 -9.055 -7.281 1 96.44 170 ILE B CA 1
ATOM 3113 C C . ILE B 1 170 ? 3.287 -9.039 -6.637 1 96.44 170 ILE B C 1
ATOM 3115 O O . ILE B 1 170 ? 2.271 -9.117 -7.332 1 96.44 170 ILE B O 1
ATOM 3119 N N . SER B 1 171 ? 3.256 -8.93 -5.344 1 96.06 171 SER B N 1
ATOM 3120 C CA . SER B 1 171 ? 1.976 -8.852 -4.648 1 96.06 171 SER B CA 1
ATOM 3121 C C . SER B 1 171 ? 1.176 -7.633 -5.098 1 96.06 171 SER B C 1
ATOM 3123 O O . SER B 1 171 ? -0.044 -7.711 -5.258 1 96.06 171 SER B O 1
ATOM 3125 N N . GLU B 1 172 ? 1.848 -6.539 -5.27 1 95.38 172 GLU B N 1
ATOM 3126 C CA . GLU B 1 172 ? 1.172 -5.344 -5.758 1 95.38 172 GLU B CA 1
ATOM 3127 C C . GLU B 1 172 ? 0.612 -5.559 -7.164 1 95.38 172 GLU B C 1
ATOM 3129 O O . GLU B 1 172 ? -0.49 -5.102 -7.473 1 95.38 172 GLU B O 1
ATOM 3134 N N . TYR B 1 173 ? 1.41 -6.191 -7.969 1 96.75 173 TYR B N 1
ATOM 3135 C CA . TYR B 1 173 ? 0.998 -6.516 -9.328 1 96.75 173 TYR B CA 1
ATOM 3136 C C . TYR B 1 173 ? -0.237 -7.41 -9.328 1 96.75 173 TYR B C 1
ATOM 3138 O O . TYR B 1 173 ? -1.198 -7.152 -10.055 1 96.75 173 TYR B O 1
ATOM 3146 N N . ILE B 1 174 ? -0.311 -8.359 -8.453 1 96.69 174 ILE B N 1
ATOM 3147 C CA . ILE B 1 174 ? -1.425 -9.297 -8.352 1 96.69 174 ILE B CA 1
ATOM 3148 C C . ILE B 1 174 ? -2.633 -8.594 -7.734 1 96.69 174 ILE B C 1
ATOM 3150 O O . ILE B 1 174 ? -3.775 -8.859 -8.109 1 96.69 174 ILE B O 1
ATOM 3154 N N . TYR B 1 175 ? -2.355 -7.773 -6.832 1 95.12 175 TYR B N 1
ATOM 3155 C CA . TYR B 1 175 ? -3.439 -7.008 -6.23 1 95.12 175 TYR B CA 1
ATOM 3156 C C . TYR B 1 175 ? -4.16 -6.164 -7.277 1 95.12 175 TYR B C 1
ATOM 3158 O O . TYR B 1 175 ? -5.391 -6.094 -7.289 1 95.12 175 TYR B O 1
ATOM 3166 N N . ALA B 1 176 ? -3.434 -5.508 -8.133 1 93.81 176 ALA B N 1
ATOM 3167 C CA . ALA B 1 176 ? -4.027 -4.723 -9.219 1 93.81 176 ALA B CA 1
ATOM 3168 C C . ALA B 1 176 ? -4.93 -5.59 -10.094 1 93.81 176 ALA B C 1
ATOM 3170 O O . ALA B 1 176 ? -6 -5.152 -10.516 1 93.81 176 ALA B O 1
ATOM 3171 N N . TYR B 1 177 ? -4.484 -6.75 -10.336 1 94.12 177 TYR B N 1
ATOM 3172 C CA . TYR B 1 177 ? -5.277 -7.719 -11.086 1 94.12 177 TYR B CA 1
ATOM 3173 C C . TYR B 1 177 ? -6.539 -8.102 -10.328 1 94.12 177 TYR B C 1
ATOM 3175 O O . TYR B 1 177 ? -7.633 -8.117 -10.891 1 94.12 177 TYR B O 1
ATOM 3183 N N . SER B 1 178 ? -6.434 -8.344 -9.016 1 93.5 178 SER B N 1
ATOM 3184 C CA . SER B 1 178 ? -7.543 -8.805 -8.188 1 93.5 178 SER B CA 1
ATOM 3185 C C . SER B 1 178 ? -8.609 -7.723 -8.031 1 93.5 178 SER B C 1
ATOM 3187 O O . SER B 1 178 ? -9.789 -8.031 -7.84 1 93.5 178 SER B O 1
ATOM 3189 N N . THR B 1 179 ? -8.203 -6.492 -8.172 1 88.06 179 THR B N 1
ATOM 3190 C CA . THR B 1 179 ? -9.148 -5.391 -8 1 88.06 179 THR B CA 1
ATOM 3191 C C . THR B 1 179 ? -9.688 -4.93 -9.352 1 88.06 179 THR B C 1
ATOM 3193 O O . THR B 1 179 ? -10.547 -4.051 -9.414 1 88.06 179 THR B O 1
ATOM 3196 N N . GLY B 1 180 ? -9.148 -5.457 -10.406 1 87.94 180 GLY B N 1
ATOM 3197 C CA . GLY B 1 180 ? -9.625 -5.109 -11.742 1 87.94 180 GLY B CA 1
ATOM 3198 C C . GLY B 1 180 ? -8.93 -3.893 -12.32 1 87.94 180 GLY B C 1
ATOM 3199 O O . GLY B 1 180 ? -9.336 -3.385 -13.367 1 87.94 180 GLY B O 1
ATOM 3200 N N . ALA B 1 181 ? -7.934 -3.391 -11.672 1 87.94 181 ALA B N 1
ATOM 3201 C CA . ALA B 1 181 ? -7.172 -2.26 -12.203 1 87.94 181 ALA B CA 1
ATOM 3202 C C . ALA B 1 181 ? -6.465 -2.635 -13.5 1 87.94 181 ALA B C 1
ATOM 3204 O O . ALA B 1 181 ? -6.219 -1.776 -14.352 1 87.94 181 ALA B O 1
ATOM 3205 N N . ILE B 1 182 ? -6.051 -3.912 -13.602 1 91.62 182 ILE B N 1
ATOM 3206 C CA . ILE B 1 182 ? -5.539 -4.461 -14.852 1 91.62 182 ILE B CA 1
ATOM 3207 C C . ILE B 1 182 ? -6.285 -5.75 -15.188 1 91.62 182 ILE B C 1
ATOM 3209 O O . ILE B 1 182 ? -6.75 -6.461 -14.297 1 91.62 182 ILE B O 1
ATOM 3213 N N . ASP B 1 183 ? -6.301 -6.062 -16.438 1 89.31 183 ASP B N 1
ATOM 3214 C CA . ASP B 1 183 ? -7.172 -7.133 -16.906 1 89.31 183 ASP B CA 1
ATOM 3215 C C . ASP B 1 183 ? -6.426 -8.469 -16.953 1 89.31 183 ASP B C 1
ATOM 3217 O O . ASP B 1 183 ? -7.043 -9.531 -16.859 1 89.31 183 ASP B O 1
ATOM 3221 N N . THR B 1 184 ? -5.137 -8.398 -17.203 1 92.69 184 THR B N 1
ATOM 3222 C CA . THR B 1 184 ? -4.332 -9.609 -17.312 1 92.69 184 THR B CA 1
ATOM 3223 C C . THR B 1 184 ? -2.982 -9.422 -16.625 1 92.69 184 THR B C 1
ATOM 3225 O O . THR B 1 184 ? -2.49 -8.305 -16.5 1 92.69 184 THR B O 1
ATOM 3228 N N . ILE B 1 185 ? -2.449 -10.586 -16.156 1 93.75 185 ILE B N 1
ATOM 3229 C CA . ILE B 1 185 ? -1.172 -10.469 -15.469 1 93.75 185 ILE B CA 1
ATOM 3230 C C . ILE B 1 185 ? -0.151 -11.414 -16.094 1 93.75 185 ILE B C 1
ATOM 3232 O O . ILE B 1 185 ? 1.037 -11.359 -15.766 1 93.75 185 ILE B O 1
ATOM 3236 N N . ALA B 1 186 ? -0.584 -12.32 -16.922 1 93.94 186 ALA B N 1
ATOM 3237 C CA . ALA B 1 186 ? 0.318 -13.25 -17.609 1 93.94 186 ALA B CA 1
ATOM 3238 C C . ALA B 1 186 ? 0.192 -13.133 -19.125 1 93.94 186 ALA B C 1
ATOM 3240 O O . ALA B 1 186 ? -0.908 -12.945 -19.641 1 93.94 186 ALA B O 1
ATOM 3241 N N . PRO B 1 187 ? 1.29 -13.188 -19.906 1 93.62 187 PRO B N 1
ATOM 3242 C CA . PRO B 1 187 ? 2.658 -13.281 -19.391 1 93.62 187 PRO B CA 1
ATOM 3243 C C . PRO B 1 187 ? 3.133 -11.977 -18.75 1 93.62 187 PRO B C 1
ATOM 3245 O O . PRO B 1 187 ? 2.736 -10.891 -19.188 1 93.62 187 PRO B O 1
ATOM 3248 N N . LEU B 1 188 ? 3.912 -12.125 -17.766 1 94.75 188 LEU B N 1
ATOM 3249 C CA . LEU B 1 188 ? 4.523 -10.969 -17.109 1 94.75 188 LEU B CA 1
ATOM 3250 C C . LEU B 1 188 ? 5.48 -10.258 -18.062 1 94.75 188 LEU B C 1
ATOM 3252 O O . LEU B 1 188 ? 6.332 -10.898 -18.688 1 94.75 188 LEU B O 1
ATOM 3256 N N . ASP B 1 189 ? 5.27 -9.055 -18.234 1 93.56 189 ASP B N 1
ATOM 3257 C CA . ASP B 1 189 ? 6.215 -8.281 -19.047 1 93.56 189 ASP B CA 1
ATOM 3258 C C . ASP B 1 189 ? 6.496 -6.926 -18.406 1 93.56 189 ASP B C 1
ATOM 3260 O O . ASP B 1 189 ? 5.777 -6.496 -17.5 1 93.56 189 ASP B O 1
ATOM 3264 N N . ALA B 1 190 ? 7.484 -6.289 -18.922 1 95.25 190 ALA B N 1
ATOM 3265 C CA . ALA B 1 190 ? 8.008 -5.078 -18.297 1 95.25 190 ALA B CA 1
ATOM 3266 C C . ALA B 1 190 ? 7 -3.938 -18.375 1 95.25 190 ALA B C 1
ATOM 3268 O O . ALA B 1 190 ? 6.836 -3.178 -17.422 1 95.25 190 ALA B O 1
ATOM 3269 N N . LYS B 1 191 ? 6.34 -3.805 -19.469 1 94.69 191 LYS B N 1
ATOM 3270 C CA . LYS B 1 191 ? 5.391 -2.715 -19.656 1 94.69 191 LYS B CA 1
ATOM 3271 C C . LYS B 1 191 ? 4.215 -2.83 -18.688 1 94.69 191 LYS B C 1
ATOM 3273 O O . LYS B 1 191 ? 3.834 -1.847 -18.047 1 94.69 191 LYS B O 1
ATOM 3278 N N . LYS B 1 192 ? 3.66 -3.996 -18.562 1 93.88 192 LYS B N 1
ATOM 3279 C CA . LYS B 1 192 ? 2.533 -4.234 -17.672 1 93.88 192 LYS B CA 1
ATOM 3280 C C . LYS B 1 192 ? 2.939 -4.039 -16.219 1 93.88 192 LYS B C 1
ATOM 3282 O O . LYS B 1 192 ? 2.23 -3.379 -15.445 1 93.88 192 LYS B O 1
ATOM 3287 N N . LEU B 1 193 ? 4.059 -4.672 -15.914 1 96.81 193 LEU B N 1
ATOM 3288 C CA . LEU B 1 193 ? 4.543 -4.539 -14.547 1 96.81 193 LEU B CA 1
ATOM 3289 C C . LEU B 1 193 ? 4.801 -3.076 -14.203 1 96.81 193 LEU B C 1
ATOM 3291 O O . LEU B 1 193 ? 4.379 -2.602 -13.141 1 96.81 193 LEU B O 1
ATOM 3295 N N . ARG B 1 194 ? 5.414 -2.361 -15.102 1 96.88 194 ARG B N 1
ATOM 3296 C CA . ARG B 1 194 ? 5.73 -0.949 -14.922 1 96.88 194 ARG B CA 1
ATOM 3297 C C . ARG B 1 194 ? 4.465 -0.122 -14.734 1 96.88 194 ARG B C 1
ATOM 3299 O O . ARG B 1 194 ? 4.438 0.807 -13.922 1 96.88 194 ARG B O 1
ATOM 3306 N N . SER B 1 195 ? 3.432 -0.411 -15.406 1 95.62 195 SER B N 1
ATOM 3307 C CA . SER B 1 195 ? 2.188 0.348 -15.344 1 95.62 195 SER B CA 1
ATOM 3308 C C . SER B 1 195 ? 1.581 0.304 -13.945 1 95.62 195 SER B C 1
ATOM 3310 O O . SER B 1 195 ? 0.784 1.171 -13.578 1 95.62 195 SER B O 1
ATOM 3312 N N . VAL B 1 196 ? 1.979 -0.692 -13.195 1 95.69 196 VAL B N 1
ATOM 3313 C CA . VAL B 1 196 ? 1.389 -0.887 -11.875 1 95.69 196 VAL B CA 1
ATOM 3314 C C . VAL B 1 196 ? 2.357 -0.403 -10.797 1 95.69 196 VAL B C 1
ATOM 3316 O O . VAL B 1 196 ? 1.95 0.251 -9.836 1 95.69 196 VAL B O 1
ATOM 3319 N N . ILE B 1 197 ? 3.646 -0.645 -10.992 1 96.56 197 ILE B N 1
ATOM 3320 C CA . ILE B 1 197 ? 4.523 -0.549 -9.828 1 96.56 197 ILE B CA 1
ATOM 3321 C C . ILE B 1 197 ? 5.531 0.577 -10.039 1 96.56 197 ILE B C 1
ATOM 3323 O O . ILE B 1 197 ? 6.445 0.755 -9.227 1 96.56 197 ILE B O 1
ATOM 3327 N N . ALA B 1 198 ? 5.488 1.391 -11.07 1 96.56 198 ALA B N 1
ATOM 3328 C CA . ALA B 1 198 ? 6.496 2.395 -11.414 1 96.56 198 ALA B CA 1
ATOM 3329 C C . ALA B 1 198 ? 6.723 3.359 -10.25 1 96.56 198 ALA B C 1
ATOM 3331 O O . ALA B 1 198 ? 7.863 3.688 -9.922 1 96.56 198 ALA B O 1
ATOM 3332 N N . LYS B 1 199 ? 5.664 3.834 -9.664 1 93.5 199 LYS B N 1
ATOM 3333 C CA . LYS B 1 199 ? 5.781 4.793 -8.57 1 93.5 199 LYS B CA 1
ATOM 3334 C C . LYS B 1 199 ? 6.535 4.188 -7.387 1 93.5 199 LYS B C 1
ATOM 3336 O O . LYS B 1 199 ? 7.402 4.836 -6.797 1 93.5 199 LYS B O 1
ATOM 3341 N N . GLN B 1 200 ? 6.172 2.996 -7.121 1 93.81 200 GLN B N 1
ATOM 3342 C CA . GLN B 1 200 ? 6.84 2.299 -6.027 1 93.81 200 GLN B CA 1
ATOM 3343 C C . GLN B 1 200 ? 8.328 2.104 -6.324 1 93.81 200 GLN B C 1
ATOM 3345 O O . GLN B 1 200 ? 9.172 2.316 -5.453 1 93.81 200 GLN B O 1
ATOM 3350 N N . ILE B 1 201 ? 8.633 1.726 -7.496 1 96.88 201 ILE B N 1
ATOM 3351 C CA . ILE B 1 201 ? 10.016 1.468 -7.891 1 96.88 201 ILE B CA 1
ATOM 3352 C C . ILE B 1 201 ? 10.812 2.768 -7.848 1 96.88 201 ILE B C 1
ATOM 3354 O O . ILE B 1 201 ? 11.992 2.768 -7.484 1 96.88 201 ILE B O 1
ATOM 3358 N N . THR B 1 202 ? 10.203 3.844 -8.227 1 96.31 202 THR B N 1
ATOM 3359 C CA . THR B 1 202 ? 10.867 5.141 -8.18 1 96.31 202 THR B CA 1
ATOM 3360 C C . THR B 1 202 ? 11.289 5.484 -6.758 1 96.31 202 THR B C 1
ATOM 3362 O O . THR B 1 202 ? 12.391 5.992 -6.535 1 96.31 202 THR B O 1
ATOM 3365 N N . VAL B 1 203 ? 10.445 5.195 -5.824 1 95.81 203 VAL B N 1
ATOM 3366 C CA . VAL B 1 203 ? 10.734 5.445 -4.418 1 95.81 203 VAL B CA 1
ATOM 3367 C C . VAL B 1 203 ? 11.898 4.574 -3.965 1 95.81 203 VAL B C 1
ATOM 3369 O O . VAL B 1 203 ? 12.82 5.055 -3.301 1 95.81 203 VAL B O 1
ATOM 3372 N N . GLU B 1 204 ? 11.859 3.297 -4.336 1 96.12 204 GLU B N 1
ATOM 3373 C CA . GLU B 1 204 ? 12.922 2.369 -3.973 1 96.12 204 GLU B CA 1
ATOM 3374 C C . GLU B 1 204 ? 14.25 2.791 -4.59 1 96.12 204 GLU B C 1
ATOM 3376 O O . GLU B 1 204 ? 15.289 2.762 -3.92 1 96.12 204 GLU B O 1
ATOM 3381 N N . LYS B 1 205 ? 14.18 3.107 -5.828 1 95.62 205 LYS B N 1
ATOM 3382 C CA . LYS B 1 205 ? 15.367 3.574 -6.543 1 95.62 205 LYS B CA 1
ATOM 3383 C C . LYS B 1 205 ? 15.961 4.805 -5.867 1 95.62 205 LYS B C 1
ATOM 3385 O O . LYS B 1 205 ? 17.172 4.879 -5.664 1 95.62 205 LYS B O 1
ATOM 3390 N N . GLU B 1 206 ? 15.133 5.789 -5.523 1 96.56 206 GLU B N 1
ATOM 3391 C CA . GLU B 1 206 ? 15.578 7 -4.836 1 96.56 206 GLU B CA 1
ATOM 3392 C C . GLU B 1 206 ? 16.312 6.664 -3.541 1 96.56 206 GLU B C 1
ATOM 3394 O O . GLU B 1 206 ? 17.391 7.191 -3.279 1 96.56 206 GLU B O 1
ATOM 3399 N N . LEU B 1 207 ? 15.734 5.801 -2.775 1 96.88 207 LEU B N 1
ATOM 3400 C CA . LEU B 1 207 ? 16.297 5.453 -1.477 1 96.88 207 LEU B CA 1
ATOM 3401 C C . LEU B 1 207 ? 17.641 4.738 -1.638 1 96.88 207 LEU B C 1
ATOM 3403 O O . LEU B 1 207 ? 18.609 5.074 -0.959 1 96.88 207 LEU B O 1
ATOM 3407 N N . VAL B 1 208 ? 17.688 3.785 -2.555 1 96.5 208 VAL B N 1
ATOM 3408 C CA . VAL B 1 208 ? 18.906 3.004 -2.795 1 96.5 208 VAL B CA 1
ATOM 3409 C C . VAL B 1 208 ? 20.016 3.918 -3.299 1 96.5 208 VAL B C 1
ATOM 3411 O O . VAL B 1 208 ? 21.141 3.873 -2.793 1 96.5 208 VAL B O 1
ATOM 3414 N N . GLU B 1 209 ? 19.688 4.762 -4.242 1 94.44 209 GLU B N 1
ATOM 3415 C CA . GLU B 1 209 ? 20.688 5.656 -4.816 1 94.44 209 GLU B CA 1
ATOM 3416 C C . GLU B 1 209 ? 21.156 6.68 -3.791 1 94.44 209 GLU B C 1
ATOM 3418 O O . GLU B 1 209 ? 22.359 6.996 -3.727 1 94.44 209 GLU B O 1
ATOM 3423 N N . ALA B 1 210 ? 20.234 7.207 -3.01 1 95.69 210 ALA B N 1
ATOM 3424 C CA . ALA B 1 210 ? 20.609 8.133 -1.944 1 95.69 210 ALA B CA 1
ATOM 3425 C C . ALA B 1 210 ? 21.562 7.457 -0.951 1 95.69 210 ALA B C 1
ATOM 3427 O O . ALA B 1 210 ? 22.594 8.023 -0.592 1 95.69 210 ALA B O 1
ATOM 3428 N N . PHE B 1 211 ? 21.281 6.277 -0.573 1 95.75 211 PHE B N 1
ATOM 3429 C CA . PHE B 1 211 ? 22.047 5.574 0.454 1 95.75 211 PHE B CA 1
ATOM 3430 C C . PHE B 1 211 ? 23.453 5.273 -0.028 1 95.75 211 PHE B C 1
ATOM 3432 O O . PHE B 1 211 ? 24.422 5.418 0.729 1 95.75 211 PHE B O 1
ATOM 3439 N N . VAL B 1 212 ? 23.578 4.891 -1.234 1 92.5 212 VAL B N 1
ATOM 3440 C CA . VAL B 1 212 ? 24.859 4.48 -1.8 1 92.5 212 VAL B CA 1
ATOM 3441 C C . VAL B 1 212 ? 25.812 5.676 -1.837 1 92.5 212 VAL B C 1
ATOM 3443 O O . VAL B 1 212 ? 27.016 5.52 -1.637 1 92.5 212 VAL B O 1
ATOM 3446 N N . THR B 1 213 ? 25.281 6.855 -1.996 1 92.5 213 THR B N 1
ATOM 3447 C CA . THR B 1 213 ? 26.125 8.031 -2.191 1 92.5 213 THR B CA 1
ATOM 3448 C C . THR B 1 213 ? 26.375 8.742 -0.866 1 92.5 213 THR B C 1
ATOM 3450 O O . THR B 1 213 ? 27.188 9.68 -0.8 1 92.5 213 THR B O 1
ATOM 3453 N N . MET B 1 214 ? 25.844 8.25 0.194 1 94.88 214 MET B N 1
ATOM 3454 C CA . MET B 1 214 ? 25.953 8.875 1.507 1 94.88 214 MET B CA 1
ATOM 3455 C C . MET B 1 214 ? 27.328 8.625 2.113 1 94.88 214 MET B C 1
ATOM 3457 O O . MET B 1 214 ? 27.953 7.594 1.846 1 94.88 214 MET B O 1
ATOM 3461 N N . GLN B 1 215 ? 27.766 9.594 2.922 1 95.12 215 GLN B N 1
ATOM 3462 C CA . GLN B 1 215 ? 28.922 9.359 3.779 1 95.12 215 GLN B CA 1
ATOM 3463 C C . GLN B 1 215 ? 28.594 8.375 4.895 1 95.12 215 GLN B C 1
ATOM 3465 O O . GLN B 1 215 ? 27.422 8.141 5.199 1 95.12 215 GLN B O 1
ATOM 3470 N N . GLN B 1 216 ? 29.578 7.824 5.5 1 95 216 GLN B N 1
ATOM 3471 C CA . GLN B 1 216 ? 29.422 6.73 6.457 1 95 216 GLN B CA 1
ATOM 3472 C C . GLN B 1 216 ? 28.562 7.16 7.648 1 95 216 GLN B C 1
ATOM 3474 O O . GLN B 1 216 ? 27.719 6.398 8.125 1 95 216 GLN B O 1
ATOM 3479 N N . ASP B 1 217 ? 28.734 8.32 8.133 1 95.75 217 ASP B N 1
ATOM 3480 C CA . ASP B 1 217 ? 27.969 8.805 9.281 1 95.75 217 ASP B CA 1
ATOM 3481 C C . ASP B 1 217 ? 26.484 8.852 8.961 1 95.75 217 ASP B C 1
ATOM 3483 O O . ASP B 1 217 ? 25.656 8.508 9.805 1 95.75 217 ASP B O 1
ATOM 3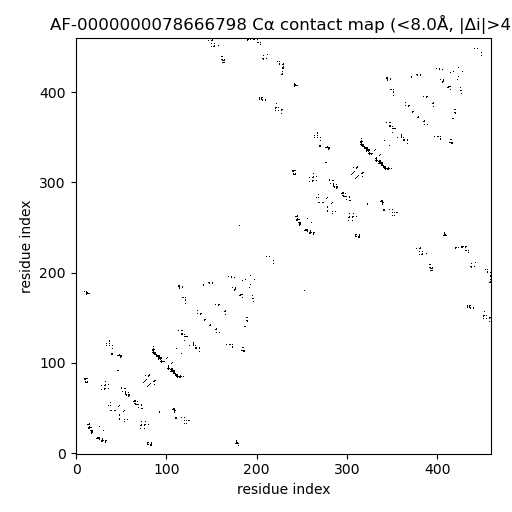487 N N . HIS B 1 218 ? 26.203 9.312 7.734 1 96.44 218 HIS B N 1
ATOM 3488 C CA . HIS B 1 218 ? 24.812 9.375 7.301 1 96.44 218 HIS B CA 1
ATOM 3489 C C . HIS B 1 218 ? 24.234 7.977 7.062 1 96.44 218 HIS B C 1
ATOM 3491 O O . HIS B 1 218 ? 23.062 7.723 7.332 1 96.44 218 HIS B O 1
ATOM 3497 N N . LYS B 1 219 ? 25.078 7.047 6.566 1 96.38 219 LYS B N 1
ATOM 3498 C CA . LYS B 1 219 ? 24.656 5.656 6.418 1 96.38 219 LYS B CA 1
ATOM 3499 C C . LYS B 1 219 ? 24.297 5.043 7.77 1 96.38 219 LYS B C 1
ATOM 3501 O O . LYS B 1 219 ? 23.281 4.355 7.898 1 96.38 219 LYS B O 1
ATOM 3506 N N . ASP B 1 220 ? 25.109 5.336 8.758 1 96.75 220 ASP B N 1
ATOM 3507 C CA . ASP B 1 220 ? 24.859 4.824 10.102 1 96.75 220 ASP B CA 1
ATOM 3508 C C . ASP B 1 220 ? 23.562 5.398 10.68 1 96.75 220 ASP B C 1
ATOM 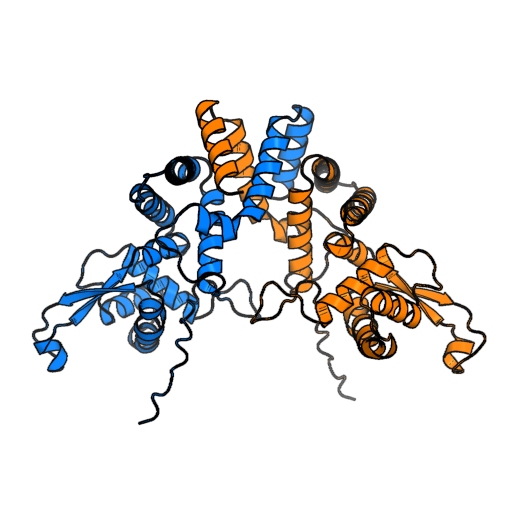3510 O O . ASP B 1 220 ? 22.812 4.691 11.344 1 96.75 220 ASP B O 1
ATOM 3514 N N . LEU B 1 221 ? 23.344 6.648 10.391 1 96.88 221 LEU B N 1
ATOM 3515 C CA . LEU B 1 221 ? 22.125 7.301 10.836 1 96.88 221 LEU B CA 1
ATOM 3516 C C . LEU B 1 221 ? 20.891 6.617 10.242 1 96.88 221 LEU B C 1
ATOM 3518 O O . LEU B 1 221 ? 19.938 6.324 10.953 1 96.88 221 LEU B O 1
ATOM 3522 N N . VAL B 1 222 ? 20.969 6.344 8.953 1 97.38 222 VAL B N 1
ATOM 3523 C CA . VAL B 1 222 ? 19.844 5.73 8.25 1 97.38 222 VAL B CA 1
ATOM 3524 C C . VAL B 1 222 ? 19.672 4.289 8.727 1 97.38 222 VAL B C 1
ATOM 3526 O O . VAL B 1 222 ? 18.531 3.834 8.93 1 97.38 222 VAL B O 1
ATOM 3529 N N . ARG B 1 223 ? 20.75 3.545 8.93 1 96.81 223 ARG B N 1
ATOM 3530 C CA . ARG B 1 223 ? 20.672 2.186 9.453 1 96.81 223 ARG B CA 1
ATOM 3531 C C . ARG B 1 223 ? 20.016 2.164 10.828 1 96.81 223 ARG B C 1
ATOM 3533 O O . ARG B 1 223 ? 19.172 1.304 11.109 1 96.81 223 ARG B O 1
ATOM 3540 N N . ASN B 1 224 ? 20.391 3.07 11.664 1 97.19 224 ASN B N 1
ATOM 3541 C CA . ASN B 1 224 ? 19.781 3.17 12.992 1 97.19 224 ASN B CA 1
ATOM 3542 C C . ASN B 1 224 ? 18.312 3.541 12.914 1 97.19 224 ASN B C 1
ATOM 3544 O O . ASN B 1 224 ? 17.5 3.053 13.703 1 97.19 224 ASN B O 1
ATOM 3548 N N . PHE B 1 225 ? 18.031 4.457 11.961 1 97.81 225 PHE B N 1
ATOM 3549 C CA . PHE B 1 225 ? 16.641 4.82 11.703 1 97.81 225 PHE B CA 1
ATOM 3550 C C . PHE B 1 225 ? 15.812 3.59 11.344 1 97.81 225 PHE B C 1
ATOM 3552 O O . PHE B 1 225 ? 14.734 3.371 11.898 1 97.81 225 PHE B O 1
ATOM 3559 N N . PHE B 1 226 ? 16.328 2.738 10.438 1 97.75 226 PHE B N 1
ATOM 3560 C CA . PHE B 1 226 ? 15.656 1.508 10.055 1 97.75 226 PHE B CA 1
ATOM 3561 C C . PHE B 1 226 ? 15.5 0.578 11.25 1 97.75 226 PHE B C 1
ATOM 3563 O O . PHE B 1 226 ? 14.438 -0.02 11.445 1 97.75 226 PHE B O 1
ATOM 3570 N N . LYS B 1 227 ? 16.516 0.475 12.031 1 96.62 227 LYS B N 1
ATOM 3571 C CA . LYS B 1 227 ? 16.516 -0.424 13.188 1 96.62 227 LYS B CA 1
ATOM 3572 C C . LYS B 1 227 ? 15.43 -0.025 14.188 1 96.62 227 LYS B C 1
ATOM 3574 O O . LYS B 1 227 ? 14.711 -0.881 14.703 1 96.62 227 LYS B O 1
ATOM 3579 N N . VAL B 1 228 ? 15.258 1.246 14.398 1 96.56 228 VAL B N 1
ATOM 3580 C CA . VAL B 1 228 ? 14.305 1.771 15.367 1 96.56 228 VAL B CA 1
ATOM 3581 C C . VAL B 1 228 ? 12.883 1.522 14.883 1 96.56 228 VAL B C 1
ATOM 3583 O O . VAL B 1 228 ? 11.961 1.364 15.688 1 96.56 228 VAL B O 1
ATOM 3586 N N . LEU B 1 229 ? 12.711 1.476 13.562 1 96.94 229 LEU B N 1
ATOM 3587 C CA . LEU B 1 229 ? 11.359 1.411 13 1 96.94 229 LEU B CA 1
ATOM 3588 C C . LEU B 1 229 ? 11.023 -0.009 12.555 1 96.94 229 LEU B C 1
ATOM 3590 O O . LEU B 1 229 ? 10.023 -0.229 11.875 1 96.94 229 LEU B O 1
ATOM 3594 N N . THR B 1 230 ? 11.875 -0.973 12.805 1 93.81 230 THR B N 1
ATOM 3595 C CA . THR B 1 230 ? 11.578 -2.373 12.523 1 93.81 230 THR B CA 1
ATOM 3596 C C . THR B 1 230 ? 11.445 -3.168 13.82 1 93.81 230 THR B C 1
ATOM 3598 O O . THR B 1 230 ? 11.953 -2.752 14.859 1 93.81 230 THR B O 1
#

Solvent-accessible surface area (backbone atoms only — not comparable to full-atom values): 24721 Å² total; per-residue (Å²): 133,83,73,76,73,67,75,79,69,78,45,56,57,46,65,82,40,44,35,88,91,40,73,87,36,66,33,71,65,12,51,50,49,44,45,52,45,48,47,44,73,71,54,82,52,60,79,57,29,18,71,67,39,42,27,42,55,52,18,58,77,68,72,48,63,32,80,79,44,36,67,56,48,49,44,44,44,68,64,26,34,35,74,54,47,28,33,41,78,70,46,58,40,87,31,90,73,70,60,63,67,34,41,74,66,22,43,58,18,49,34,60,34,71,38,22,44,58,51,36,38,58,38,68,91,46,54,75,52,14,58,52,47,40,49,52,54,51,68,67,50,76,59,86,46,71,59,37,34,39,43,42,54,28,47,60,52,31,50,71,61,24,39,61,44,46,48,49,54,50,36,51,50,46,46,36,39,32,72,56,77,36,92,72,68,54,81,77,43,46,68,66,51,24,76,68,42,20,70,60,43,47,32,52,49,41,44,42,56,39,53,71,71,44,55,68,71,57,43,52,40,47,52,48,26,48,55,60,30,83,132,82,72,76,73,68,76,78,68,77,45,55,57,47,66,80,40,43,34,89,90,42,72,88,37,66,34,71,65,11,50,48,48,45,46,52,42,48,47,43,74,71,54,82,52,61,81,56,30,17,71,67,39,43,27,43,55,52,18,58,75,69,73,49,62,32,80,79,44,36,67,56,48,49,45,43,45,67,64,28,34,34,74,53,48,29,32,41,80,70,47,58,41,87,32,91,74,70,60,64,66,36,42,73,66,22,44,58,17,49,33,58,32,71,37,22,45,56,51,38,38,57,38,70,92,47,55,74,53,13,58,53,46,40,49,52,54,52,68,68,50,76,59,85,47,69,59,37,35,39,43,43,54,26,47,60,50,32,50,71,61,24,40,61,45,49,48,49,55,51,36,52,51,45,47,34,40,31,72,56,77,34,93,73,69,54,82,77,46,45,68,64,51,24,75,67,42,19,68,59,43,48,31,51,50,41,44,42,56,38,53,71,70,44,55,69,71,58,44,51,40,46,51,49,26,47,55,59,30,82

Foldseek 3Di:
DPPPPPPCPQAFQQLCPADPVDNVHGDPLNLLLLQLLLCQLVDDDQVCQFLQNSLVVSCVVVVHDSVVCSVSSCCCVPVHCVSLQQKDFPAFAADCDDDPVCNVGHGTGMHTDLQSLLVNLLRCVNPPVSLVSVLVSLVPDDDDDDQSVCVSVVLNVCCPVPVVVSSVLSNQLSVCCNVVVDSDCPPPGDVSSCVRCVVVVVVVVVVVVVLVPDDPVVVVVVVVVVVVVD/DPPPPPPLPQAFQQLCPADPVDNVHGDPLNLLLLQLLLCQLVDDDQVCQFLQNSLVVSCVVVVHDSVVCSVSSCCCVPVHCVSLQQKDFPAFDADCDDDPCCNVRHTTGMHTDLQSLLVNLLRCVNPPVSLVSVLVSLVPDDDDDDQSVCVSVVLNVCCPVPVVVSSVLSNQLSVCCNVVVDSDCPPPGDVSSCVRCVVVVVVVVVVVVVLVPDDPVVVVVVVVVVVVVD

Nearest PDB structures (foldseek):
  8zfj-assembly1_R  TM=2.112E-01  e=8.670E+00  Escherichia coli
  1eer-assembly1_A  TM=2.475E-01  e=9.128E+00  Homo sapiens
  1eer-assembly1_A  TM=2.475E-01  e=9.727E+00  Homo sapiens
  8zfj-assembly1_R  TM=2.120E-01  e=8.793E+00  Escherichia coli

Secondary structure (DSSP, 8-state):
--------------TT-B-SS-TTSB-HHHHHHHHHHHHHHH---GGGGBHHHHHHHHHHHHTS-THHHHHHHHIIIIIIITTTTSEEEEEEE--SSSSHHHHHH-EEEEEE-HHHHHHHTT-GGGTTHHHHHHHHHHHHS---SHHHHHHHHHHHHHHHH-HHHHHHHHHHHHHHHHTTSSS---S--HHHHHHHHHHHHHHHHHHHHHHHHS-HHHHHHHHHHHHHT-/----------PPP-TT-B-SS-TTSB-HHHHHHHHHHHHHHH---GGGGBHHHHHHHHHHHHTS-THHHHHHHHIIIIIIITTTTSEEEEEEEPPSSSSHHHHHH-EEEEEE-HHHHHHHTT-GGGTTHHHHHHHHHHHHS---SHHHHHHHHHHHHHHHH-HHHHHHHHHHHHHHHHTTSSS---S--HHHHHHHHHHHHHHHHHHHHHHHHS-HHHHHHHHHHHHHT-

Sequence (460 aa):
MVGAQVKDEKSTIAIFDTFKTRKNKFTGEAKRQRGIIAHLATEQSPELRTRTSIAHAIAKQHGILWQNIYSGIFRDLDEVLIPAGVVKEGGRLPLRRGPKALQLEGVPFYELTDAGMLVASAIEELGDKRMKLLQSYISSLPAGDTNSRTMKEGMLFLIVAAPSFISKIISEYIYAYSTGAIDTIAPLDAKKLRSVIAKQITVEKELVEAFVTMQQDHKDLVRNFFKVLTMVGAQVKDEKSTIAIFDTFKTRKNKFTGEAKRQRGIIAHLATEQSPELRTRTSIAHAIAKQHGILWQNIYSGIFRDLDEVLIPAGVVKEGGRLPLRRGPKALQLEGVPFYELTDAGMLVASAIEELGDKRMKLLQSYISSLPAGDTNSRTMKEGMLFLIVAAPSFISKIISEYIYAYSTGAIDTIAPLDAKKLRSVIAKQITVEKELVEAFVTMQQDHKDLVRNFFKVLT

Organism: Nitrososphaera gargensis (strain Ga9.2) (NCBI:txid1237085)

Radius of gyration: 26.82 Å; Cα contacts (8 Å, |Δi|>4): 643; chains: 2; bounding box: 64×89×61 Å

=== Feature glossary ===
The record interleaves many kinds of information about one protein. Here is each kind framed as the question it answers.

Q: What known structures does this most resemble?
A: Structural nearest neighbors (via Foldseek easy-search vs the PDB). Reported per hit: target PDB id, E-value, and alignment TM-score. A TM-score above ~0.5 is the conventional threshold for 'same fold'.

Q: Where is each backbone atom in 3D?
A: The mmCIF table is the protein's shape written out atom by atom. For each backbone N, Cα, C, and carbonyl O, it records an (x, y, z) coordinate triple in Å plus the residue type, chain letter, and residue number.

Q: What are the backbone torsion angles?
A: The φ/ψ torsion pair specifies the backbone conformation at each residue. φ rotates about the N–Cα bond, ψ about the Cα–C bond. Steric clashes forbid most of the (φ, ψ) plane — the allowed regions (α-helix basin, β-sheet basin, left-handed helix) are the Ramachandran-allowed regions.

Q: Which residues are buried vs exposed?
A: Solvent-accessible surface area (SASA) is the area in Å² traced out by the centre of a 1.4 Å probe sphere (a water molecule) rolled over the protein's van der Waals surface (Shrake–Rupley / Lee–Richards construction). Buried residues have near-zero SASA; fully exposed residues can exceed 200 Å². The total SASA scales roughly with the number of surface residues.

Q: How confident is the AlphaFold model at each residue?
A: pLDDT is the predicted lDDT-Cα score: AlphaFold's confidence that the local environment of each residue (all inter-atomic distances within 15 Å) is correctly placed. It is a per-residue number between 0 and 100, with higher meaning more reliable.

Q: What does the local fold look like, residue by residue?
A: 3Di is Foldseek's structural alphabet. Each residue is assigned one of twenty discrete states based on how its Cα sits relative to its spatial (not sequential) neighbors. Aligning 3Di strings finds structural homologs roughly as well as full 3D superposition, but orders of magnitude faster.

Q: How big and how compact is the whole molecule?
A: Radius of gyration (Rg) is the root-mean-square distance of Cα atoms from their centroid — a single number for overall size and compactness. A globular domain of N residues has Rg ≈ 2.2·N^0.38 Å; an extended or disordered chain has a much larger Rg. The Cα contact count is the number of residue pairs whose Cα atoms are within 8 Å and are more than four positions apart in sequence — a standard proxy for tertiary packing density. The bounding box is the smallest axis-aligned box enclosing all Cα atoms.

Q: Which residues are in helices, strands, or loops?
A: DSSP 8-state secondary structure assigns each residue one of H (α-helix), G (3₁₀-helix), I (π-helix), E (extended β-strand), B (isolated β-bridge), T (hydrogen-bonded turn), S (bend), or '-' (coil). The assignment is computed from backbone hydrogen-bond geometry via the Kabsch–Sander algorithm.

Q: How mobile is each atom in the crystal?
A: Crystallographic B-factors measure how much each atom's electron density is smeared out, in Å². They rise in mobile loops and surface residues and fall in the buried interior. In AlphaFold models this column is repurposed to hold pLDDT instead.

Q: What if only a Cα trace is available?
A: P-SEA three-state annotation labels each residue as helix, strand, or coil based purely on the geometry of the Cα trace. It serves as a fallback when the full backbone (and thus DSSP) is unavailable.

Q: What family and function is it annotated with?
A: Database cross-references. InterPro integrates a dozen domain/family signature databases into unified entries with residue-range hits. GO terms attach function/process/location labels with evidence codes. CATH codes position the fold in a four-level structural taxonomy. Organism is the NCBI-taxonomy species name.

Q: Are the domains correctly placed relative to each other?
A: Predicted Aligned Error (PAE) is an AlphaFold confidence matrix: entry (i, j) is the expected error in the position of residue j, in ångströms, when the prediction is superimposed on the true structure at residue i. Low PAE within a block of residues means that block is internally rigid and well-predicted; high PAE between two blocks means their relative placement is uncertain even if each block individually is confident.

Q: What do the diagnostic plots show?
A: Three diagnostic plots accompany the record. The Cα contact map visualizes the tertiary structure as a 2D adjacency matrix (8 Å cutoff, sequence-local contacts suppressed). The Ramachandran plot shows the distribution of backbone (φ, ψ) torsions, with points in the α and β basins reflecting secondary structure content. The PAE plot shows AlphaFold's inter-residue confidence as a color matrix.

Q: What is the amino-acid chain?
A: Primary structure: the covalent order of the twenty standard amino acids along the backbone. Two proteins with the same sequence will (almost always) fold to the same structure; two with 30% identity often share a fold but not the details.

Q: What do the rendered images show?
A: The six renders are orthographic views along the three Cartesian axes in both directions. Representation (cartoon, sticks, or surface) and color scheme (sequence-rainbow or by-chain) vary across proteins so the training set covers all the common visualization conventions.